Protein AF-A0A1B6DB13-F1 (afdb_monomer)

pLDDT: mean 82.65, std 16.4, range [29.12, 98.38]

Organism: NCBI:txid38151

Mean predicted aligned error: 24.41 Å

Radius of gyration: 79.42 Å; Cα contacts (8 Å, |Δi|>4): 73; chains: 1; bounding box: 160×97×238 Å

InterPro domains:
  IPR008636 Hook, C-terminal [PF05622] (131-569)
  IPR036872 CH domain superfamily [G3DSA:1.10.418.10] (1-92)
  IPR043936 HOOK, N-terminal [PF19047] (2-90)

Solvent-accessible surface area (backbone atoms only — not comparable to full-atom values): 31857 Å² total; per-residue (Å²): 129,68,36,69,58,46,26,57,52,45,48,55,52,51,48,56,49,53,51,48,40,32,73,76,66,73,44,75,84,77,74,87,70,76,50,52,37,61,44,36,35,72,70,61,37,64,66,37,45,47,47,48,51,42,55,52,49,51,50,46,62,67,41,98,62,14,69,66,47,48,55,51,48,73,70,50,58,69,74,58,38,52,53,52,51,49,51,48,50,54,48,54,66,71,62,69,79,82,89,71,93,82,80,73,59,90,81,45,56,64,58,54,53,49,51,50,52,51,53,48,52,52,50,54,53,51,50,53,52,52,51,52,50,53,53,49,54,52,51,53,50,51,55,50,52,53,51,49,52,53,51,52,48,51,48,55,51,52,53,53,58,69,72,68,76,77,86,86,91,86,53,79,72,60,52,49,53,49,52,53,52,49,49,53,48,47,53,53,50,53,52,50,50,52,53,51,48,53,52,47,64,46,53,55,49,53,48,53,54,51,50,54,51,49,54,53,52,53,49,53,55,49,53,55,47,53,56,47,54,52,50,53,51,53,47,58,50,49,57,49,48,57,54,51,51,53,52,51,51,54,50,50,52,53,51,51,52,51,50,49,51,54,52,51,50,52,53,51,52,51,51,50,50,52,52,49,53,52,51,54,50,53,50,52,51,54,54,51,49,55,54,50,53,54,52,52,57,49,51,52,48,55,53,50,53,50,50,50,51,52,59,48,50,50,57,48,49,55,49,53,51,52,51,48,52,52,50,51,50,50,52,54,48,54,48,51,53,51,50,48,54,48,51,52,51,48,52,54,45,50,52,51,50,50,54,47,47,54,56,43,55,77,53,59,83,59,85,86,86,89,88,89,83,91,86,88,91,87,90,88,75,62,67,77,57,47,58,58,49,50,56,50,51,52,53,49,51,49,51,52,50,52,48,52,56,48,53,54,57,49,49,53,50,49,50,55,51,47,54,54,48,50,52,52,51,50,54,50,49,52,52,49,51,54,50,52,51,53,52,48,55,48,53,50,51,54,47,56,51,48,63,46,63,75,44,66,70,70,39,54,58,54,49,52,51,52,51,52,53,50,50,51,51,54,48,52,51,49,54,48,54,49,49,58,46,52,54,49,52,50,53,51,51,52,51,51,52,53,50,51,58,49,48,55,52,49,56,51,50,51,51,55,47,53,53,48,50,56,51,49,51,53,51,53,50,52,49,50,52,52,50,53,52,51,50,46,63,73,66,48,80,56,60,64,61,53,51,52,52,48,51,52,53,51,52,49,52,52,49,53,50,49,50,52,51,48,51,51,51,52,51,50,58,54,56,67,72,74,117

Secondary structure (DSSP, 8-state):
--HHHHHHHHHHHHHHHHHHHHHHH-----STT---HHHHHHH--HHHHHHHHHHHHHHHHHSTTHHHHHHHHTTS-HHHHHHHHHHHHHHHHHT-S-SSSSSS-GGGHHHHHHHHHHHHHHHHHHHHHHHHHHHHHHHHHHHHHHHHHHHHHHHHHHHHHHH--S-----HHHHHHHHHHHHHHHHHHHHHHHHHHHHHHHHHHHHHHHHHHHHHHHHHHHHHHHHHHHHHHHHHHHHHHHHHHHHHHHHHHHHHHHHHHHHHHHHHHHHHHHHHHHHHHHHHHHHHHHHHHHHHHHHHHHHHHHHHHHHHHHHHHHHHHHHHHHHHHHHHHHHHHHHHHHHHHHHHHHHHHHHHHHHHHTTTTS-------------SSSHHHHHHHHHHHHHHHHHHHHHHHHHHHHHHHHHHHHHHHHHHHHHHHHHHHHHHHHHHHHHHHHHHHHHHHSS-THHHHHHHHHHHHHHHHHHHHHHHHHHHHHHHHHHHHHHHHHHHHHHHHHHHHHHHHHHHHHHHHHHHHHHHHHHHHHHHHHHS--HHHHHHHHHHHHHHHHHHHHHHHHHHHHHHHHHTT--

Sequence (579 aa):
GNWRLKVSNLKKIVEAIMDYYQECFNQPLSEFGKPDVNKIGGQADTTELGRLLQLILGCAVNCNHKQDYITRIMSLEESVQRVIMQSIQELEMLHGHGSFSASLNLDSLPQMQQLLAELQTITEARDQMGQRCLELDMQVSLLQEEKASLLEEKKRLTERLQESVDDPIKGTGQFRRQIESLKEEIFKLETSRDDYRLKLEMQEKEMVELQSKLDALQQTAGEARYLKDEVDILRETADKVVKYESTIQSYKKKLEELGDLKREVKMLEGKNMSYIEQNMELEKELKKSSTWKTQVDVYKKQVAELHQKFNEETKTVDKLEFENKKLQEQLKALKREKECLINERDLLKESNEELKCCQLQSKRVDTSLVDASQGDPITEYIASTAELKQKLLDLQQENKKLRYNQESSEDEQLSILQVLLEDKLQQLNQKQVENRQLNHRIIELEAELKDMTEKGDDGVSALKNNVIDLQNKLQVEKEQRAADIEERESELLGKKQMIIILQETVNRKEMELQEADDKIKKYIEKAKDVYKNMDQKHNTPNTELNILRGQVIEKGKIINQMEVSYFHKKIVTFGVICC

Structure (mmCIF, N/CA/C/O backbone):
data_AF-A0A1B6DB13-F1
#
_entry.id   AF-A0A1B6DB13-F1
#
loop_
_atom_site.group_PDB
_atom_site.id
_atom_site.type_symbol
_atom_site.label_atom_id
_atom_site.label_alt_id
_atom_site.label_comp_id
_atom_site.label_asym_id
_atom_site.label_entity_id
_atom_site.label_seq_id
_atom_site.pdbx_PDB_ins_code
_atom_site.Cartn_x
_atom_site.Cartn_y
_atom_site.Cartn_z
_atom_site.occupancy
_atom_site.B_iso_or_equiv
_atom_site.auth_seq_id
_atom_site.auth_comp_id
_atom_site.auth_asym_id
_atom_site.auth_atom_id
_atom_site.pdbx_PDB_model_num
ATOM 1 N N . GLY A 1 1 ? -8.158 65.394 28.185 1.00 60.16 1 GLY A N 1
ATOM 2 C CA . GLY A 1 1 ? -7.342 64.532 27.298 1.00 60.16 1 GLY A CA 1
ATOM 3 C C . GLY A 1 1 ? -8.182 64.044 26.129 1.00 60.16 1 GLY A C 1
ATOM 4 O O . GLY A 1 1 ? -9.399 64.050 26.252 1.00 60.16 1 GLY A O 1
ATOM 5 N N . ASN A 1 2 ? -7.572 63.657 25.004 1.00 84.31 2 ASN A N 1
ATOM 6 C CA . ASN A 1 2 ? -8.296 63.317 23.768 1.00 84.31 2 ASN A CA 1
ATOM 7 C C . ASN A 1 2 ? -9.131 62.024 23.910 1.00 84.31 2 ASN A C 1
ATOM 9 O O . ASN A 1 2 ? -8.587 60.920 23.880 1.00 84.31 2 ASN A O 1
ATOM 13 N N . TRP A 1 3 ? -10.455 62.163 24.041 1.00 86.50 3 TRP A N 1
ATOM 14 C CA . TRP A 1 3 ? -11.370 61.030 24.220 1.00 86.50 3 TRP A CA 1
ATOM 15 C C . TRP A 1 3 ? -11.427 60.108 22.995 1.00 86.50 3 TRP A C 1
ATOM 17 O O . TRP A 1 3 ? -11.487 58.895 23.156 1.00 86.50 3 TRP A O 1
ATOM 27 N N . ARG A 1 4 ? -11.306 60.645 21.773 1.00 85.81 4 ARG A N 1
ATOM 28 C CA . ARG A 1 4 ? -11.307 59.837 20.539 1.00 85.81 4 ARG A CA 1
ATOM 29 C C . ARG A 1 4 ? -10.100 58.899 20.474 1.00 85.81 4 ARG A C 1
ATOM 31 O O . ARG A 1 4 ? -10.230 57.765 20.026 1.00 85.81 4 ARG A O 1
ATOM 38 N N . LEU A 1 5 ? -8.947 59.342 20.986 1.00 88.88 5 LEU A N 1
ATOM 39 C CA . LEU A 1 5 ? -7.760 58.493 21.121 1.00 88.88 5 LEU A CA 1
ATOM 40 C C . LEU A 1 5 ? -7.959 57.405 22.191 1.00 88.88 5 LEU A C 1
ATOM 42 O O . LEU A 1 5 ? -7.591 56.260 21.950 1.00 88.88 5 LEU A O 1
ATOM 46 N N . LYS A 1 6 ? -8.609 57.724 23.325 1.00 87.62 6 LYS A N 1
ATOM 47 C CA . LYS A 1 6 ? -9.005 56.704 24.315 1.00 87.62 6 LYS A CA 1
ATOM 48 C C . LYS A 1 6 ? -9.915 55.641 23.692 1.00 87.62 6 LYS A C 1
ATOM 50 O O . LYS A 1 6 ? -9.610 54.464 23.819 1.00 87.62 6 LYS A O 1
ATOM 55 N N . VAL A 1 7 ? -10.977 56.043 22.985 1.00 90.69 7 VAL A N 1
ATOM 56 C CA . VAL A 1 7 ? -11.896 55.114 22.295 1.00 90.69 7 VAL A CA 1
ATOM 57 C C . VAL A 1 7 ? -11.145 54.239 21.287 1.00 90.69 7 VAL A C 1
ATOM 59 O O . VAL A 1 7 ? -11.353 53.032 21.264 1.00 90.69 7 VAL A O 1
ATOM 62 N N . SER A 1 8 ? -10.237 54.817 20.493 1.00 90.75 8 SER A N 1
ATOM 63 C CA . SER A 1 8 ? -9.419 54.071 19.521 1.00 90.75 8 SER A CA 1
ATOM 64 C C . SER A 1 8 ? -8.536 53.002 20.182 1.00 90.75 8 SER A C 1
ATOM 66 O O . SER A 1 8 ? -8.461 51.874 19.700 1.00 90.75 8 SER A O 1
ATOM 68 N N . ASN A 1 9 ? -7.920 53.317 21.326 1.00 92.31 9 ASN A N 1
ATOM 69 C CA . ASN A 1 9 ? -7.119 52.350 22.078 1.00 92.31 9 ASN A CA 1
ATOM 70 C C . ASN A 1 9 ? -7.994 51.281 22.756 1.00 92.31 9 ASN A C 1
ATOM 72 O O . ASN A 1 9 ? -7.647 50.104 22.727 1.00 92.31 9 ASN A O 1
ATOM 76 N N . LEU A 1 10 ? -9.137 51.672 23.328 1.00 91.94 10 LEU A N 1
ATOM 77 C CA . LEU A 1 10 ? -10.083 50.749 23.964 1.00 91.94 10 LEU A CA 1
ATOM 78 C C . LEU A 1 10 ? -10.687 49.759 22.959 1.00 91.94 10 LEU A C 1
ATOM 80 O O . LEU A 1 10 ? -10.845 48.596 23.310 1.00 91.94 10 LEU A O 1
ATOM 84 N N . LYS A 1 11 ? -10.956 50.177 21.712 1.00 90.44 11 LYS A N 1
ATOM 85 C CA . LYS A 1 11 ? -11.379 49.265 20.633 1.00 90.44 11 LYS A CA 1
ATOM 86 C C . LYS A 1 11 ? -10.376 48.137 20.422 1.00 90.44 11 LYS A C 1
ATOM 88 O O . LYS A 1 11 ? -10.757 46.985 20.567 1.00 90.44 11 LYS A O 1
ATOM 93 N N . LYS A 1 12 ? -9.096 48.473 20.230 1.00 92.69 12 LYS A N 1
ATOM 94 C CA . LYS A 1 12 ? -8.015 47.488 20.045 1.00 92.69 12 LYS A CA 1
ATOM 95 C C . LYS A 1 12 ? -7.857 46.534 21.229 1.00 92.69 12 LYS A C 1
ATOM 97 O O . LYS A 1 12 ? -7.579 45.361 21.025 1.00 92.69 12 LYS A O 1
ATOM 102 N N . ILE A 1 13 ? -8.017 47.037 22.456 1.00 92.00 13 ILE A N 1
ATOM 103 C CA . ILE A 1 13 ? -7.960 46.211 23.672 1.00 92.00 13 ILE A CA 1
ATOM 104 C C . ILE A 1 13 ? -9.138 45.232 23.701 1.00 92.00 13 ILE A C 1
ATOM 106 O O . ILE A 1 13 ? -8.932 44.048 23.932 1.00 92.00 13 ILE A O 1
ATOM 110 N N . VAL A 1 14 ? -10.359 45.703 23.428 1.00 89.62 14 VAL A N 1
ATOM 111 C CA . VAL A 1 14 ? -11.550 44.843 23.372 1.00 89.62 14 VAL A CA 1
ATOM 112 C C . VAL A 1 14 ? -11.455 43.833 22.230 1.00 89.62 14 VAL A C 1
ATOM 114 O O . VAL A 1 14 ? -11.787 42.678 22.438 1.00 89.62 14 VAL A O 1
ATOM 117 N N . GLU A 1 15 ? -10.992 44.239 21.049 1.00 89.12 15 GLU A N 1
ATOM 118 C CA . GLU A 1 15 ? -10.778 43.356 19.896 1.00 89.12 15 GLU A CA 1
ATOM 119 C C . GLU A 1 15 ? -9.788 42.234 20.252 1.00 89.12 15 GLU A C 1
ATOM 121 O O . GLU A 1 15 ? -10.190 41.077 20.255 1.00 89.12 15 GLU A O 1
ATOM 126 N N . ALA A 1 16 ? -8.586 42.560 20.743 1.00 89.62 16 ALA A N 1
ATOM 127 C CA . ALA A 1 16 ? -7.600 41.553 21.152 1.00 89.62 16 ALA A CA 1
ATOM 128 C C . ALA A 1 16 ? -8.065 40.634 22.306 1.00 89.62 16 ALA A C 1
ATOM 130 O O . ALA A 1 16 ? -7.629 39.488 22.393 1.00 89.62 16 ALA A O 1
ATOM 131 N N . ILE A 1 17 ? -8.945 41.110 23.198 1.00 88.12 17 ILE A N 1
ATOM 132 C CA . ILE A 1 17 ? -9.584 40.264 24.221 1.00 88.12 17 ILE A CA 1
ATOM 133 C C . ILE A 1 17 ? -10.581 39.297 23.571 1.00 88.12 17 ILE A C 1
ATOM 135 O O . ILE A 1 17 ? -10.550 38.109 23.872 1.00 88.12 17 ILE A O 1
ATOM 139 N N . MET A 1 18 ? -11.451 39.781 22.680 1.00 84.81 18 MET A N 1
ATOM 140 C CA . MET A 1 18 ? -12.442 38.946 21.987 1.00 84.81 18 MET A CA 1
ATOM 141 C C . MET A 1 18 ? -11.756 37.863 21.142 1.00 84.81 18 MET A C 1
ATOM 143 O O . MET A 1 18 ? -12.167 36.705 21.200 1.00 84.81 18 MET A O 1
ATOM 147 N N . ASP A 1 19 ? -10.682 38.228 20.436 1.00 86.81 19 ASP A N 1
ATOM 148 C CA . ASP A 1 19 ? -9.847 37.306 19.663 1.00 86.81 19 ASP A CA 1
ATOM 149 C C . ASP A 1 19 ? -9.243 36.225 20.583 1.00 86.81 19 ASP A C 1
ATOM 151 O O . ASP A 1 19 ? -9.384 35.034 20.311 1.00 86.81 19 ASP A O 1
ATOM 155 N N . TYR A 1 20 ? -8.674 36.613 21.734 1.00 85.19 20 TYR A N 1
ATOM 156 C CA . TYR A 1 20 ? -8.127 35.671 22.721 1.00 85.19 20 TYR A CA 1
ATOM 157 C C . TYR A 1 20 ? -9.182 34.709 23.291 1.00 85.19 20 TYR A C 1
ATOM 159 O O . TYR A 1 20 ? -8.907 33.517 23.433 1.00 85.19 20 TYR A O 1
ATOM 167 N N . TYR A 1 21 ? -10.397 35.189 23.587 1.00 81.94 21 TYR A N 1
ATOM 168 C CA . TYR A 1 21 ? -11.501 34.327 24.029 1.00 81.94 21 TYR A CA 1
ATOM 169 C C . TYR A 1 21 ? -11.908 33.317 22.943 1.00 81.94 21 TYR A C 1
ATOM 171 O O . TYR A 1 21 ? -12.121 32.139 23.242 1.00 81.94 21 TYR A O 1
ATOM 179 N N . GLN A 1 22 ? -11.971 33.757 21.684 1.00 80.88 22 GLN A N 1
ATOM 180 C CA . GLN A 1 22 ? -12.320 32.894 20.559 1.00 80.88 22 GLN A CA 1
ATOM 181 C C . GLN A 1 22 ? -11.226 31.849 20.274 1.00 80.88 22 GLN A C 1
ATOM 183 O O . GLN A 1 22 ? -11.553 30.677 20.104 1.00 80.88 22 GLN A O 1
ATOM 188 N N . GLU A 1 23 ? -9.946 32.235 20.270 1.00 81.75 23 GLU A N 1
ATOM 189 C CA . GLU A 1 23 ? -8.818 31.323 20.026 1.00 81.75 23 GLU A CA 1
ATOM 190 C C . GLU A 1 23 ? -8.577 30.337 21.180 1.00 81.75 23 GLU A C 1
ATOM 192 O O . GLU A 1 23 ? -8.361 29.150 20.937 1.00 81.75 23 GLU A O 1
ATOM 197 N N . CYS A 1 24 ? -8.607 30.800 22.436 1.00 74.56 24 CYS A N 1
ATOM 198 C CA . CYS A 1 24 ? -8.214 29.972 23.583 1.00 74.56 24 CYS A CA 1
ATOM 199 C C . CYS A 1 24 ? -9.365 29.177 24.210 1.00 74.56 24 CYS A C 1
ATOM 201 O O . CYS A 1 24 ? -9.105 28.146 24.831 1.00 74.56 24 CYS A O 1
ATOM 203 N N . PHE A 1 25 ? -10.621 29.620 24.065 1.00 70.75 25 PHE A N 1
ATOM 204 C CA . PHE A 1 25 ? -11.783 28.945 24.668 1.00 70.75 25 PHE A CA 1
ATOM 205 C C . PHE A 1 25 ? -12.783 28.413 23.635 1.00 70.75 25 PHE A C 1
ATOM 207 O O . PHE A 1 25 ? -13.764 27.782 24.022 1.00 70.75 25 PHE A O 1
ATOM 214 N N . ASN A 1 26 ? -12.538 28.615 22.332 1.00 65.94 26 ASN A N 1
ATOM 215 C CA . ASN A 1 26 ? -13.414 28.182 21.231 1.00 65.94 26 ASN A CA 1
ATOM 216 C C . ASN A 1 26 ? -14.855 28.743 21.313 1.00 65.94 26 ASN A C 1
ATOM 218 O O . ASN A 1 26 ? -15.768 28.238 20.658 1.00 65.94 26 ASN A O 1
ATOM 222 N N . GLN A 1 27 ? -15.068 29.793 22.112 1.00 66.25 27 GLN A N 1
ATOM 223 C CA . GLN A 1 27 ? -16.373 30.396 22.372 1.00 66.25 27 GLN A CA 1
ATOM 224 C C . GLN A 1 27 ? -16.440 31.804 21.762 1.00 66.25 27 GLN A C 1
ATOM 226 O O . GLN A 1 27 ? -15.748 32.707 22.235 1.00 66.25 27 GLN A O 1
ATOM 231 N N . PRO A 1 28 ? -17.281 32.042 20.737 1.00 61.25 28 PRO A N 1
ATOM 232 C CA . PRO A 1 28 ? -17.555 33.396 20.282 1.00 61.25 28 PRO A CA 1
ATOM 233 C C . PRO A 1 28 ? -18.400 34.127 21.334 1.00 61.25 28 PRO A C 1
ATOM 235 O O . PRO A 1 28 ? -19.525 33.724 21.632 1.00 61.25 28 PRO A O 1
ATOM 238 N N . LEU A 1 29 ? -17.876 35.233 21.869 1.00 64.19 29 LEU A N 1
ATOM 239 C CA . LEU A 1 29 ? -18.599 36.154 22.755 1.00 64.19 29 LEU A CA 1
ATOM 240 C C . LEU A 1 29 ? -19.737 36.855 21.978 1.00 64.19 29 LEU A C 1
ATOM 242 O O . LEU A 1 29 ? -19.582 37.961 21.459 1.00 64.19 29 LEU A O 1
ATOM 246 N N . SER A 1 30 ? -20.872 36.163 21.856 1.00 57.62 30 SER A N 1
ATOM 247 C CA . SER A 1 30 ? -21.987 36.457 20.942 1.00 57.62 30 SER A CA 1
ATOM 248 C C . SER A 1 30 ? -22.810 37.700 21.329 1.00 57.62 30 SER A C 1
ATOM 250 O O . SER A 1 30 ? -23.930 37.586 21.823 1.00 57.62 30 SER A O 1
ATOM 252 N N . GLU A 1 31 ? -22.243 38.887 21.087 1.00 54.16 31 GLU A N 1
ATOM 253 C CA . GLU A 1 31 ? -22.779 40.258 21.263 1.00 54.16 31 GLU A CA 1
ATOM 254 C C . GLU A 1 31 ? -23.257 40.667 22.677 1.00 54.16 31 GLU A C 1
ATOM 256 O O . GLU A 1 31 ? -23.167 41.843 23.031 1.00 54.16 31 GLU A O 1
ATOM 261 N N . PHE A 1 32 ? -23.647 39.731 23.541 1.00 55.09 32 PHE A N 1
ATOM 262 C CA . PHE A 1 32 ? -24.174 39.959 24.894 1.00 55.09 32 PHE A CA 1
ATOM 263 C C . PHE A 1 32 ? -23.091 40.181 25.972 1.00 55.09 32 PHE A C 1
ATOM 265 O O . PHE A 1 32 ? -23.158 39.644 27.074 1.00 55.09 32 PHE A O 1
ATOM 272 N N . GLY A 1 33 ? -22.085 41.007 25.673 1.00 64.62 33 GLY A N 1
ATOM 273 C CA . GLY A 1 33 ? -21.020 41.316 26.641 1.00 64.62 33 GLY A CA 1
ATOM 274 C C . GLY A 1 33 ? -19.943 42.310 26.204 1.00 64.62 33 GLY A C 1
ATOM 275 O O . GLY A 1 33 ? -19.133 42.717 27.033 1.00 64.62 33 GLY A O 1
ATOM 276 N N . LYS A 1 34 ? -19.916 42.739 24.933 1.00 75.94 34 LYS A N 1
ATOM 277 C CA . LYS A 1 34 ? -18.889 43.665 24.428 1.00 75.94 34 LYS A CA 1
ATOM 278 C C . LYS A 1 34 ? -19.056 45.054 25.081 1.00 75.94 34 LYS A C 1
ATOM 280 O O . LYS A 1 34 ? -20.074 45.700 24.833 1.00 75.94 34 LYS A O 1
ATOM 285 N N . PRO A 1 35 ? -18.094 45.542 25.891 1.00 85.38 35 PRO A N 1
ATOM 286 C CA . PRO A 1 35 ? -18.266 46.778 26.656 1.00 85.38 35 PRO A CA 1
ATOM 287 C C . PRO A 1 35 ? -18.269 48.008 25.740 1.00 85.38 35 PRO A C 1
ATOM 289 O O . PRO A 1 35 ? -17.454 48.104 24.814 1.00 85.38 35 PRO A O 1
ATOM 292 N N . ASP A 1 36 ? -19.152 48.979 26.001 1.00 87.06 36 ASP A N 1
ATOM 293 C CA . ASP A 1 36 ? -19.254 50.170 25.147 1.00 87.06 36 ASP A CA 1
ATOM 294 C C . ASP A 1 36 ? -18.098 51.154 25.389 1.00 87.06 36 ASP A C 1
ATOM 296 O O . ASP A 1 36 ? -18.163 52.107 26.173 1.00 87.06 36 ASP A O 1
ATOM 300 N N . VAL A 1 37 ? -17.032 50.942 24.620 1.00 89.25 37 VAL A N 1
ATOM 301 C CA . VAL A 1 37 ? -15.838 51.788 24.529 1.00 89.25 37 VAL A CA 1
ATOM 302 C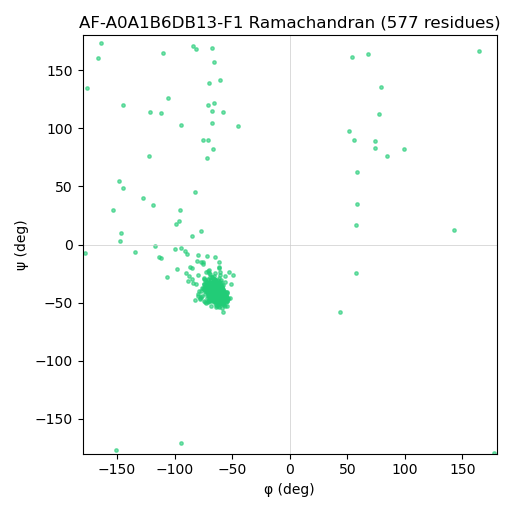 C . VAL A 1 37 ? -16.136 53.278 24.323 1.00 89.25 37 VAL A C 1
ATOM 304 O O . VAL A 1 37 ? -15.315 54.105 24.723 1.00 89.25 37 VAL A O 1
ATOM 307 N N . ASN A 1 38 ? -17.281 53.653 23.737 1.00 88.94 38 ASN A N 1
ATOM 308 C CA . ASN A 1 38 ? -17.661 55.053 23.539 1.00 88.94 38 ASN A CA 1
ATOM 309 C C . ASN A 1 38 ? -18.161 55.679 24.848 1.00 88.94 38 ASN A C 1
ATOM 311 O O . ASN A 1 38 ? -17.771 56.808 25.158 1.00 88.94 38 ASN A O 1
ATOM 315 N N . LYS A 1 39 ? -18.943 54.944 25.654 1.00 86.31 39 LYS A N 1
ATOM 316 C CA . LYS A 1 39 ? -19.336 55.374 27.007 1.00 86.31 39 LYS A CA 1
ATOM 317 C C . LYS A 1 39 ? -18.125 55.437 27.935 1.00 86.31 39 LYS A C 1
ATOM 319 O O . LYS A 1 39 ? -17.918 56.461 28.581 1.00 86.31 39 LYS A O 1
ATOM 324 N N . ILE A 1 40 ? -17.249 54.426 27.923 1.00 88.56 40 ILE A N 1
ATOM 325 C CA . ILE A 1 40 ? -15.996 54.449 28.708 1.00 88.56 40 ILE A CA 1
ATOM 326 C C . ILE A 1 40 ? -15.127 55.653 28.307 1.00 88.56 40 ILE A C 1
ATOM 328 O O . ILE A 1 40 ? -14.651 56.408 29.154 1.00 88.56 40 ILE A O 1
ATOM 332 N N . GLY A 1 41 ? -14.909 55.854 27.004 1.00 86.38 41 GLY A N 1
ATOM 333 C CA . GLY A 1 41 ? -14.004 56.886 26.500 1.00 86.38 41 GLY A CA 1
ATOM 334 C C . GLY A 1 41 ? -14.543 58.315 26.607 1.00 86.38 41 GLY A C 1
ATOM 335 O O . GLY A 1 41 ? -13.755 59.227 26.864 1.00 86.38 41 GLY A O 1
ATOM 336 N N . GLY A 1 42 ? -15.849 58.511 26.389 1.00 81.62 42 GLY A N 1
ATOM 337 C CA . GLY A 1 42 ? -16.500 59.823 26.288 1.00 81.62 42 GLY A CA 1
ATOM 338 C C . GLY A 1 42 ? -17.356 60.241 27.490 1.00 81.62 42 GLY A C 1
ATOM 339 O O . GLY A 1 42 ? -17.468 61.438 27.739 1.00 81.62 42 GLY A O 1
ATOM 340 N N . GLN A 1 43 ? -17.929 59.291 28.236 1.00 84.12 43 GLN A N 1
ATOM 341 C CA . GLN A 1 43 ? -18.789 59.540 29.408 1.00 84.12 43 GLN A CA 1
ATOM 342 C C . GLN A 1 43 ? -18.165 59.060 30.732 1.00 84.12 43 GLN A C 1
ATOM 344 O O . GLN A 1 43 ? -18.662 59.423 31.793 1.00 84.12 43 GLN A O 1
ATOM 349 N N . ALA A 1 44 ? -17.065 58.295 30.677 1.00 84.44 44 ALA A N 1
ATOM 350 C CA . ALA A 1 44 ? -16.411 57.662 31.828 1.00 84.44 44 ALA A CA 1
ATOM 351 C C . ALA A 1 44 ? -17.329 56.711 32.629 1.00 84.44 44 ALA A C 1
ATOM 353 O O . ALA A 1 44 ? -17.195 56.598 33.845 1.00 84.44 44 ALA A O 1
ATOM 354 N N . ASP A 1 45 ? -18.236 56.016 31.934 1.00 90.50 45 ASP A N 1
ATOM 355 C CA . ASP A 1 45 ? -19.166 55.043 32.524 1.00 90.50 45 ASP A CA 1
ATOM 356 C C . ASP A 1 45 ? -18.416 53.917 33.260 1.00 90.50 45 ASP A C 1
ATOM 358 O O . ASP A 1 45 ? -17.696 53.113 32.655 1.00 90.50 45 ASP A O 1
ATOM 362 N N . THR A 1 46 ? -18.591 53.867 34.582 1.00 88.31 46 THR A N 1
ATOM 363 C CA . THR A 1 46 ? -17.968 52.878 35.468 1.00 88.31 46 THR A CA 1
ATOM 364 C C . THR A 1 46 ? -18.534 51.473 35.278 1.00 88.31 46 THR A C 1
ATOM 366 O O . THR A 1 46 ? -17.847 50.506 35.591 1.00 88.31 46 THR A O 1
ATOM 369 N N . THR A 1 47 ? -19.744 51.340 34.731 1.00 87.50 47 THR A N 1
ATOM 370 C CA . THR A 1 47 ? -20.417 50.056 34.474 1.00 87.50 47 THR A CA 1
ATOM 371 C C . THR A 1 47 ? -19.769 49.334 33.296 1.00 87.50 47 THR A C 1
ATOM 373 O O . THR A 1 47 ? -19.374 48.175 33.403 1.00 87.50 47 THR A O 1
ATOM 376 N N . GLU A 1 48 ? -19.593 50.038 32.175 1.00 87.94 48 GLU A N 1
ATOM 377 C CA . GLU A 1 48 ? -18.916 49.494 30.991 1.00 87.94 48 GLU A CA 1
ATOM 378 C C . GLU A 1 48 ? -17.414 49.293 31.249 1.00 87.94 48 GLU A C 1
ATOM 380 O O . GLU A 1 48 ? -16.823 48.330 30.761 1.00 87.94 48 GLU A O 1
ATOM 385 N N . LEU A 1 49 ? -16.792 50.158 32.063 1.00 90.38 49 LEU A N 1
ATOM 386 C CA . LEU A 1 49 ? -15.417 49.949 32.525 1.00 90.38 49 LEU A CA 1
ATOM 387 C C . LEU A 1 49 ? -15.308 48.705 33.423 1.00 90.38 49 LEU A C 1
ATOM 389 O O . LEU A 1 49 ? -14.354 47.945 33.279 1.00 90.38 49 LEU A O 1
ATOM 393 N N . GLY A 1 50 ? -16.294 48.468 34.293 1.00 88.25 50 GLY A N 1
ATOM 394 C CA . GLY A 1 50 ? -16.409 47.249 35.094 1.00 88.25 50 GLY A CA 1
ATOM 395 C C . GLY A 1 50 ? -16.450 45.996 34.221 1.00 88.25 50 GLY A C 1
ATOM 396 O O . GLY A 1 50 ? -15.623 45.111 34.406 1.00 88.25 50 GLY A O 1
ATOM 397 N N . ARG A 1 51 ? -17.309 45.970 33.192 1.00 87.69 51 ARG A N 1
ATOM 398 C CA . ARG A 1 51 ? -17.374 44.872 32.204 1.00 87.69 51 ARG A CA 1
ATOM 399 C C . ARG A 1 51 ? -16.048 44.636 31.477 1.00 87.69 51 ARG A C 1
ATOM 401 O O . ARG A 1 51 ? -15.643 43.493 31.288 1.00 87.69 51 ARG A O 1
ATOM 408 N N . LEU A 1 52 ? -15.341 45.701 31.091 1.00 90.00 52 LEU A N 1
ATOM 409 C CA . LEU A 1 52 ? -14.017 45.577 30.474 1.00 90.00 52 LEU A CA 1
ATOM 410 C C . LEU A 1 52 ? -12.997 44.943 31.435 1.00 90.00 52 LEU A C 1
ATOM 412 O O . LEU A 1 52 ? -12.234 44.069 31.031 1.00 90.00 52 LEU A O 1
ATOM 416 N N . LEU A 1 53 ? -12.994 45.355 32.705 1.00 91.81 53 LEU A N 1
ATOM 417 C CA . LEU A 1 53 ? -12.125 44.775 33.733 1.00 91.81 53 LEU A CA 1
ATOM 418 C C . LEU A 1 53 ? -12.514 43.326 34.070 1.00 91.81 53 LEU A C 1
ATOM 420 O O . LEU A 1 53 ? -11.629 42.506 34.296 1.00 91.81 53 LEU A O 1
ATOM 424 N N . GLN A 1 54 ? -13.806 42.996 34.036 1.00 88.50 54 GLN A N 1
ATOM 425 C CA . GLN A 1 54 ? -14.345 41.649 34.224 1.00 88.50 54 GLN A CA 1
ATOM 426 C C . GLN A 1 54 ? -13.859 40.697 33.116 1.00 88.50 54 GLN A C 1
ATOM 428 O O . GLN A 1 54 ? -13.312 39.643 33.424 1.00 88.50 54 GLN A O 1
ATOM 433 N N . LEU A 1 55 ? -13.927 41.093 31.838 1.00 87.94 55 LEU A N 1
ATOM 434 C CA . LEU A 1 55 ? -13.358 40.300 30.734 1.00 87.94 55 LEU A CA 1
ATOM 435 C C . LEU A 1 55 ? -11.832 40.106 30.869 1.00 87.94 55 LEU A C 1
ATOM 437 O O . LEU A 1 55 ? -11.322 39.015 30.630 1.00 87.94 55 LEU A O 1
ATOM 441 N N . ILE A 1 56 ? -11.091 41.132 31.306 1.00 90.56 56 ILE A N 1
ATOM 442 C CA . ILE A 1 56 ? -9.639 41.024 31.560 1.00 90.56 56 ILE A CA 1
ATOM 443 C C . ILE A 1 56 ? -9.342 40.067 32.729 1.00 90.56 56 ILE A C 1
ATOM 445 O O . ILE A 1 56 ? -8.394 39.284 32.659 1.00 90.56 56 ILE A O 1
ATOM 449 N N . LEU A 1 57 ? -10.152 40.105 33.790 1.00 89.56 57 LEU A N 1
ATOM 450 C CA . LEU A 1 57 ? -10.077 39.180 34.922 1.00 89.56 57 LEU A CA 1
ATOM 451 C C . LEU A 1 57 ? -10.319 37.732 34.470 1.00 89.56 57 LEU A C 1
ATOM 453 O O . LEU A 1 57 ? -9.556 36.850 34.858 1.00 89.56 57 LEU A O 1
ATOM 457 N N . GLY A 1 58 ? -11.308 37.503 33.600 1.00 86.75 58 GLY A N 1
ATOM 458 C CA . GLY A 1 58 ? -11.560 36.203 32.976 1.00 86.75 58 GLY A CA 1
ATOM 459 C C . GLY A 1 58 ? -10.361 35.685 32.172 1.00 86.75 58 GLY A C 1
ATOM 460 O O . GLY A 1 58 ? -9.933 34.552 32.383 1.00 86.75 58 GLY A O 1
ATOM 461 N N . CYS A 1 59 ? -9.723 36.525 31.345 1.00 87.06 59 CYS A N 1
ATOM 462 C CA . CYS A 1 59 ? -8.452 36.161 30.700 1.00 87.06 59 CYS A CA 1
ATOM 463 C C . CYS A 1 59 ? -7.381 35.746 31.726 1.00 87.06 59 CYS A C 1
ATOM 465 O O . CYS A 1 59 ? -6.703 34.738 31.536 1.00 87.06 59 CYS A O 1
ATOM 467 N N . ALA A 1 60 ? -7.227 36.504 32.817 1.00 89.12 60 ALA A N 1
ATOM 468 C CA . ALA A 1 60 ? -6.197 36.263 33.827 1.00 89.12 60 ALA A CA 1
ATOM 469 C C . ALA A 1 60 ? -6.387 34.937 34.588 1.00 89.12 60 ALA A C 1
ATOM 471 O O . ALA A 1 60 ? -5.405 34.225 34.810 1.00 89.12 60 ALA A O 1
ATOM 472 N N . VAL A 1 61 ? -7.624 34.569 34.947 1.00 87.50 61 VAL A N 1
ATOM 473 C CA . VAL A 1 61 ? -7.911 33.283 35.617 1.00 87.50 61 VAL A CA 1
ATOM 474 C C . VAL A 1 61 ? -7.990 32.094 34.652 1.00 87.50 61 VAL A C 1
ATOM 476 O O . VAL A 1 61 ? -7.871 30.955 35.098 1.00 87.50 61 VAL A O 1
ATOM 479 N N . ASN A 1 62 ? -8.095 32.326 33.340 1.00 81.00 62 ASN A N 1
ATOM 480 C CA . ASN A 1 62 ? -8.140 31.252 32.342 1.00 81.00 62 ASN A CA 1
ATOM 481 C C . ASN A 1 62 ? -6.785 30.962 31.664 1.00 81.00 62 ASN A C 1
ATOM 483 O O . ASN A 1 62 ? -6.603 29.869 31.128 1.00 81.00 62 ASN A O 1
ATOM 487 N N . CYS A 1 63 ? -5.832 31.901 31.682 1.00 83.75 63 CYS A N 1
ATOM 488 C CA . CYS A 1 63 ? -4.544 31.773 30.990 1.00 83.75 63 CYS A CA 1
ATOM 489 C C . CYS A 1 63 ? -3.601 30.689 31.562 1.00 83.75 63 CYS A C 1
ATOM 491 O O . CYS A 1 63 ? -3.769 30.195 32.678 1.00 83.75 63 CYS A O 1
ATOM 493 N N . ASN A 1 64 ? -2.517 30.390 30.835 1.00 85.31 64 ASN A N 1
ATOM 494 C CA . ASN A 1 64 ? -1.483 29.426 31.249 1.00 85.31 64 ASN A CA 1
ATOM 495 C C . ASN A 1 64 ? -0.837 29.744 32.616 1.00 85.31 64 ASN A C 1
ATOM 497 O O . ASN A 1 64 ? -0.402 28.831 33.311 1.00 85.31 64 ASN A O 1
ATOM 501 N N . HIS A 1 65 ? -0.803 31.019 33.019 1.00 88.00 65 HIS A N 1
ATOM 502 C CA . HIS A 1 65 ? -0.247 31.484 34.299 1.00 88.00 65 HIS A CA 1
ATOM 503 C C . HIS A 1 65 ? -1.319 31.722 35.378 1.00 88.00 65 HIS A C 1
ATOM 505 O O . HIS A 1 65 ? -1.060 32.396 36.376 1.00 88.00 65 HIS A O 1
ATOM 511 N N . LYS A 1 66 ? -2.532 31.175 35.213 1.00 85.81 66 LYS A N 1
ATOM 512 C CA . LYS A 1 66 ? -3.676 31.433 36.105 1.00 85.81 66 LYS A CA 1
ATOM 513 C C . LYS A 1 66 ? -3.400 31.241 37.594 1.00 85.81 66 LYS A C 1
ATOM 515 O O . LYS A 1 66 ? -3.921 32.009 38.396 1.00 85.81 66 LYS A O 1
ATOM 520 N N . GLN A 1 67 ? -2.546 30.289 37.974 1.00 84.62 67 GLN A N 1
ATOM 521 C CA . GLN A 1 67 ? -2.201 30.057 39.382 1.00 84.62 67 GLN A CA 1
ATOM 522 C C . GLN A 1 67 ? -1.510 31.270 40.035 1.00 84.62 67 GLN A C 1
ATOM 524 O O . GLN A 1 67 ? -1.787 31.570 41.195 1.00 84.62 67 GLN A O 1
ATOM 529 N N . ASP A 1 68 ? -0.699 32.036 39.294 1.00 91.25 68 ASP A N 1
ATOM 530 C CA . ASP A 1 68 ? -0.055 33.258 39.801 1.00 91.25 68 ASP A CA 1
ATOM 531 C C . ASP A 1 68 ? -1.078 34.381 40.045 1.00 91.25 68 ASP A C 1
ATOM 533 O O . ASP A 1 68 ? -0.947 35.174 40.981 1.00 91.25 68 ASP A O 1
ATOM 537 N N . TYR A 1 69 ? -2.115 34.456 39.204 1.00 91.19 69 TYR A N 1
ATOM 538 C CA . TYR A 1 69 ? -3.203 35.426 39.341 1.00 91.19 69 TYR A CA 1
ATOM 539 C C . TYR A 1 69 ? -4.178 35.031 40.455 1.00 91.19 69 TYR A C 1
ATOM 541 O O . TYR A 1 69 ? -4.505 35.871 41.290 1.00 91.19 69 TYR A O 1
ATOM 549 N N . ILE A 1 70 ? -4.570 33.757 40.533 1.00 88.75 70 ILE A N 1
ATOM 550 C CA . ILE A 1 70 ? -5.431 33.217 41.595 1.00 88.75 70 ILE A CA 1
ATOM 551 C C . ILE A 1 70 ? -4.745 33.362 42.961 1.00 88.75 70 ILE A C 1
ATOM 553 O O . ILE A 1 70 ? -5.360 33.869 43.895 1.00 88.75 70 ILE A O 1
ATOM 557 N N . THR A 1 71 ? -3.453 33.034 43.075 1.00 90.38 71 THR A N 1
ATOM 558 C CA . THR A 1 71 ? -2.692 33.209 44.329 1.00 90.38 71 THR A CA 1
ATOM 559 C C . THR A 1 71 ? -2.635 34.678 44.761 1.00 90.38 71 THR A C 1
ATOM 561 O O . THR A 1 71 ? -2.784 34.981 45.943 1.00 90.38 71 THR A O 1
ATOM 564 N N . ARG A 1 72 ? -2.493 35.619 43.813 1.00 91.56 72 ARG A N 1
ATOM 565 C CA . ARG A 1 72 ? -2.583 37.060 44.110 1.00 91.56 72 ARG A CA 1
ATOM 566 C C . ARG A 1 72 ? -3.985 37.471 44.561 1.00 91.56 72 ARG A C 1
ATOM 568 O O . ARG A 1 72 ? -4.083 38.209 45.534 1.00 91.56 72 ARG A O 1
ATOM 575 N N . ILE A 1 73 ? -5.047 36.975 43.923 1.00 91.19 73 ILE A N 1
ATOM 576 C CA . ILE A 1 73 ? -6.439 37.228 44.336 1.00 91.19 73 ILE A CA 1
ATOM 577 C C . ILE A 1 73 ? -6.668 36.744 45.776 1.00 91.19 73 ILE A C 1
ATOM 579 O O . ILE A 1 73 ? -7.170 37.509 46.595 1.00 91.19 73 ILE A O 1
ATOM 583 N N . MET A 1 74 ? -6.201 35.540 46.118 1.00 88.25 74 MET A N 1
ATOM 584 C CA . MET A 1 74 ? -6.284 34.971 47.474 1.00 88.25 74 MET A CA 1
ATOM 585 C C . MET A 1 74 ? -5.462 35.734 48.534 1.00 88.25 74 MET A C 1
ATOM 587 O O . MET A 1 74 ? -5.630 35.492 49.726 1.00 88.25 74 MET A O 1
ATOM 591 N N . SER A 1 75 ? -4.592 36.669 48.126 1.00 91.19 75 SER A N 1
ATOM 592 C CA . SER A 1 75 ? -3.856 37.572 49.029 1.00 91.19 75 SER A CA 1
ATOM 593 C C . SER A 1 75 ? -4.527 38.940 49.245 1.00 91.19 75 SER A C 1
ATOM 595 O O . SER A 1 75 ? -4.028 39.750 50.026 1.00 91.19 75 SER A O 1
ATOM 597 N N . LEU A 1 76 ? -5.647 39.215 48.563 1.00 93.31 76 LEU A N 1
ATOM 598 C CA . LEU A 1 76 ? -6.438 40.439 48.738 1.00 93.31 76 LEU A CA 1
ATOM 599 C C . LEU A 1 76 ? -7.373 40.339 49.952 1.00 93.31 76 LEU A C 1
ATOM 601 O O . LEU A 1 76 ? -7.601 39.259 50.492 1.00 93.31 76 LEU A O 1
ATOM 605 N N . GLU A 1 77 ? -7.958 41.465 50.361 1.00 94.00 77 GLU A N 1
ATOM 606 C CA . GLU A 1 77 ? -8.980 41.499 51.414 1.00 94.00 77 GLU A CA 1
ATOM 607 C C . GLU A 1 77 ? -10.216 40.665 51.024 1.00 94.00 77 GLU A C 1
ATOM 609 O O . GLU A 1 77 ? -10.659 40.704 49.876 1.00 94.00 77 GLU A O 1
ATOM 614 N N . GLU A 1 78 ? -10.814 39.949 51.981 1.00 86.12 78 GLU A N 1
ATOM 615 C CA . GLU A 1 78 ? -11.962 39.058 51.749 1.00 86.12 78 GLU A CA 1
ATOM 616 C C . GLU A 1 78 ? -13.161 39.777 51.089 1.00 86.12 78 GLU A C 1
ATOM 618 O O . GLU A 1 78 ? -13.879 39.196 50.277 1.00 86.12 78 GLU A O 1
ATOM 623 N N . SER A 1 79 ? -13.357 41.070 51.374 1.00 90.50 79 SER A N 1
ATOM 624 C CA . SER A 1 79 ? -14.364 41.911 50.710 1.00 90.50 79 SER A CA 1
ATOM 625 C C . SER A 1 79 ? -14.143 41.996 49.192 1.00 90.50 79 SER A C 1
ATOM 627 O O . SER A 1 79 ? -15.086 41.829 48.417 1.00 90.50 79 SER A O 1
ATOM 629 N N . VAL A 1 80 ? -12.891 42.177 48.768 1.00 91.75 80 VAL A N 1
ATOM 630 C CA . VAL A 1 80 ? -12.462 42.237 47.366 1.00 91.75 80 VAL A CA 1
ATOM 631 C C . VAL A 1 80 ? -12.481 40.845 46.737 1.00 91.75 80 VAL A C 1
ATOM 633 O O . VAL A 1 80 ? -12.934 40.705 45.601 1.00 91.75 80 VAL A O 1
ATOM 636 N N . GLN A 1 81 ? -12.074 39.804 47.475 1.00 87.44 81 GLN A N 1
ATOM 637 C CA . GLN A 1 81 ? -12.163 38.414 47.012 1.00 87.44 81 GLN A CA 1
ATOM 638 C C . GLN A 1 81 ? -13.602 38.026 46.652 1.00 87.44 81 GLN A C 1
ATOM 640 O O . GLN A 1 81 ? -13.824 37.467 45.581 1.00 87.44 81 GLN A O 1
ATOM 645 N N . ARG A 1 82 ? -14.592 38.377 47.488 1.00 87.31 82 ARG A N 1
ATOM 646 C CA . ARG A 1 82 ? -16.011 38.093 47.208 1.00 87.31 82 ARG A CA 1
ATOM 647 C C . ARG A 1 82 ? -16.511 38.801 45.942 1.00 87.31 82 ARG A C 1
ATOM 649 O O . ARG A 1 82 ? -17.189 38.169 45.137 1.00 87.31 82 ARG A O 1
ATOM 656 N N . VAL A 1 83 ? -16.127 40.062 45.714 1.00 90.38 83 VAL A N 1
ATOM 657 C CA . VAL A 1 83 ? -16.482 40.805 44.484 1.00 90.38 83 VAL A CA 1
ATOM 658 C C . VAL A 1 83 ? -15.822 40.193 43.243 1.00 90.38 83 VAL A C 1
ATOM 660 O O . VAL A 1 83 ? -16.470 40.056 42.206 1.00 90.38 83 VAL A O 1
ATOM 663 N N . ILE A 1 84 ? -14.556 39.779 43.339 1.00 91.12 84 ILE A N 1
ATOM 664 C CA . ILE A 1 84 ? -13.835 39.097 42.252 1.00 91.12 84 ILE A CA 1
ATOM 665 C C . ILE A 1 84 ? -14.467 37.732 41.946 1.00 91.12 84 ILE A C 1
ATOM 667 O O . ILE A 1 84 ? -14.705 37.422 40.781 1.00 91.12 84 ILE A O 1
ATOM 671 N N . MET A 1 85 ? -14.801 36.947 42.972 1.00 87.56 85 MET A N 1
ATOM 672 C CA . MET A 1 85 ? -15.464 35.649 42.829 1.00 87.56 85 MET A CA 1
ATOM 673 C C . MET A 1 85 ? -16.845 35.787 42.178 1.00 87.56 85 MET A C 1
ATOM 675 O O . MET A 1 85 ? -17.130 35.067 41.226 1.00 87.56 85 MET A O 1
ATOM 679 N N . GLN A 1 86 ? -17.664 36.751 42.615 1.00 87.88 86 GLN A N 1
ATOM 680 C CA . GLN A 1 86 ? -18.940 37.057 41.962 1.00 87.88 86 GLN A CA 1
ATOM 681 C C . GLN A 1 86 ? -18.729 37.472 40.496 1.00 87.88 86 GLN A C 1
ATOM 683 O O . GLN A 1 86 ? -19.421 36.972 39.615 1.00 87.88 86 GLN A O 1
ATOM 688 N N . SER A 1 87 ? -17.734 38.318 40.211 1.00 86.50 87 SER A N 1
ATOM 689 C CA . SER A 1 87 ? -17.424 38.764 38.843 1.00 86.50 87 SER A CA 1
ATOM 690 C C . SER A 1 87 ? -17.033 37.605 37.913 1.00 86.50 87 SER A C 1
ATOM 692 O O . SER A 1 87 ? -17.329 37.658 36.719 1.00 86.50 87 SER A O 1
ATOM 694 N N . ILE A 1 88 ? -16.384 36.563 38.446 1.00 85.19 88 ILE A N 1
ATOM 695 C CA . ILE A 1 88 ? -16.027 35.333 37.720 1.00 85.19 88 ILE A CA 1
ATOM 696 C C . ILE A 1 88 ? -17.260 34.430 37.548 1.00 85.19 88 ILE A C 1
ATOM 698 O O . ILE A 1 88 ? -17.530 33.983 36.437 1.00 85.19 88 ILE A O 1
ATOM 702 N N . GLN A 1 89 ? -18.066 34.233 38.594 1.00 82.69 89 GLN A N 1
ATOM 703 C CA . GLN A 1 89 ? -19.306 33.446 38.523 1.00 82.69 89 GLN A CA 1
ATOM 704 C C . GLN A 1 89 ? -20.331 34.049 37.550 1.00 82.69 89 GLN A C 1
ATOM 706 O O . GLN A 1 89 ? -20.980 33.321 36.803 1.00 82.69 89 GLN A O 1
ATOM 711 N N . GLU A 1 90 ? -20.450 35.377 37.498 1.00 81.62 90 GLU A N 1
ATOM 712 C CA . GLU A 1 90 ? -21.284 36.075 36.514 1.00 81.62 90 GLU A CA 1
ATOM 713 C C . GLU A 1 90 ? -20.817 35.808 35.076 1.00 81.62 90 GLU A C 1
ATOM 715 O O . GLU A 1 90 ? -21.655 35.578 34.203 1.00 81.62 90 GLU A O 1
ATOM 720 N N . LEU A 1 91 ? -19.499 35.757 34.828 1.00 77.25 91 LEU A N 1
ATOM 721 C CA . LEU A 1 91 ? -18.969 35.309 33.538 1.00 77.25 91 LEU A CA 1
ATOM 722 C C . LEU A 1 91 ? -19.342 33.847 33.281 1.00 77.25 91 LEU A C 1
ATOM 724 O O . LEU A 1 91 ? -19.910 33.558 32.235 1.00 77.25 91 LEU A O 1
ATOM 728 N N . GLU A 1 92 ? -19.056 32.921 34.196 1.00 71.25 92 GLU A N 1
ATOM 729 C CA . GLU A 1 92 ? -19.345 31.488 34.012 1.00 71.25 92 GLU A CA 1
ATOM 730 C C . GLU A 1 92 ? -20.823 31.221 33.676 1.00 71.25 92 GLU A C 1
ATOM 732 O O . GLU A 1 92 ? -21.123 30.442 32.769 1.00 71.25 92 GLU A O 1
ATOM 737 N N . MET A 1 93 ? -21.741 31.926 34.345 1.00 68.62 93 MET A N 1
ATOM 738 C CA . MET A 1 93 ? -23.183 31.855 34.092 1.00 68.62 93 MET A CA 1
ATOM 739 C C . MET A 1 93 ? -23.578 32.457 32.732 1.00 68.62 93 MET A C 1
ATOM 741 O O . MET A 1 93 ? -24.460 31.919 32.061 1.00 68.62 93 MET A O 1
ATOM 745 N N . LEU A 1 94 ? -22.910 33.528 32.285 1.00 63.25 94 LEU A N 1
ATOM 746 C CA . LEU A 1 94 ? -23.096 34.117 30.949 1.00 63.25 94 LEU A CA 1
ATOM 747 C C . LEU A 1 94 ? -22.567 33.226 29.807 1.00 63.25 94 LEU A C 1
ATOM 749 O O . LEU A 1 94 ? -23.082 33.314 28.695 1.00 63.25 94 LEU A O 1
ATOM 753 N N . HIS A 1 95 ? -21.590 32.348 30.061 1.00 60.00 95 HIS A N 1
ATOM 754 C CA . HIS A 1 95 ? -20.984 31.470 29.042 1.00 60.00 95 HIS A CA 1
ATOM 755 C C . HIS A 1 95 ? -21.744 30.152 28.784 1.00 60.00 95 HIS A C 1
ATOM 757 O O . HIS A 1 95 ? -21.262 29.313 28.028 1.00 60.00 95 HIS A O 1
ATOM 763 N N . GLY A 1 96 ? -22.936 29.959 29.365 1.00 49.28 96 GLY A N 1
ATOM 764 C CA . GLY A 1 96 ? -23.911 28.975 28.875 1.00 49.28 96 GLY A CA 1
ATOM 765 C C . GLY A 1 96 ? -23.430 27.516 28.831 1.00 49.28 96 GLY A C 1
ATOM 766 O O . GLY A 1 96 ? -23.452 26.903 27.770 1.00 49.28 96 GLY A O 1
ATOM 767 N N . HIS A 1 97 ? -23.094 26.954 29.998 1.00 41.81 97 HIS A N 1
ATOM 768 C CA . HIS A 1 97 ? -22.564 25.594 30.223 1.00 41.81 97 HIS A CA 1
ATOM 769 C C . HIS A 1 97 ? -21.091 25.354 29.827 1.00 41.81 97 HIS A C 1
ATOM 771 O O . HIS A 1 97 ? -20.777 24.760 28.800 1.00 41.81 97 HIS A O 1
ATOM 777 N N . GLY A 1 98 ? -20.205 25.617 30.796 1.00 44.66 98 GLY A N 1
ATOM 778 C CA . GLY A 1 98 ? -19.287 24.568 31.265 1.00 44.66 98 GLY A CA 1
ATOM 779 C C . GLY A 1 98 ? -17.858 24.558 30.716 1.00 44.66 98 GLY A C 1
ATOM 780 O O . GLY A 1 98 ? -17.531 23.723 29.880 1.00 44.66 98 GLY A O 1
ATOM 781 N N . SER A 1 99 ? -16.968 25.380 31.292 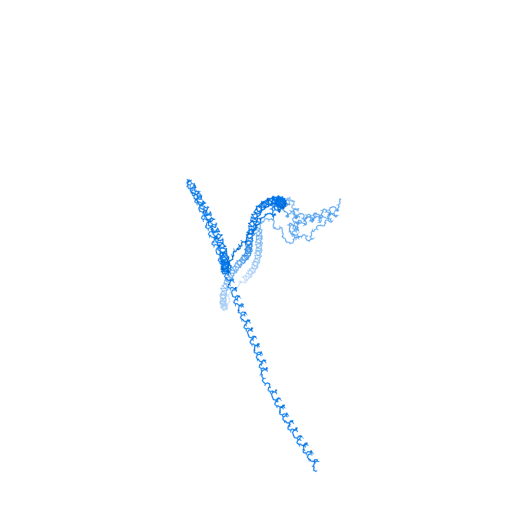1.00 42.88 99 SER A N 1
ATOM 782 C CA . SER A 1 99 ? -15.510 25.155 31.192 1.00 42.88 99 SER A CA 1
ATOM 783 C C . SER A 1 99 ? -14.666 25.735 32.352 1.00 42.88 99 SER A C 1
ATOM 785 O O . SER A 1 99 ? -13.509 26.094 32.146 1.00 42.88 99 SER A O 1
ATOM 787 N N . PHE A 1 100 ? -15.197 25.849 33.585 1.00 39.09 100 PHE A N 1
ATOM 788 C CA . PHE A 1 100 ? -14.376 26.327 34.722 1.00 39.09 100 PHE A CA 1
ATOM 789 C C . PHE A 1 100 ? -14.457 25.557 36.055 1.00 39.09 100 PHE A C 1
ATOM 791 O O . PHE A 1 100 ? -13.587 25.729 36.905 1.00 39.09 100 PHE A O 1
ATOM 798 N N . SER A 1 101 ? -15.344 24.568 36.206 1.00 38.84 101 SER A N 1
ATOM 799 C CA . SER A 1 101 ? -15.306 23.632 37.351 1.00 38.84 101 SER A CA 1
ATOM 800 C C . SER A 1 101 ? -14.215 22.544 37.246 1.00 38.84 101 SER A C 1
ATOM 802 O O . SER A 1 101 ? -14.216 21.586 38.012 1.00 38.84 101 SER A O 1
ATOM 804 N N . ALA A 1 102 ? -13.279 22.671 36.296 1.00 38.53 102 ALA A N 1
ATOM 805 C CA . ALA A 1 102 ? -12.329 21.628 35.892 1.00 38.53 102 ALA A CA 1
ATOM 806 C C . ALA A 1 102 ? -10.859 22.107 35.911 1.00 38.53 102 ALA A C 1
ATOM 808 O O . ALA A 1 102 ? -10.079 21.837 34.997 1.00 38.53 102 ALA A O 1
ATOM 809 N N . SER A 1 103 ? -10.463 22.890 36.919 1.00 36.94 103 SER A N 1
ATOM 810 C CA . SER A 1 103 ? -9.068 23.354 37.074 1.00 36.94 103 SER A CA 1
ATOM 811 C C . SER A 1 103 ? -8.575 23.510 38.517 1.00 36.94 103 SER A C 1
ATOM 813 O O . SER A 1 103 ? -7.464 23.995 38.726 1.00 36.94 103 SER A O 1
ATOM 815 N N . LEU A 1 104 ? -9.347 23.035 39.498 1.00 39.41 104 LEU A N 1
ATOM 816 C CA . LEU A 1 104 ? -8.866 22.769 40.852 1.00 39.41 104 LEU A CA 1
ATOM 817 C C . LEU A 1 104 ? -9.114 21.287 41.170 1.00 39.41 104 LEU A C 1
ATOM 819 O O . LEU A 1 104 ? -10.254 20.848 41.245 1.00 39.41 104 LEU A O 1
ATOM 823 N N . ASN A 1 105 ? -8.015 20.551 41.337 1.00 42.00 105 ASN A N 1
ATOM 824 C CA . ASN A 1 105 ? -7.908 19.208 41.919 1.00 42.00 105 ASN A CA 1
ATOM 825 C C . ASN A 1 105 ? -8.772 18.094 41.294 1.00 42.00 105 ASN A C 1
ATOM 827 O O . ASN A 1 105 ? -9.845 17.751 41.789 1.00 42.00 105 ASN A O 1
ATOM 831 N N . LEU A 1 106 ? -8.210 17.407 40.291 1.00 40.19 106 LEU A N 1
ATOM 832 C CA . LEU A 1 106 ? -8.754 16.143 39.771 1.00 40.19 106 LEU A CA 1
ATOM 833 C C . LEU A 1 106 ? -8.812 15.029 40.847 1.00 40.19 106 LEU A C 1
ATOM 835 O O . LEU A 1 106 ? -9.663 14.149 40.761 1.00 40.19 106 LEU A O 1
ATOM 839 N N . ASP A 1 107 ? -7.987 15.121 41.898 1.00 44.09 107 ASP A N 1
ATOM 840 C CA . ASP A 1 107 ? -8.011 14.227 43.070 1.00 44.09 107 ASP A CA 1
ATOM 841 C C . ASP A 1 107 ? -9.169 14.500 44.055 1.00 44.09 107 ASP A C 1
ATOM 843 O O . ASP A 1 107 ? -9.459 13.662 44.907 1.00 44.09 107 ASP A O 1
ATOM 847 N N . SER A 1 108 ? -9.850 15.652 43.978 1.00 46.94 108 SER A N 1
ATOM 848 C CA . SER A 1 108 ? -10.885 16.034 44.959 1.00 46.94 108 SER A CA 1
ATOM 849 C C . SER A 1 108 ? -12.299 15.560 44.604 1.00 46.94 108 SER A C 1
ATOM 851 O O . SER A 1 108 ? -13.197 15.660 45.442 1.00 46.94 108 SER A O 1
ATOM 853 N N . LEU A 1 109 ? -12.524 15.012 43.404 1.00 50.50 109 LEU A N 1
ATOM 854 C CA . LEU A 1 109 ? -13.853 14.557 42.974 1.00 50.50 109 LEU A CA 1
ATOM 855 C C . LEU A 1 109 ? -14.458 13.466 43.893 1.00 50.50 109 LEU A C 1
ATOM 857 O O . LEU A 1 109 ? -15.627 13.613 44.260 1.00 50.50 109 LEU A O 1
ATOM 861 N N . PRO A 1 110 ? -13.702 12.438 44.350 1.00 58.59 110 PRO A N 1
ATOM 862 C CA . PRO A 1 110 ? -14.219 11.447 45.296 1.00 58.59 110 PRO A CA 1
ATOM 863 C C . PRO A 1 110 ? -14.557 12.064 46.657 1.00 58.59 110 PRO A C 1
ATOM 865 O O . PRO A 1 110 ? -15.597 11.753 47.226 1.00 58.59 110 PRO A O 1
ATOM 868 N N . GLN A 1 111 ? -13.723 12.984 47.159 1.00 56.78 111 GLN A N 1
ATOM 869 C CA . GLN A 1 111 ? -13.961 13.662 48.439 1.00 56.78 111 GLN A CA 1
ATOM 870 C C . GLN A 1 111 ? -15.197 14.566 48.398 1.00 56.78 111 GLN A C 1
ATOM 872 O O . GLN A 1 111 ? -15.943 14.612 49.371 1.00 56.78 111 GLN A O 1
ATOM 877 N N . MET A 1 112 ? -15.460 15.250 47.280 1.00 57.09 112 MET A N 1
ATOM 878 C CA . MET A 1 112 ? -16.665 16.072 47.140 1.00 57.09 112 MET A CA 1
ATOM 879 C C . MET A 1 112 ? -17.935 15.214 47.055 1.00 57.09 112 MET A C 1
ATOM 881 O O . MET A 1 112 ? -18.940 15.553 47.674 1.00 57.09 112 MET A O 1
ATOM 885 N N . GLN A 1 113 ? -17.893 14.078 46.347 1.00 69.00 113 GLN A N 1
ATOM 886 C CA . GLN A 1 113 ? -19.000 13.112 46.340 1.00 69.00 113 GLN A CA 1
ATOM 887 C C . GLN A 1 113 ? -19.226 12.491 47.727 1.00 69.00 113 GLN A C 1
ATOM 889 O O . GLN A 1 113 ? -20.368 12.386 48.169 1.00 69.00 113 GLN A O 1
ATOM 894 N N . GLN A 1 114 ? -18.149 12.147 48.439 1.00 74.25 114 GLN A N 1
ATOM 895 C CA . GLN A 1 114 ? -18.210 11.620 49.800 1.00 74.25 114 GLN A CA 1
ATOM 896 C C . GLN A 1 114 ? -18.804 12.643 50.779 1.00 74.25 114 GLN A C 1
ATOM 898 O O . GLN A 1 114 ? -19.712 12.293 51.524 1.00 74.25 114 GLN A O 1
ATOM 903 N N . LEU A 1 115 ? -18.381 13.910 50.725 1.00 74.44 115 LEU A N 1
ATOM 904 C CA . LEU A 1 115 ? -18.917 14.977 51.578 1.00 74.44 115 LEU A CA 1
ATOM 905 C C . LEU A 1 115 ? -20.395 15.285 51.276 1.00 74.44 115 LEU A C 1
ATOM 907 O O . LEU A 1 115 ? -21.160 15.578 52.191 1.00 74.44 115 LEU A O 1
ATOM 911 N N . LEU A 1 116 ? -20.826 15.189 50.013 1.00 74.81 116 LEU A N 1
ATOM 912 C CA . LEU A 1 116 ? -22.241 15.322 49.646 1.00 74.81 116 LEU A CA 1
ATOM 913 C C . LEU A 1 116 ? -23.083 14.148 50.172 1.00 74.81 116 LEU A C 1
ATOM 915 O O . LEU A 1 116 ? -24.171 14.379 50.696 1.00 74.81 116 LEU A O 1
ATOM 919 N N . ALA A 1 117 ? -22.574 12.915 50.106 1.00 79.38 117 ALA A N 1
ATOM 920 C CA . ALA A 1 117 ? -23.227 11.749 50.707 1.00 79.38 117 ALA A CA 1
ATOM 921 C C . ALA A 1 117 ? -23.257 11.821 52.250 1.00 79.38 117 ALA A C 1
ATOM 923 O O . ALA A 1 117 ? -24.238 11.426 52.881 1.00 79.38 117 ALA A O 1
ATOM 924 N N . GLU A 1 118 ? -22.216 12.374 52.872 1.00 80.94 118 GLU A N 1
ATOM 925 C CA . GLU A 1 118 ? -22.134 12.595 54.320 1.00 80.94 118 GLU A CA 1
ATOM 926 C C . GLU A 1 118 ? -23.123 13.687 54.776 1.00 80.94 118 GLU A C 1
ATOM 928 O O . GLU A 1 118 ? -23.879 13.488 55.724 1.00 80.94 118 GLU A O 1
ATOM 933 N N . LEU A 1 119 ? -23.245 14.793 54.032 1.00 79.38 119 LEU A N 1
ATOM 934 C CA . LEU A 1 119 ? -24.294 15.799 54.247 1.00 79.38 119 LEU A CA 1
ATOM 935 C C . LEU A 1 119 ? -25.709 15.240 54.027 1.00 79.38 119 LEU A C 1
ATOM 937 O O . LEU A 1 119 ? -26.625 15.594 54.775 1.00 79.38 119 LEU A O 1
ATOM 941 N N . GLN A 1 120 ? -25.904 14.364 53.037 1.00 85.56 120 GLN A N 1
ATOM 942 C CA . GLN A 1 120 ? -27.193 13.715 52.799 1.00 85.56 120 GLN A CA 1
ATOM 943 C C . GLN A 1 120 ? -27.561 12.771 53.953 1.00 85.56 120 GLN A C 1
ATOM 945 O O . GLN A 1 120 ? -28.648 12.901 54.509 1.00 85.56 120 GLN A O 1
ATOM 950 N N . THR A 1 121 ? -26.654 11.897 54.391 1.00 87.38 121 THR A N 1
ATOM 951 C CA . THR A 1 121 ? -26.911 10.987 55.524 1.00 87.38 121 THR A CA 1
ATOM 952 C C . THR A 1 121 ? -27.113 11.728 56.850 1.00 87.38 121 THR A C 1
ATOM 954 O O . THR A 1 121 ? -27.975 11.337 57.634 1.00 87.38 121 THR A O 1
ATOM 957 N N . ILE A 1 122 ? -26.421 12.850 57.086 1.00 84.50 122 ILE A N 1
ATOM 958 C CA . ILE A 1 122 ? -26.699 13.747 58.226 1.00 84.50 122 ILE A CA 1
ATOM 959 C C . ILE A 1 122 ? -28.102 14.373 58.120 1.00 84.50 122 ILE A C 1
ATOM 961 O O . ILE A 1 122 ? -28.800 14.505 59.127 1.00 84.50 122 ILE A O 1
ATOM 965 N N . THR A 1 123 ? -28.540 14.734 56.910 1.00 84.56 123 THR A N 1
ATOM 966 C CA . THR A 1 123 ? -29.884 15.284 56.650 1.00 84.56 123 THR A CA 1
ATOM 967 C C . THR A 1 123 ? -30.970 14.233 56.903 1.00 84.56 123 THR A C 1
ATOM 969 O O . THR A 1 123 ? -31.927 14.500 57.626 1.00 84.56 123 THR A O 1
ATOM 972 N N . GLU A 1 124 ? -30.786 13.015 56.395 1.00 89.69 124 GLU A N 1
ATOM 973 C CA . GLU A 1 124 ? -31.690 11.881 56.614 1.00 89.69 124 GLU A CA 1
ATOM 974 C C . GLU A 1 124 ? -31.756 11.485 58.099 1.00 89.69 124 GLU A C 1
ATOM 976 O O . GLU A 1 124 ? -32.846 11.276 58.633 1.00 89.69 124 GLU A O 1
ATOM 981 N N . ALA A 1 125 ? -30.620 11.460 58.805 1.00 87.12 125 ALA A N 1
ATOM 982 C CA . ALA A 1 125 ? -30.569 11.184 60.241 1.00 87.12 125 ALA A CA 1
ATOM 983 C C . ALA A 1 125 ? -31.269 12.270 61.081 1.00 87.12 125 ALA A C 1
ATOM 985 O O . ALA A 1 125 ? -31.975 11.947 62.039 1.00 87.12 125 ALA A O 1
ATOM 986 N N . ARG A 1 126 ? -31.129 13.554 60.714 1.00 91.44 126 ARG A N 1
ATOM 987 C CA . ARG A 1 126 ? -31.878 14.664 61.330 1.00 91.44 126 ARG A CA 1
ATOM 988 C C . ARG A 1 126 ? -33.385 14.455 61.179 1.00 91.44 126 ARG A C 1
ATOM 990 O O . ARG A 1 126 ? -34.118 14.618 62.153 1.00 91.44 126 ARG A O 1
ATOM 997 N N . ASP A 1 127 ? -33.841 14.088 59.986 1.00 90.75 127 ASP A N 1
ATOM 998 C CA . ASP A 1 127 ? -35.271 13.976 59.691 1.00 90.75 127 ASP A CA 1
ATOM 999 C C . ASP A 1 127 ? -35.899 12.726 60.329 1.00 90.75 127 ASP A C 1
ATOM 1001 O O . ASP A 1 127 ? -37.010 12.807 60.853 1.00 90.75 127 ASP A O 1
ATOM 1005 N N . GLN A 1 128 ? -35.154 11.618 60.428 1.00 92.25 128 GLN A N 1
ATOM 1006 C CA . GLN A 1 128 ? -35.537 10.451 61.239 1.00 92.25 128 GLN A CA 1
ATOM 1007 C C . GLN A 1 128 ? -35.663 10.795 62.732 1.00 92.25 128 GLN A C 1
ATOM 1009 O O . GLN A 1 128 ? -36.616 10.372 63.388 1.00 92.25 128 GLN A O 1
ATOM 1014 N N . MET A 1 129 ? -34.743 11.594 63.287 1.00 87.12 129 MET A N 1
ATOM 1015 C CA . MET A 1 129 ? -34.856 12.066 64.675 1.00 87.12 129 MET A CA 1
ATOM 1016 C C . MET A 1 129 ? -36.055 13.008 64.860 1.00 87.12 129 MET A C 1
ATOM 1018 O O . MET A 1 129 ? -36.748 12.915 65.870 1.00 87.12 129 MET A O 1
ATOM 1022 N N . GLY A 1 130 ? -36.354 13.858 63.871 1.00 91.62 130 GLY A N 1
ATOM 1023 C CA . GLY A 1 130 ? -37.556 14.697 63.858 1.00 91.62 130 GLY A CA 1
ATOM 1024 C C . GLY A 1 130 ? -38.856 13.884 63.873 1.00 91.62 130 GLY A C 1
ATOM 1025 O O . GLY A 1 130 ? -39.744 14.168 64.676 1.00 91.62 130 GLY A O 1
ATOM 1026 N N . GLN A 1 131 ? -38.944 12.833 63.051 1.00 90.25 131 GLN A N 1
ATOM 1027 C CA . GLN A 1 131 ? -40.066 11.885 63.065 1.00 90.25 131 GLN A CA 1
ATOM 1028 C C . GLN A 1 131 ? -40.198 11.194 64.427 1.00 90.25 131 GLN A C 1
ATOM 1030 O O . GLN A 1 131 ? -41.279 11.199 65.012 1.00 90.25 131 GLN A O 1
ATOM 1035 N N . ARG A 1 132 ? -39.092 10.692 64.988 1.00 91.12 132 ARG A N 1
ATOM 1036 C CA . ARG A 1 132 ? -39.097 10.004 66.286 1.00 91.12 132 ARG A CA 1
ATOM 1037 C C . ARG A 1 132 ? -39.514 10.908 67.452 1.00 91.12 132 ARG A C 1
ATOM 1039 O O . ARG A 1 132 ? -40.147 10.429 68.389 1.00 91.12 132 ARG A O 1
ATOM 1046 N N . CYS A 1 133 ? -39.201 12.204 67.407 1.00 89.69 133 CYS A N 1
ATOM 1047 C CA . CYS A 1 133 ? -39.727 13.168 68.378 1.00 89.69 133 CYS A CA 1
ATOM 1048 C C . CYS A 1 133 ? -41.254 13.308 68.269 1.00 89.69 133 CYS A C 1
ATOM 1050 O O . CYS A 1 133 ? -41.934 13.226 69.287 1.00 89.69 133 CYS A O 1
ATOM 1052 N N . LEU A 1 134 ? -41.801 13.432 67.053 1.00 92.75 134 LEU A N 1
ATOM 1053 C CA . LEU A 1 134 ? -43.252 13.516 66.827 1.00 92.75 134 LEU A CA 1
ATOM 1054 C C . LEU A 1 134 ? -43.993 12.240 67.269 1.00 92.75 134 LEU A C 1
ATOM 1056 O O . LEU A 1 134 ? -45.073 12.324 67.852 1.00 92.75 134 LEU A O 1
ATOM 1060 N N . GLU A 1 135 ? -43.408 11.062 67.035 1.00 92.31 135 GLU A N 1
ATOM 1061 C CA . GLU A 1 135 ? -43.932 9.779 67.526 1.00 92.31 135 GLU A CA 1
ATOM 1062 C C . GLU A 1 135 ? -43.968 9.723 69.061 1.00 92.31 135 GLU A C 1
ATOM 1064 O O . GLU A 1 135 ? -44.970 9.302 69.642 1.00 92.31 135 GLU A O 1
ATOM 1069 N N . LEU A 1 136 ? -42.898 10.180 69.724 1.00 90.50 136 LEU A N 1
ATOM 1070 C CA . LEU A 1 136 ? -42.813 10.231 71.185 1.00 90.50 136 LEU A CA 1
ATOM 1071 C C . LEU A 1 136 ? -43.788 11.251 71.786 1.00 90.50 136 LEU A C 1
ATOM 1073 O O . LEU A 1 136 ? -44.451 10.926 72.769 1.00 90.50 136 LEU A O 1
ATOM 1077 N N . ASP A 1 137 ? -43.936 12.438 71.192 1.00 91.31 137 ASP A N 1
ATOM 1078 C CA . ASP A 1 137 ? -44.921 13.438 71.626 1.00 91.31 137 ASP A CA 1
ATOM 1079 C C . ASP A 1 137 ? -46.357 12.898 71.495 1.00 91.31 137 ASP A C 1
ATOM 1081 O O . ASP A 1 137 ? -47.165 13.035 72.419 1.00 91.31 137 ASP A O 1
ATOM 1085 N N . MET A 1 138 ? -46.670 12.203 70.394 1.00 93.25 138 MET A N 1
ATOM 1086 C CA . MET A 1 138 ? -47.967 11.543 70.207 1.00 93.25 138 MET A CA 1
ATOM 1087 C C . MET A 1 138 ? -48.195 10.422 71.234 1.00 93.25 138 MET A C 1
ATOM 1089 O O . MET A 1 138 ? -49.273 10.343 71.825 1.00 93.25 138 MET A O 1
ATOM 1093 N N . GLN A 1 139 ? -47.184 9.591 71.508 1.00 92.00 139 GLN A N 1
ATOM 1094 C CA . GLN A 1 139 ? -47.269 8.538 72.525 1.00 92.00 139 GLN A CA 1
ATOM 1095 C C . GLN A 1 139 ? -47.450 9.117 73.938 1.00 92.00 139 GLN A C 1
ATOM 1097 O O . GLN A 1 139 ? -48.255 8.609 74.718 1.00 92.00 139 GLN A O 1
ATOM 1102 N N . VAL A 1 140 ? -46.756 10.210 74.266 1.00 92.31 140 VAL A N 1
ATOM 1103 C CA . VAL A 1 140 ? -46.921 10.941 75.531 1.00 92.31 140 VAL A CA 1
ATOM 1104 C C . VAL A 1 140 ? -48.321 11.550 75.641 1.00 92.31 140 VAL A C 1
ATOM 1106 O O . VAL A 1 140 ? -48.897 11.523 76.727 1.00 92.31 140 VAL A O 1
ATOM 1109 N N . SER A 1 141 ? -48.894 12.049 74.542 1.00 92.62 141 SER A N 1
ATOM 1110 C CA . SER A 1 141 ? -50.268 12.564 74.508 1.00 92.62 141 SER A CA 1
ATOM 1111 C C . SER A 1 141 ? -51.299 11.463 74.794 1.00 92.62 141 SER A C 1
ATOM 1113 O O . SER A 1 141 ? -52.156 11.641 75.658 1.00 92.62 141 SER A O 1
ATOM 1115 N N . LEU A 1 142 ? -51.176 10.298 74.146 1.00 92.44 142 LEU A N 1
ATOM 1116 C CA . LEU A 1 142 ? -52.047 9.137 74.387 1.00 92.44 142 LEU A CA 1
ATOM 1117 C C . LEU A 1 142 ? -51.942 8.632 75.837 1.00 92.44 142 LEU A C 1
ATOM 1119 O O . LEU A 1 142 ? -52.956 8.438 76.502 1.00 92.44 142 LEU A O 1
ATOM 1123 N N . LEU A 1 143 ? -50.724 8.515 76.376 1.00 90.69 143 LEU A N 1
ATOM 1124 C CA . LEU A 1 143 ? -50.500 8.112 77.772 1.00 90.69 143 LEU A CA 1
ATOM 1125 C C . LEU A 1 143 ? -51.034 9.137 78.792 1.00 90.69 143 LEU A C 1
ATOM 1127 O O . LEU A 1 143 ? -51.332 8.774 79.931 1.00 90.69 143 LEU A O 1
ATOM 1131 N N . GLN A 1 144 ? -51.166 10.417 78.422 1.00 89.75 144 GLN A N 1
ATOM 1132 C CA . GLN A 1 144 ? -51.838 11.419 79.258 1.00 89.75 144 GLN A CA 1
ATOM 1133 C C . GLN A 1 144 ? -53.364 11.255 79.237 1.00 89.75 144 GLN A C 1
ATOM 1135 O O . GLN A 1 144 ? -53.990 11.396 80.290 1.00 89.75 144 GLN A O 1
ATOM 1140 N N . GLU A 1 145 ? -53.951 10.909 78.090 1.00 91.75 145 GLU A N 1
ATOM 1141 C CA . GLU A 1 145 ? -55.385 10.629 77.949 1.00 91.75 145 GLU A CA 1
ATOM 1142 C C . GLU A 1 145 ? -55.791 9.338 78.686 1.00 91.75 145 GLU A C 1
ATOM 1144 O O . GLU A 1 145 ? -56.719 9.362 79.497 1.00 91.75 145 GLU A O 1
ATOM 1149 N N . GLU A 1 146 ? -55.034 8.245 78.529 1.00 89.69 146 GLU A N 1
ATOM 1150 C CA . GLU A 1 146 ? -55.217 7.006 79.307 1.00 89.69 146 GLU A CA 1
ATOM 1151 C C . GLU A 1 146 ? -55.080 7.249 80.817 1.00 89.69 146 GLU A C 1
ATOM 1153 O O . GLU A 1 146 ? -55.875 6.767 81.625 1.00 89.69 146 GLU A O 1
ATOM 1158 N N . LYS A 1 147 ? -54.092 8.048 81.234 1.00 90.06 147 LYS A N 1
ATOM 1159 C CA . LYS A 1 147 ? -53.922 8.416 82.644 1.00 90.06 147 LYS A CA 1
ATOM 1160 C C . LYS A 1 147 ? -55.099 9.242 83.173 1.00 90.06 147 LYS A C 1
ATOM 1162 O O . LYS A 1 147 ? -55.442 9.101 84.347 1.00 90.06 147 LYS A O 1
ATOM 1167 N N . ALA A 1 148 ? -55.704 10.098 82.350 1.00 90.31 148 ALA A N 1
ATOM 1168 C CA . ALA A 1 148 ? -56.885 10.866 82.731 1.00 90.31 148 ALA A CA 1
ATOM 1169 C C . ALA A 1 148 ? -58.115 9.957 82.894 1.00 90.31 148 ALA A C 1
ATOM 1171 O O . ALA A 1 148 ? -58.773 10.015 83.936 1.00 90.31 148 ALA A O 1
ATOM 1172 N N . SER A 1 149 ? -58.375 9.062 81.934 1.00 91.12 149 SER A N 1
ATOM 1173 C CA . SER A 1 149 ? -59.514 8.136 81.994 1.00 91.12 149 SER A CA 1
ATOM 1174 C C . SER A 1 149 ? -59.402 7.149 83.163 1.00 91.12 149 SER A C 1
ATOM 1176 O O . SER A 1 149 ? -60.372 6.963 83.897 1.00 91.12 149 SER A O 1
ATOM 1178 N N . LEU A 1 150 ? -58.207 6.612 83.441 1.00 88.31 150 LEU A N 1
ATOM 1179 C CA . LEU A 1 150 ? -57.951 5.752 84.605 1.00 88.31 150 LEU A CA 1
ATOM 1180 C C . LEU A 1 150 ? -58.112 6.486 85.948 1.00 88.31 150 LEU A C 1
ATOM 1182 O O . LEU A 1 150 ? -58.511 5.876 86.943 1.00 88.31 150 LEU A O 1
ATOM 1186 N N . LEU A 1 151 ? -57.822 7.791 86.013 1.00 89.56 151 LEU A N 1
ATOM 1187 C CA . LEU A 1 151 ? -58.077 8.598 87.213 1.00 89.56 151 LEU A CA 1
ATOM 1188 C C . LEU A 1 151 ? -59.577 8.846 87.428 1.00 89.56 151 LEU A C 1
ATOM 1190 O O . LEU A 1 151 ? -60.037 8.798 88.573 1.00 89.56 151 LEU A O 1
ATOM 1194 N N . GLU A 1 152 ? -60.340 9.063 86.357 1.00 89.50 152 GLU A N 1
ATOM 1195 C CA . GLU A 1 152 ? -61.795 9.219 86.424 1.00 89.50 152 GLU A CA 1
ATOM 1196 C C . GLU A 1 152 ? -62.505 7.894 86.748 1.00 89.50 152 GLU A C 1
ATOM 1198 O O . GLU A 1 152 ? -63.369 7.862 87.628 1.00 89.50 152 GLU A O 1
ATOM 1203 N N . GLU A 1 153 ? -62.086 6.772 86.153 1.00 87.62 153 GLU A N 1
ATOM 1204 C CA . GLU A 1 153 ? -62.596 5.446 86.518 1.00 87.62 153 GLU A CA 1
ATOM 1205 C C . GLU A 1 153 ? -62.259 5.101 87.973 1.00 87.62 153 GLU A C 1
ATOM 1207 O O . GLU A 1 153 ? -63.148 4.704 88.728 1.00 87.62 153 GLU A O 1
ATOM 1212 N N . LYS A 1 154 ? -61.016 5.332 88.423 1.00 80.69 154 LYS A N 1
ATOM 1213 C CA . LYS A 1 154 ? -60.640 5.158 89.834 1.00 80.69 154 LYS A CA 1
ATOM 1214 C C . LYS A 1 154 ? -61.536 5.982 90.761 1.00 80.69 154 LYS A C 1
ATOM 1216 O O . LYS A 1 154 ? -61.959 5.471 91.801 1.00 80.69 154 LYS A O 1
ATOM 1221 N N . LYS A 1 155 ? -61.832 7.238 90.411 1.00 86.06 155 LYS A N 1
ATOM 1222 C CA . LYS A 1 155 ? -62.734 8.101 91.188 1.00 86.06 155 LYS A CA 1
ATOM 1223 C C . LYS A 1 155 ? -64.136 7.489 91.260 1.00 86.06 155 LYS A C 1
ATOM 1225 O O . LYS A 1 155 ? -64.633 7.259 92.359 1.00 86.06 155 LYS A O 1
ATOM 1230 N N . ARG A 1 156 ? -64.703 7.112 90.113 1.00 83.75 156 ARG A N 1
ATOM 1231 C CA . ARG A 1 156 ? -66.030 6.489 89.987 1.00 83.75 156 ARG A CA 1
ATOM 1232 C C . ARG A 1 156 ? -66.141 5.147 90.723 1.00 83.75 156 ARG A C 1
ATOM 1234 O O . ARG A 1 156 ? -67.187 4.837 91.286 1.00 83.75 156 ARG A O 1
ATOM 1241 N N . LEU A 1 157 ? -65.074 4.347 90.748 1.00 79.44 157 LEU A N 1
ATOM 1242 C CA . LEU A 1 157 ? -65.000 3.108 91.531 1.00 79.44 157 LEU A CA 1
ATOM 1243 C C . LEU A 1 157 ? -64.886 3.382 93.037 1.00 79.44 157 LEU A C 1
ATOM 1245 O O . LEU A 1 157 ? -65.490 2.659 93.823 1.00 79.44 157 LEU A O 1
ATOM 1249 N N . THR A 1 158 ? -64.171 4.435 93.441 1.00 74.38 158 THR A N 1
ATOM 1250 C CA . THR A 1 158 ? -64.082 4.856 94.852 1.00 74.38 158 THR A CA 1
ATOM 1251 C C . THR A 1 158 ? -65.440 5.351 95.360 1.00 74.38 158 THR A C 1
ATOM 1253 O O . THR A 1 158 ? -65.875 4.946 96.434 1.00 74.38 158 THR A O 1
ATOM 1256 N N . GLU A 1 159 ? -66.149 6.147 94.554 1.00 74.31 159 GLU A N 1
ATOM 1257 C CA . GLU A 1 159 ? -67.511 6.619 94.837 1.00 74.31 159 GLU A CA 1
ATOM 1258 C C . GLU A 1 159 ? -68.488 5.436 94.988 1.00 74.31 159 GLU A C 1
ATOM 1260 O O . GLU A 1 159 ? -69.132 5.303 96.028 1.00 74.31 159 GLU A O 1
ATOM 1265 N N . ARG A 1 160 ? -68.504 4.491 94.033 1.00 72.81 160 ARG A N 1
ATOM 1266 C CA . ARG A 1 160 ? -69.335 3.270 94.127 1.00 72.81 160 ARG A CA 1
ATOM 1267 C C . ARG A 1 160 ? -68.978 2.373 95.318 1.00 72.81 160 ARG A C 1
ATOM 1269 O O . ARG A 1 160 ? -69.853 1.685 95.835 1.00 72.81 160 ARG A O 1
ATOM 1276 N N . LEU A 1 161 ? -67.717 2.356 95.759 1.00 63.09 161 LEU A N 1
ATOM 1277 C CA . LEU A 1 161 ? -67.301 1.587 96.935 1.00 63.09 161 LEU A CA 1
ATOM 1278 C C . LEU A 1 161 ? -67.787 2.233 98.244 1.00 63.09 161 LEU A C 1
ATOM 1280 O O . LEU A 1 161 ? -68.087 1.513 99.193 1.00 63.09 161 LEU A O 1
ATOM 1284 N N . GLN A 1 162 ? -67.922 3.564 98.289 1.00 56.56 162 GLN A N 1
ATOM 1285 C CA . GLN A 1 162 ? -68.530 4.274 99.421 1.00 56.56 162 GLN A CA 1
ATOM 1286 C C . GLN A 1 162 ? -70.060 4.127 99.473 1.00 56.56 162 GLN A C 1
ATOM 1288 O O . GLN A 1 162 ? -70.619 4.121 100.565 1.00 56.56 162 GLN A O 1
ATOM 1293 N N . GLU A 1 163 ? -70.734 3.960 98.331 1.00 55.22 163 GLU A N 1
ATOM 1294 C CA . GLU A 1 163 ? -72.182 3.682 98.272 1.00 55.22 163 GLU A CA 1
ATOM 1295 C C . GLU A 1 163 ? -72.545 2.218 98.599 1.00 55.22 163 GLU A C 1
ATOM 1297 O O . GLU A 1 163 ? -73.706 1.911 98.857 1.00 55.22 163 GLU A O 1
ATOM 1302 N N . SER A 1 164 ? -71.573 1.298 98.604 1.00 50.00 164 SER A N 1
ATOM 1303 C CA . SER A 1 164 ? -71.798 -0.153 98.725 1.00 50.00 164 SER A CA 1
ATOM 1304 C C . SER A 1 164 ? -71.685 -0.699 100.163 1.00 50.00 164 SER A C 1
ATOM 1306 O O . SER A 1 164 ? -71.299 -1.858 100.353 1.00 50.00 164 SER A O 1
ATOM 1308 N N . VAL A 1 165 ? -72.007 0.107 101.179 1.00 51.19 165 VAL A N 1
ATOM 1309 C CA . VAL A 1 165 ? -71.958 -0.295 102.599 1.00 51.19 165 VAL A CA 1
ATOM 1310 C C . VAL A 1 165 ? -73.327 -0.130 103.264 1.00 51.19 165 VAL A C 1
ATOM 1312 O O . VAL A 1 165 ? -73.527 0.808 104.024 1.00 51.19 165 VAL A O 1
ATOM 1315 N N . ASP A 1 166 ? -74.251 -1.059 102.989 1.00 39.59 166 ASP A N 1
ATOM 1316 C CA . ASP A 1 166 ? -75.261 -1.508 103.964 1.00 39.59 166 ASP A CA 1
ATOM 1317 C C . ASP A 1 166 ? -75.991 -2.804 103.525 1.00 39.59 166 ASP A C 1
ATOM 1319 O O . ASP A 1 166 ? -75.977 -3.186 102.356 1.00 39.59 166 ASP A O 1
ATOM 1323 N N . ASP A 1 167 ? -76.605 -3.476 104.507 1.00 40.22 167 ASP A N 1
ATOM 1324 C CA . ASP A 1 167 ? -77.584 -4.584 104.435 1.00 40.22 167 ASP A CA 1
ATOM 1325 C C . ASP A 1 167 ? -77.290 -5.857 103.585 1.00 40.22 167 ASP A C 1
ATOM 1327 O O . ASP A 1 167 ? -77.645 -5.966 102.406 1.00 40.22 167 ASP A O 1
ATOM 1331 N N . PRO A 1 168 ? -76.799 -6.946 104.217 1.00 48.94 168 PRO A N 1
ATOM 1332 C CA . PRO A 1 168 ? -77.021 -8.315 103.749 1.00 48.94 168 PRO A CA 1
ATOM 1333 C C . PRO A 1 168 ? -78.378 -8.892 104.233 1.00 48.94 168 PRO A C 1
ATOM 1335 O O . PRO A 1 168 ? -79.005 -8.391 105.157 1.00 48.94 168 PRO A O 1
ATOM 1338 N N . ILE A 1 169 ? -78.758 -10.070 103.705 1.00 49.56 169 ILE A N 1
ATOM 1339 C CA . ILE A 1 169 ? -79.877 -10.944 104.159 1.00 49.56 169 ILE A CA 1
ATOM 1340 C C . ILE A 1 169 ? -81.293 -10.604 103.621 1.00 49.56 169 ILE A C 1
ATOM 1342 O O . ILE A 1 169 ? -82.190 -10.205 104.363 1.00 49.56 169 ILE A O 1
ATOM 1346 N N . LYS A 1 170 ? -81.551 -10.964 102.349 1.00 49.62 170 LYS A N 1
ATOM 1347 C CA . LYS A 1 170 ? -82.737 -11.733 101.865 1.00 49.62 170 LYS A CA 1
ATOM 1348 C C . LYS A 1 170 ? -82.608 -12.014 100.358 1.00 49.62 170 LYS A C 1
ATOM 1350 O O . LYS A 1 170 ? -82.295 -11.106 99.605 1.00 49.62 170 LYS A O 1
ATOM 1355 N N . GLY A 1 171 ? -82.880 -13.248 99.901 1.00 50.00 171 GLY A N 1
ATOM 1356 C CA . GLY A 1 171 ? -82.967 -13.544 98.451 1.00 50.00 171 GLY A CA 1
ATOM 1357 C C . GLY A 1 171 ? -82.430 -14.891 97.939 1.00 50.00 171 GLY A C 1
ATOM 1358 O O . GLY A 1 171 ? -82.300 -15.063 96.730 1.00 50.00 171 GLY A O 1
ATOM 1359 N N . THR A 1 172 ? -82.128 -15.872 98.798 1.00 58.03 172 THR A N 1
ATOM 1360 C CA . THR A 1 172 ? -81.410 -17.126 98.446 1.00 58.03 172 THR A CA 1
ATOM 1361 C C . THR A 1 172 ? -81.975 -17.952 97.278 1.00 58.03 172 THR A C 1
ATOM 1363 O O . THR A 1 172 ? -81.218 -18.695 96.656 1.00 58.03 172 THR A O 1
ATOM 1366 N N . GLY A 1 173 ? -83.264 -17.840 96.938 1.00 59.78 173 GLY A N 1
ATOM 1367 C CA . GLY A 1 173 ? -83.844 -18.474 95.742 1.00 59.78 173 GLY A CA 1
ATOM 1368 C C . GLY A 1 173 ? -83.673 -17.665 94.446 1.00 59.78 173 GLY A C 1
ATOM 1369 O O . GLY A 1 173 ? -83.503 -18.241 93.373 1.00 59.78 173 GLY A O 1
ATOM 1370 N N . GLN A 1 174 ? -83.678 -16.335 94.542 1.00 64.50 174 GLN A N 1
ATOM 1371 C CA . GLN A 1 174 ? -83.528 -15.420 93.408 1.00 64.50 174 GLN A CA 1
ATOM 1372 C C . GLN A 1 174 ? -82.050 -15.292 93.018 1.00 64.50 174 GLN A C 1
ATOM 1374 O O . GLN A 1 174 ? -81.713 -15.461 91.847 1.00 64.50 174 GLN A O 1
ATOM 1379 N N . PHE A 1 175 ? -81.163 -15.183 94.016 1.00 70.62 175 PHE A N 1
ATOM 1380 C CA . PHE A 1 175 ? -79.717 -15.274 93.819 1.00 70.62 175 PHE A CA 1
ATOM 1381 C C . PHE A 1 175 ? -79.292 -16.607 93.188 1.00 70.62 175 PHE A C 1
ATOM 1383 O O . PHE A 1 175 ? -78.407 -16.599 92.346 1.00 70.62 175 PHE A O 1
ATOM 1390 N N . ARG A 1 176 ? -79.945 -17.744 93.490 1.00 76.06 176 ARG A N 1
ATOM 1391 C CA . ARG A 1 176 ? -79.660 -19.016 92.788 1.00 76.06 176 ARG A CA 1
ATOM 1392 C C . ARG A 1 176 ? -79.917 -18.932 91.281 1.00 76.06 176 ARG A C 1
ATOM 1394 O O . ARG A 1 176 ? -79.092 -19.413 90.518 1.00 76.06 176 ARG A O 1
ATOM 1401 N N . ARG A 1 177 ? -81.019 -18.310 90.842 1.00 81.75 177 ARG A N 1
ATOM 1402 C CA . ARG A 1 177 ? -81.297 -18.136 89.402 1.00 81.75 177 ARG A CA 1
ATOM 1403 C C . ARG A 1 177 ? -80.323 -17.160 88.742 1.00 81.75 177 ARG A C 1
ATOM 1405 O O . ARG A 1 177 ? -79.896 -17.420 87.626 1.00 81.75 177 ARG A O 1
ATOM 1412 N N . GLN A 1 178 ? -79.942 -16.084 89.434 1.00 85.31 178 GLN A N 1
ATOM 1413 C CA . GLN A 1 178 ? -78.884 -15.184 88.961 1.00 85.31 178 GLN A CA 1
ATOM 1414 C C . GLN A 1 178 ? -77.534 -15.901 88.848 1.00 85.31 178 GLN A C 1
ATOM 1416 O O . GLN A 1 178 ? -76.886 -15.772 87.823 1.00 85.31 178 GLN A O 1
ATOM 1421 N N . ILE A 1 179 ? -77.140 -16.701 89.842 1.00 83.12 179 ILE A N 1
ATOM 1422 C CA . ILE A 1 179 ? -75.903 -17.496 89.814 1.00 83.12 179 ILE A CA 1
ATOM 1423 C C . ILE A 1 179 ? -75.905 -18.479 88.637 1.00 83.12 179 ILE A C 1
ATOM 1425 O O . ILE A 1 179 ? -74.899 -18.581 87.944 1.00 83.12 179 ILE A O 1
ATOM 1429 N N . GLU A 1 180 ? -77.013 -19.174 88.367 1.00 87.69 180 GLU A N 1
ATOM 1430 C CA . GLU A 1 180 ? -77.089 -20.101 87.230 1.00 87.69 180 GLU A CA 1
ATOM 1431 C C . GLU A 1 180 ? -77.098 -19.374 85.874 1.00 87.69 180 GLU A C 1
ATOM 1433 O O . GLU A 1 180 ? -76.379 -19.785 84.968 1.00 87.69 180 GLU A O 1
ATOM 1438 N N . SER A 1 181 ? -77.796 -18.238 85.759 1.00 89.69 181 SER A N 1
ATOM 1439 C CA . SER A 1 181 ? -77.736 -17.380 84.565 1.00 89.69 181 SER A CA 1
ATOM 1440 C C . SER A 1 181 ? -76.325 -16.837 84.317 1.00 89.69 181 SER A C 1
ATOM 1442 O O . SER A 1 181 ? -75.856 -16.849 83.184 1.00 89.69 181 SER A O 1
ATOM 1444 N N . LEU A 1 182 ? -75.630 -16.401 85.373 1.00 90.75 182 LEU A N 1
ATOM 1445 C CA . LEU A 1 182 ? -74.257 -15.900 85.295 1.00 90.75 182 LEU A CA 1
ATOM 1446 C C . LEU A 1 182 ? -73.264 -17.019 84.957 1.00 90.75 182 LEU A C 1
ATOM 1448 O O . LEU A 1 182 ? -72.328 -16.769 84.214 1.00 90.75 182 LEU A O 1
ATOM 1452 N N . LYS A 1 183 ? -73.468 -18.260 85.423 1.00 92.81 183 LYS A N 1
ATOM 1453 C CA . LYS A 1 183 ? -72.668 -19.420 84.981 1.00 92.81 183 LYS A CA 1
ATOM 1454 C C . LYS A 1 183 ? -72.853 -19.708 83.493 1.00 92.81 183 LYS A C 1
ATOM 1456 O O . LYS A 1 183 ? -71.871 -19.962 82.806 1.00 92.81 183 LYS A O 1
ATOM 1461 N N . GLU A 1 184 ? -74.089 -19.678 82.991 1.00 93.62 184 GLU A N 1
ATOM 1462 C CA . GLU A 1 184 ? -74.352 -19.846 81.558 1.00 93.62 184 GLU A CA 1
ATOM 1463 C C . GLU A 1 184 ? -73.728 -18.727 80.716 1.00 93.62 184 GLU A C 1
ATOM 1465 O O . GLU A 1 184 ? -73.228 -18.983 79.623 1.00 93.62 184 GLU A O 1
ATOM 1470 N N . GLU A 1 185 ? -73.784 -17.489 81.203 1.00 94.50 185 GLU A N 1
ATOM 1471 C CA . GLU A 1 185 ? -73.186 -16.323 80.554 1.00 94.50 185 GLU A CA 1
ATOM 1472 C C . GLU A 1 185 ? -71.655 -16.398 80.575 1.00 94.50 185 GLU A C 1
ATOM 1474 O O . GLU A 1 185 ? -71.037 -16.249 79.524 1.00 94.50 185 GLU A O 1
ATOM 1479 N N . ILE A 1 186 ? -71.051 -16.757 81.715 1.00 93.50 186 ILE A N 1
ATOM 1480 C CA . ILE A 1 186 ? -69.620 -17.070 81.835 1.00 93.50 186 ILE A CA 1
ATOM 1481 C C . ILE A 1 186 ? -69.240 -18.160 80.831 1.00 93.50 186 ILE A C 1
ATOM 1483 O O . ILE A 1 186 ? -68.375 -17.916 80.007 1.00 93.50 186 ILE A O 1
ATOM 1487 N N . PHE A 1 187 ? -69.921 -19.308 80.797 1.00 95.56 187 PHE A N 1
ATOM 1488 C CA . PHE A 1 187 ? -69.581 -20.398 79.873 1.00 95.56 187 PHE A CA 1
ATOM 1489 C C . PHE A 1 187 ? -69.652 -19.981 78.389 1.00 95.56 187 PHE A C 1
ATOM 1491 O O . PHE A 1 187 ? -68.789 -20.354 77.589 1.00 95.56 187 PHE A O 1
ATOM 1498 N N . LYS A 1 188 ? -70.646 -19.164 78.009 1.00 96.69 188 LYS A N 1
ATOM 1499 C CA . LYS A 1 188 ? -70.757 -18.591 76.653 1.00 96.69 188 LYS A CA 1
ATOM 1500 C C . LYS A 1 188 ? -69.611 -17.612 76.365 1.00 96.69 188 LYS A C 1
ATOM 1502 O O . LYS A 1 188 ? -69.021 -17.674 75.288 1.00 96.69 188 LYS A O 1
ATOM 1507 N N . LEU A 1 189 ? -69.263 -16.756 77.328 1.00 94.44 189 LEU A N 1
ATOM 1508 C CA . LEU A 1 189 ? -68.134 -15.828 77.230 1.00 94.44 189 LEU A CA 1
ATOM 1509 C C . LEU A 1 189 ? -66.796 -16.572 77.130 1.00 94.44 189 LEU A C 1
ATOM 1511 O O . LEU A 1 189 ? -66.004 -16.238 76.257 1.00 94.44 189 LEU A O 1
ATOM 1515 N N . GLU A 1 190 ? -66.568 -17.609 77.937 1.00 95.25 190 GLU A N 1
ATOM 1516 C CA . GLU A 1 190 ? -65.375 -18.463 77.893 1.00 95.25 190 GLU A CA 1
ATOM 1517 C C . GLU A 1 190 ? -65.237 -19.189 76.553 1.00 95.25 190 GLU A C 1
ATOM 1519 O O . GLU A 1 190 ? -64.163 -19.152 75.957 1.00 95.25 190 GLU A O 1
ATOM 1524 N N . THR A 1 191 ? -66.330 -19.755 76.031 1.00 96.38 191 THR A N 1
ATOM 1525 C CA . THR A 1 191 ? -66.345 -20.365 74.691 1.00 96.38 191 THR A CA 1
ATOM 1526 C C . THR A 1 191 ? -65.960 -19.330 73.628 1.00 96.38 191 THR A C 1
ATOM 1528 O O . THR A 1 191 ? -65.027 -19.548 72.861 1.00 96.38 191 THR A O 1
ATOM 1531 N N . SER A 1 192 ? -66.600 -18.152 73.636 1.00 96.25 192 SER A N 1
ATOM 1532 C CA . SER A 1 192 ? -66.304 -17.096 72.655 1.00 96.25 192 SER A CA 1
ATOM 1533 C C . SER A 1 192 ? -64.888 -16.518 72.788 1.00 96.25 192 SER A C 1
ATOM 1535 O O . SER A 1 192 ? -64.258 -16.202 71.783 1.00 96.25 192 SER A O 1
ATOM 1537 N N . ARG A 1 193 ? -64.352 -16.417 74.013 1.00 96.94 193 ARG A N 1
ATOM 1538 C CA . ARG A 1 193 ? -62.962 -16.028 74.298 1.00 96.94 193 ARG A CA 1
ATOM 1539 C C . ARG A 1 193 ? -61.998 -17.003 73.634 1.00 96.94 193 ARG A C 1
ATOM 1541 O O . ARG A 1 193 ? -61.025 -16.560 73.029 1.00 96.94 193 ARG A O 1
ATOM 1548 N N . ASP A 1 194 ? -62.266 -18.299 73.740 1.00 97.00 194 ASP A N 1
ATOM 1549 C CA . ASP A 1 194 ? -61.392 -19.335 73.197 1.00 97.00 194 ASP A CA 1
ATOM 1550 C C . ASP A 1 194 ? -61.503 -19.424 71.661 1.00 97.00 194 ASP A C 1
ATOM 1552 O O . ASP A 1 194 ? -60.476 -19.566 70.997 1.00 97.00 194 ASP A O 1
ATOM 1556 N N . ASP A 1 195 ? -62.689 -19.186 71.083 1.00 97.19 195 ASP A N 1
ATOM 1557 C CA . ASP A 1 195 ? -62.872 -18.985 69.633 1.00 97.19 195 ASP A CA 1
ATOM 1558 C C . ASP A 1 195 ? -62.088 -17.759 69.115 1.00 97.19 195 ASP A C 1
ATOM 1560 O O . ASP A 1 195 ? -61.363 -17.845 68.119 1.00 97.19 195 ASP A O 1
ATOM 1564 N N . TYR A 1 196 ? -62.192 -16.606 69.792 1.00 96.38 196 TYR A N 1
ATOM 1565 C CA . TYR A 1 196 ? -61.444 -15.397 69.420 1.00 96.38 196 TYR A CA 1
ATOM 1566 C C . TYR A 1 196 ? -59.935 -15.578 69.596 1.00 96.38 196 TYR A C 1
ATOM 1568 O O . TYR A 1 196 ? -59.169 -15.126 68.744 1.00 96.38 196 TYR A O 1
ATOM 1576 N N . ARG A 1 197 ? -59.497 -16.274 70.651 1.00 98.06 197 ARG A N 1
ATOM 1577 C CA . ARG A 1 197 ? -58.089 -16.627 70.858 1.00 98.06 197 ARG A CA 1
ATOM 1578 C C . ARG A 1 197 ? -57.574 -17.516 69.727 1.00 98.06 197 ARG A C 1
ATOM 1580 O O . ARG A 1 197 ? -56.523 -17.214 69.171 1.00 98.06 197 ARG A O 1
ATOM 1587 N N . LEU A 1 198 ? -58.302 -18.570 69.352 1.00 97.75 198 LEU A N 1
ATOM 1588 C CA . LEU A 1 198 ? -57.916 -19.440 68.238 1.00 97.75 198 LEU A CA 1
ATOM 1589 C C . LEU A 1 198 ? -57.816 -18.650 66.925 1.00 97.75 198 LEU A C 1
ATOM 1591 O O . LEU A 1 198 ? -56.889 -18.859 66.145 1.00 97.75 198 LEU A O 1
ATOM 1595 N N . LYS A 1 199 ? -58.734 -17.702 66.702 1.00 97.56 199 LYS A N 1
ATOM 1596 C CA . LYS A 1 199 ? -58.705 -16.820 65.533 1.00 97.56 199 LYS A CA 1
ATOM 1597 C C . LYS A 1 199 ? -57.494 -15.879 65.531 1.00 97.56 199 LYS A C 1
ATOM 1599 O O . LYS A 1 199 ? -56.875 -15.725 64.482 1.00 97.56 199 LYS A O 1
ATOM 1604 N N . LEU A 1 200 ? -57.113 -15.315 66.679 1.00 96.50 200 LEU A N 1
ATOM 1605 C CA . LEU A 1 200 ? -55.871 -14.543 66.823 1.00 96.50 200 LEU A CA 1
ATOM 1606 C C . LEU A 1 200 ? -54.641 -15.419 66.542 1.00 96.50 200 LEU A C 1
ATOM 1608 O O . LEU A 1 200 ? -53.839 -15.067 65.684 1.00 96.50 200 LEU A O 1
ATOM 1612 N N . GLU A 1 201 ? -54.555 -16.613 67.138 1.00 97.56 201 GLU A N 1
ATOM 1613 C CA . GLU A 1 201 ? -53.468 -17.573 66.882 1.00 97.56 201 GLU A CA 1
ATOM 1614 C C . GLU A 1 201 ? -53.395 -18.045 65.414 1.00 97.56 201 GLU A C 1
ATOM 1616 O O . GLU A 1 201 ? -52.367 -18.585 64.996 1.00 97.56 201 GLU A O 1
ATOM 1621 N N . MET A 1 202 ? -54.466 -17.910 64.625 1.00 97.69 202 MET A N 1
ATOM 1622 C CA . MET A 1 202 ? -54.443 -18.117 63.171 1.00 97.69 202 MET A CA 1
ATOM 1623 C C . MET A 1 202 ? -53.945 -16.870 62.431 1.00 97.69 202 MET A C 1
ATOM 1625 O O . MET A 1 202 ? -53.046 -16.983 61.600 1.00 97.69 202 MET A O 1
ATOM 1629 N N . GLN A 1 203 ? -54.465 -15.685 62.760 1.00 97.00 203 GLN A N 1
ATOM 1630 C CA . GLN A 1 203 ? -54.067 -14.425 62.120 1.00 97.00 203 GLN A CA 1
ATOM 1631 C C . GLN A 1 203 ? -52.597 -14.060 62.392 1.00 97.00 203 GLN A C 1
ATOM 1633 O O . GLN A 1 203 ? -51.931 -13.523 61.511 1.00 97.00 203 GLN A O 1
ATOM 1638 N N . GLU A 1 204 ? -52.053 -14.411 63.559 1.00 97.31 204 GLU A N 1
ATOM 1639 C CA . GLU A 1 204 ? -50.621 -14.290 63.868 1.00 97.31 204 GLU A CA 1
ATOM 1640 C C . GLU A 1 204 ? -49.754 -15.185 62.966 1.00 97.31 204 GLU A C 1
ATOM 1642 O O . GLU A 1 204 ? -48.694 -14.761 62.505 1.00 97.31 204 GLU A O 1
ATOM 1647 N N . LYS A 1 205 ? -50.213 -16.405 62.649 1.00 97.94 205 LYS A N 1
ATOM 1648 C CA . LYS A 1 205 ? -49.512 -17.309 61.721 1.00 97.94 205 LYS A CA 1
ATOM 1649 C C . LYS A 1 205 ? -49.578 -16.790 60.285 1.00 97.94 205 LYS A C 1
ATOM 1651 O O . LYS A 1 205 ? -48.553 -16.768 59.610 1.00 97.94 205 LYS A O 1
ATOM 1656 N N . GLU A 1 206 ? -50.742 -16.313 59.843 1.00 98.00 206 GLU A N 1
ATOM 1657 C CA . GLU A 1 206 ? -50.908 -15.676 58.528 1.00 98.00 206 GLU A CA 1
ATOM 1658 C C . GLU A 1 206 ? -50.022 -14.425 58.387 1.00 98.00 206 GLU A C 1
ATOM 1660 O O . GLU A 1 206 ? -49.358 -14.264 57.365 1.00 98.00 206 GLU A O 1
ATOM 1665 N N . MET A 1 207 ? -49.933 -13.589 59.430 1.00 97.06 207 MET A N 1
ATOM 1666 C CA . MET A 1 207 ? -49.003 -12.454 59.509 1.00 97.06 207 MET A CA 1
ATOM 1667 C C . MET A 1 207 ? -47.543 -12.890 59.338 1.00 97.06 207 MET A C 1
ATOM 1669 O O . MET A 1 207 ? -46.851 -12.355 58.476 1.00 97.06 207 MET A O 1
ATOM 1673 N N . VAL A 1 208 ? -47.070 -13.876 60.109 1.00 98.00 208 VAL A N 1
ATOM 1674 C CA . VAL A 1 208 ? -45.678 -14.365 60.028 1.00 98.00 208 VAL A CA 1
ATOM 1675 C C . VAL A 1 208 ? -45.376 -14.999 58.665 1.00 98.00 208 VAL A C 1
ATOM 1677 O O . VAL A 1 208 ? -44.304 -14.774 58.100 1.00 98.00 208 VAL A O 1
ATOM 1680 N N . GLU A 1 209 ? -46.323 -15.739 58.086 1.00 98.00 209 GLU A N 1
ATOM 1681 C CA . GLU A 1 209 ? -46.194 -16.270 56.729 1.00 98.00 209 GLU A CA 1
ATOM 1682 C C . GLU A 1 209 ? -46.114 -15.168 55.664 1.00 98.00 209 GLU A C 1
ATOM 1684 O O . GLU A 1 209 ? -45.329 -15.285 54.722 1.00 98.00 209 GLU A O 1
ATOM 1689 N N . LEU A 1 210 ? -46.929 -14.115 55.775 1.00 97.56 210 LEU A N 1
ATOM 1690 C CA . LEU A 1 210 ? -46.905 -12.978 54.852 1.00 97.56 210 LEU A CA 1
ATOM 1691 C C . LEU A 1 210 ? -45.624 -12.152 55.008 1.00 97.56 210 LEU A C 1
ATOM 1693 O O . LEU A 1 210 ? -45.054 -11.752 53.996 1.00 97.56 210 LEU A O 1
ATOM 1697 N N . GLN A 1 211 ? -45.130 -11.979 56.236 1.00 98.06 211 GLN A N 1
ATOM 1698 C CA . GLN A 1 211 ? -43.843 -11.344 56.525 1.00 98.06 211 GLN A CA 1
ATOM 1699 C C . GLN A 1 211 ? -42.694 -12.113 55.851 1.00 98.06 211 GLN A C 1
ATOM 1701 O O . GLN A 1 211 ? -41.944 -11.541 55.068 1.00 98.06 211 GLN A O 1
ATOM 1706 N N . SER A 1 212 ? -42.627 -13.436 56.036 1.00 98.06 212 SER A N 1
ATOM 1707 C CA . SER A 1 212 ? -41.599 -14.277 55.406 1.00 98.06 212 SER A CA 1
ATOM 1708 C C . SER A 1 212 ? -41.675 -14.271 53.869 1.00 98.06 212 SER A C 1
ATOM 1710 O O . SER A 1 212 ? -40.642 -14.290 53.196 1.00 98.06 212 SER A O 1
ATOM 1712 N N . LYS A 1 213 ? -42.885 -14.196 53.294 1.00 98.00 213 LYS A N 1
ATOM 1713 C CA . LYS A 1 213 ? -43.088 -14.037 51.841 1.00 98.00 213 LYS A CA 1
ATOM 1714 C C . LYS A 1 213 ? -42.640 -12.652 51.354 1.00 98.00 213 LYS A C 1
ATOM 1716 O O . LYS A 1 213 ? -42.058 -12.566 50.275 1.00 98.00 213 LYS A O 1
ATOM 1721 N N . LEU A 1 214 ? -42.867 -11.593 52.136 1.00 97.25 214 LEU A N 1
ATOM 1722 C CA . LEU A 1 214 ? -42.384 -10.240 51.847 1.00 97.25 214 LEU A CA 1
ATOM 1723 C C . LEU A 1 214 ? -40.851 -10.194 51.840 1.00 97.25 214 LEU A C 1
ATOM 1725 O O . LEU A 1 214 ? -40.273 -9.723 50.864 1.00 97.25 214 LEU A O 1
ATOM 1729 N N . ASP A 1 215 ? -40.200 -10.751 52.864 1.00 97.94 215 ASP A N 1
ATOM 1730 C CA . ASP A 1 215 ? -38.738 -10.779 52.985 1.00 97.94 215 ASP A CA 1
ATOM 1731 C C . ASP A 1 215 ? -38.083 -11.517 51.798 1.00 97.94 215 ASP A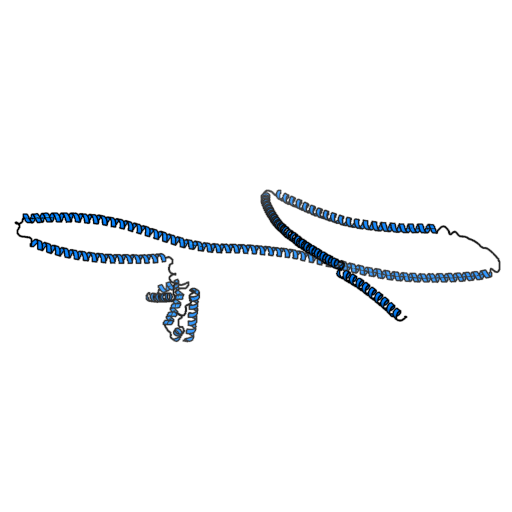 C 1
ATOM 1733 O O . ASP A 1 215 ? -37.126 -11.023 51.199 1.00 97.94 215 ASP A O 1
ATOM 1737 N N . ALA A 1 216 ? -38.646 -12.659 51.380 1.00 98.06 216 ALA A N 1
ATOM 1738 C CA . ALA A 1 216 ? -38.172 -13.417 50.217 1.00 98.06 216 ALA A CA 1
ATOM 1739 C C . ALA A 1 216 ? -38.382 -12.674 48.878 1.00 98.06 216 ALA A C 1
ATOM 1741 O O . ALA A 1 216 ? -37.520 -12.710 47.991 1.00 98.06 216 ALA A O 1
ATOM 1742 N N . LEU A 1 217 ? -39.503 -11.959 48.723 1.00 97.44 217 LEU A N 1
ATOM 1743 C CA . LEU A 1 217 ? -39.739 -11.080 47.571 1.00 97.44 217 LEU A CA 1
ATOM 1744 C C . LEU A 1 217 ? -38.787 -9.873 47.573 1.00 97.44 217 LEU A C 1
ATOM 1746 O O . LEU A 1 217 ? -38.345 -9.433 46.515 1.00 97.44 217 LEU A O 1
ATOM 1750 N N . GLN A 1 218 ? -38.425 -9.361 48.749 1.00 97.94 218 GLN A N 1
ATOM 1751 C CA . GLN A 1 218 ? -37.498 -8.244 48.899 1.00 97.94 218 GLN A CA 1
ATOM 1752 C C . GLN A 1 218 ? -36.043 -8.661 48.620 1.00 97.94 218 GLN A C 1
ATOM 1754 O O . GLN A 1 218 ? -35.321 -7.911 47.961 1.00 97.94 218 GLN A O 1
ATOM 1759 N N . GLN A 1 219 ? -35.633 -9.873 49.018 1.00 98.00 219 GLN A N 1
ATOM 1760 C CA . GLN A 1 219 ? -34.348 -10.465 48.625 1.00 98.00 219 GLN A CA 1
ATOM 1761 C C . GLN A 1 219 ? -34.260 -10.649 47.103 1.00 98.00 219 GLN A C 1
ATOM 1763 O O . GLN A 1 219 ? -33.336 -10.134 46.474 1.00 98.00 219 GLN A O 1
ATOM 1768 N N . THR A 1 220 ? -35.238 -11.326 46.493 1.00 97.69 220 THR A N 1
ATOM 1769 C CA . THR A 1 220 ? -35.225 -11.589 45.041 1.00 97.69 220 THR A CA 1
ATOM 1770 C C . THR A 1 220 ? -35.336 -10.305 44.208 1.00 97.69 220 THR A C 1
ATOM 1772 O O . THR A 1 220 ? -34.725 -10.205 43.144 1.00 97.69 220 THR A O 1
ATOM 1775 N N . ALA A 1 221 ? -36.017 -9.267 44.708 1.00 97.25 221 ALA A N 1
ATOM 1776 C CA . ALA A 1 221 ? -35.989 -7.929 44.112 1.00 97.25 221 ALA A CA 1
ATOM 1777 C C . ALA A 1 221 ? -34.617 -7.232 44.231 1.00 97.25 221 ALA A C 1
ATOM 1779 O O . ALA A 1 221 ? -34.284 -6.405 43.380 1.00 97.25 221 ALA A O 1
ATOM 1780 N N . GLY A 1 222 ? -33.816 -7.547 45.254 1.00 97.44 222 GLY A N 1
ATOM 1781 C CA . GLY A 1 222 ? -32.422 -7.109 45.373 1.00 97.44 222 GLY A CA 1
ATOM 1782 C C . GLY A 1 222 ? -31.509 -7.813 44.366 1.00 97.44 222 GLY A C 1
ATOM 1783 O O . GLY A 1 222 ? -30.786 -7.152 43.622 1.00 97.44 222 GLY A O 1
ATOM 1784 N N . GLU A 1 223 ? -31.610 -9.140 44.269 1.00 97.88 223 GLU A N 1
ATOM 1785 C CA . GLU A 1 223 ? -30.876 -9.962 43.293 1.00 97.88 223 GLU A CA 1
ATOM 1786 C C . GLU A 1 223 ? -31.185 -9.534 41.845 1.00 97.88 223 GLU A C 1
ATOM 1788 O O . GLU A 1 223 ? -30.276 -9.368 41.031 1.00 97.88 223 GLU A O 1
ATOM 1793 N N . ALA A 1 224 ? -32.453 -9.243 41.536 1.00 97.12 224 ALA A N 1
ATOM 1794 C CA . ALA A 1 224 ? -32.873 -8.741 40.227 1.00 97.12 224 ALA A CA 1
ATOM 1795 C C . ALA A 1 224 ? -32.321 -7.341 39.883 1.00 97.12 224 ALA A C 1
ATOM 1797 O O . ALA A 1 224 ? -32.152 -7.032 38.702 1.00 97.12 224 ALA A O 1
ATOM 1798 N N . ARG A 1 225 ? -32.023 -6.491 40.881 1.00 97.88 225 ARG A N 1
ATOM 1799 C CA . ARG A 1 225 ? -31.322 -5.210 40.661 1.00 97.88 225 ARG A CA 1
ATOM 1800 C C . ARG A 1 225 ? -29.847 -5.452 40.361 1.00 97.88 225 ARG A C 1
ATOM 1802 O O . ARG A 1 225 ? -29.374 -4.993 39.331 1.00 97.88 225 ARG A O 1
ATOM 1809 N N . TYR A 1 226 ? -29.171 -6.255 41.184 1.00 97.62 226 TYR A N 1
ATOM 1810 C CA . TYR A 1 226 ? -27.759 -6.596 40.990 1.00 97.62 226 TYR A CA 1
ATOM 1811 C C . TYR A 1 226 ? -27.488 -7.191 39.596 1.00 97.62 226 TYR A C 1
ATOM 1813 O O . TYR A 1 226 ? -26.613 -6.715 38.876 1.00 97.62 226 TYR A O 1
ATOM 1821 N N . LEU A 1 227 ? -28.304 -8.162 39.168 1.00 97.75 227 LEU A N 1
ATOM 1822 C CA . LEU A 1 227 ? -28.197 -8.767 37.834 1.00 97.75 227 LEU A CA 1
ATOM 1823 C C . LEU A 1 227 ? -28.491 -7.775 36.698 1.00 97.75 227 LEU A C 1
ATOM 1825 O O . LEU A 1 227 ? -27.933 -7.905 35.609 1.00 97.75 227 LEU A O 1
ATOM 1829 N N . LYS A 1 228 ? -29.352 -6.772 36.921 1.00 98.25 228 LYS A N 1
ATOM 1830 C CA . LYS A 1 228 ? -29.578 -5.699 35.942 1.00 98.25 228 LYS A CA 1
ATOM 1831 C C . LYS A 1 228 ? -28.343 -4.804 35.824 1.00 98.25 228 LYS A C 1
ATOM 1833 O O . LYS A 1 228 ? -27.946 -4.488 34.705 1.00 98.25 228 LYS A O 1
ATOM 1838 N N . ASP A 1 229 ? -27.747 -4.418 36.947 1.00 98.06 229 ASP A N 1
ATOM 1839 C CA . ASP A 1 229 ? -26.563 -3.559 36.972 1.00 98.06 229 ASP A CA 1
ATOM 1840 C C . ASP A 1 229 ? -25.358 -4.269 36.322 1.00 98.06 229 ASP A C 1
ATOM 1842 O O . ASP A 1 229 ? -24.651 -3.671 35.510 1.00 98.06 229 ASP A O 1
ATOM 1846 N N . GLU A 1 230 ? -25.190 -5.576 36.559 1.00 98.19 230 GLU A N 1
ATOM 1847 C CA . GLU A 1 230 ? -24.210 -6.419 35.855 1.00 98.19 230 GLU A CA 1
ATOM 1848 C C . GLU A 1 230 ? -24.477 -6.480 34.337 1.00 98.19 230 GLU A C 1
ATOM 1850 O O . GLU A 1 230 ? -23.559 -6.290 33.537 1.00 98.19 230 GLU A O 1
ATOM 1855 N N . VAL A 1 231 ? -25.734 -6.659 33.910 1.00 97.94 231 VAL A N 1
ATOM 1856 C CA . VAL A 1 231 ? -26.115 -6.630 32.483 1.00 97.94 231 VAL A CA 1
ATOM 1857 C C . VAL A 1 231 ? -25.843 -5.267 31.835 1.00 97.94 231 VAL A C 1
ATOM 1859 O O . VAL A 1 231 ? -25.418 -5.221 30.678 1.00 97.94 231 VAL A O 1
ATOM 1862 N N . ASP A 1 232 ? -26.052 -4.158 32.544 1.00 98.38 232 ASP A N 1
ATOM 1863 C CA . ASP A 1 232 ? -25.786 -2.814 32.021 1.00 98.38 232 ASP A CA 1
ATOM 1864 C C . ASP A 1 232 ? -24.268 -2.515 31.935 1.00 98.38 232 ASP A C 1
ATOM 1866 O O . ASP A 1 232 ? -23.823 -1.912 30.955 1.00 98.38 232 ASP A O 1
ATOM 1870 N N . ILE A 1 233 ? -23.442 -3.057 32.842 1.00 98.06 233 ILE A N 1
ATOM 1871 C CA . ILE A 1 233 ? -21.966 -3.066 32.720 1.00 98.06 233 ILE A CA 1
ATOM 1872 C C . ILE A 1 233 ? -21.505 -3.928 31.526 1.00 98.06 233 ILE A C 1
ATOM 1874 O O . ILE A 1 233 ? -20.621 -3.531 30.756 1.00 98.06 233 ILE A O 1
ATOM 1878 N N . LEU A 1 234 ? -22.114 -5.100 31.323 1.00 97.31 234 LEU A N 1
ATOM 1879 C CA . LEU A 1 234 ? -21.816 -5.979 30.184 1.00 97.31 234 LEU A CA 1
ATOM 1880 C C . LEU A 1 234 ? -22.206 -5.341 28.837 1.00 97.31 234 LEU A C 1
ATOM 1882 O O . LEU A 1 234 ? -21.505 -5.521 27.842 1.00 97.31 234 LEU A O 1
ATOM 1886 N N . ARG A 1 235 ? -23.267 -4.525 28.801 1.00 98.31 235 ARG A N 1
ATOM 1887 C CA . ARG A 1 235 ? -23.630 -3.707 27.627 1.00 98.31 235 ARG A CA 1
ATOM 1888 C C . ARG A 1 235 ? -22.586 -2.631 27.338 1.00 98.31 235 ARG A C 1
ATOM 1890 O O . ARG A 1 235 ? -22.120 -2.526 26.206 1.00 98.31 235 ARG A O 1
ATOM 1897 N N . GLU A 1 236 ? -22.173 -1.866 28.347 1.00 97.81 236 GLU A N 1
ATOM 1898 C CA . GLU A 1 236 ? -21.193 -0.786 28.165 1.00 97.81 236 GLU A CA 1
ATOM 1899 C C . GLU A 1 236 ? -19.807 -1.318 27.744 1.00 97.81 236 GLU A C 1
ATOM 1901 O O . GLU A 1 236 ? -19.090 -0.680 26.968 1.00 97.81 236 GLU A O 1
ATOM 1906 N N . THR A 1 237 ? -19.436 -2.520 28.199 1.00 97.12 237 THR A N 1
ATOM 1907 C CA . THR A 1 237 ? -18.217 -3.207 27.744 1.00 97.12 237 THR A CA 1
ATOM 1908 C C . THR A 1 237 ? -18.352 -3.786 26.333 1.00 97.12 237 THR A C 1
ATOM 1910 O O . THR A 1 237 ? -17.416 -3.629 25.549 1.00 97.12 237 THR A O 1
ATOM 1913 N N . ALA A 1 238 ? -19.506 -4.339 25.943 1.00 97.00 238 ALA A N 1
ATOM 1914 C CA . ALA A 1 238 ? -19.763 -4.745 24.555 1.00 97.00 238 ALA A CA 1
ATOM 1915 C C . ALA A 1 238 ? -19.675 -3.555 23.574 1.00 97.00 238 ALA A C 1
ATOM 1917 O O . ALA A 1 238 ? -19.001 -3.646 22.547 1.00 97.00 238 ALA A O 1
ATOM 1918 N N . ASP A 1 239 ? -20.246 -2.402 23.931 1.00 97.50 239 ASP A N 1
ATOM 1919 C CA . ASP A 1 239 ? -20.132 -1.156 23.159 1.00 97.50 239 ASP A CA 1
ATOM 1920 C C . ASP A 1 239 ? -18.677 -0.682 23.000 1.00 97.50 239 ASP A C 1
ATOM 1922 O O . ASP A 1 239 ? -18.314 -0.103 21.970 1.00 97.50 239 ASP A O 1
ATOM 1926 N N . LYS A 1 240 ? -17.825 -0.906 24.011 1.00 98.31 240 LYS A N 1
ATOM 1927 C CA . LYS A 1 240 ? -16.378 -0.640 23.928 1.00 98.31 240 LYS A CA 1
ATOM 1928 C C . LYS A 1 240 ? -15.695 -1.616 22.966 1.00 98.31 240 LYS A C 1
ATOM 1930 O O . LYS A 1 240 ? -14.900 -1.164 22.144 1.00 98.31 240 LYS A O 1
ATOM 1935 N N . VAL A 1 241 ? -16.044 -2.908 22.994 1.00 98.06 241 VAL A N 1
ATOM 1936 C CA . VAL A 1 241 ? -15.523 -3.904 22.037 1.00 98.06 241 VAL A CA 1
ATOM 1937 C C . VAL A 1 241 ? -15.858 -3.516 20.595 1.00 98.06 241 VAL A C 1
ATOM 1939 O O . VAL A 1 241 ? -14.938 -3.412 19.791 1.00 98.06 241 VAL A O 1
ATOM 1942 N N . VAL A 1 242 ? -17.114 -3.187 20.274 1.00 97.88 242 VAL A N 1
ATOM 1943 C CA . VAL A 1 242 ? -17.517 -2.780 18.907 1.00 97.88 242 VAL A CA 1
ATOM 1944 C C . VAL A 1 242 ? -16.736 -1.547 18.420 1.00 97.88 242 VAL A C 1
ATOM 1946 O O . VAL A 1 242 ? -16.317 -1.475 17.261 1.00 97.88 242 VAL A O 1
ATOM 1949 N N . LYS A 1 243 ? -16.468 -0.579 19.309 1.00 98.12 243 LYS A N 1
ATOM 1950 C CA . LYS A 1 243 ? -15.630 0.595 18.996 1.00 98.12 243 LYS A CA 1
ATOM 1951 C C . LYS A 1 243 ? -14.175 0.199 18.708 1.00 98.12 243 LYS A C 1
ATOM 1953 O O . LYS A 1 243 ? -13.592 0.720 17.757 1.00 98.12 243 LYS A O 1
ATOM 1958 N N . TYR A 1 244 ? -13.600 -0.735 19.470 1.00 97.94 244 TYR A N 1
ATOM 1959 C CA . TYR A 1 244 ? -12.251 -1.254 19.215 1.00 97.94 244 TYR A CA 1
ATOM 1960 C C . TYR A 1 244 ? -12.171 -2.126 17.953 1.00 97.94 244 TYR A C 1
ATOM 1962 O O . TYR A 1 244 ? -11.195 -2.032 17.214 1.00 97.94 244 TYR A O 1
ATOM 1970 N N . GLU A 1 245 ? -13.192 -2.921 17.635 1.00 97.69 245 GLU A N 1
ATOM 1971 C CA . GLU A 1 245 ? -13.247 -3.677 16.378 1.00 97.69 245 GLU A CA 1
ATOM 1972 C C . GLU A 1 245 ? -13.254 -2.743 15.162 1.00 97.69 245 GLU A C 1
ATOM 1974 O O . GLU A 1 245 ? -12.518 -2.976 14.202 1.00 97.69 245 GLU A O 1
ATOM 1979 N N . SER A 1 246 ? -14.007 -1.640 15.227 1.00 97.56 246 SER A N 1
ATOM 1980 C CA . SER A 1 246 ? -14.032 -0.606 14.184 1.00 97.56 246 SER A CA 1
ATOM 1981 C C . SER A 1 246 ? -12.666 0.077 13.989 1.00 97.56 246 SER A C 1
ATOM 1983 O O . SER A 1 246 ? -12.196 0.224 12.855 1.00 97.56 246 SER A O 1
ATOM 1985 N N . THR A 1 247 ? -11.954 0.427 15.070 1.00 98.00 247 THR A N 1
ATOM 1986 C CA . THR A 1 247 ? -10.597 0.995 14.939 1.00 98.00 247 THR A CA 1
ATOM 1987 C C . THR A 1 247 ? -9.587 -0.038 14.439 1.00 98.00 247 THR A C 1
ATOM 1989 O O . THR A 1 247 ? -8.773 0.291 13.577 1.00 98.00 247 THR A O 1
ATOM 1992 N N . ILE A 1 248 ? -9.678 -1.302 14.870 1.00 98.19 248 ILE A N 1
ATOM 1993 C CA . ILE A 1 248 ? -8.856 -2.409 14.354 1.00 98.19 248 ILE A CA 1
ATOM 1994 C C . ILE A 1 248 ? -9.100 -2.630 12.854 1.00 98.19 248 ILE A C 1
ATOM 1996 O O . ILE A 1 248 ? -8.136 -2.805 12.110 1.00 98.19 248 ILE A O 1
ATOM 2000 N N . GLN A 1 249 ? -10.347 -2.573 12.374 1.00 98.25 249 GLN A N 1
ATOM 2001 C CA . GLN A 1 249 ? -10.656 -2.630 10.938 1.00 98.25 249 GLN A CA 1
ATOM 2002 C C . GLN A 1 249 ? -10.044 -1.440 10.178 1.00 98.25 249 GLN A C 1
ATOM 2004 O O . GLN A 1 249 ? -9.424 -1.634 9.131 1.00 98.25 249 GLN A O 1
ATOM 2009 N N . SER A 1 250 ? -10.120 -0.222 10.731 1.00 97.81 250 SER A N 1
ATOM 2010 C CA . SER A 1 250 ? -9.465 0.962 10.151 1.00 97.81 250 SER A CA 1
ATOM 2011 C C . SER A 1 250 ? -7.938 0.810 10.071 1.00 97.81 250 SER A C 1
ATOM 2013 O O . SER A 1 250 ? -7.334 1.170 9.059 1.00 97.81 250 SER A O 1
ATOM 2015 N N . TYR A 1 251 ? -7.299 0.243 11.100 1.00 98.00 251 TYR A N 1
ATOM 2016 C CA . TYR A 1 251 ? -5.857 -0.020 11.093 1.00 98.00 251 TYR A CA 1
ATOM 2017 C C . TYR A 1 251 ? -5.460 -1.150 10.133 1.00 98.00 251 TYR A C 1
ATOM 2019 O O . TYR A 1 251 ? -4.435 -1.019 9.468 1.00 98.00 251 TYR A O 1
ATOM 2027 N N . LYS A 1 252 ? -6.269 -2.212 9.992 1.00 98.31 252 LYS A N 1
ATOM 2028 C CA . LYS A 1 252 ? -6.051 -3.266 8.981 1.00 98.31 252 LYS A CA 1
ATOM 2029 C C . LYS A 1 252 ? -6.046 -2.688 7.566 1.00 98.31 252 LYS A C 1
ATOM 2031 O O . LYS A 1 252 ? -5.057 -2.860 6.860 1.00 98.31 252 LYS A O 1
ATOM 2036 N N . LYS A 1 253 ? -7.056 -1.885 7.209 1.00 98.25 253 LYS A N 1
ATOM 2037 C CA . LYS A 1 253 ? -7.112 -1.215 5.898 1.00 98.25 253 LYS A CA 1
ATOM 2038 C C . LYS A 1 253 ? -5.893 -0.317 5.644 1.00 98.25 253 LYS A C 1
ATOM 2040 O O . LYS A 1 253 ? -5.315 -0.357 4.566 1.00 98.25 253 LYS A O 1
ATOM 2045 N N . LYS A 1 254 ? -5.433 0.434 6.651 1.00 97.88 254 LYS A N 1
ATOM 2046 C CA . LYS A 1 254 ? -4.209 1.257 6.542 1.00 97.88 254 LYS A CA 1
ATOM 2047 C C . LYS A 1 254 ? -2.929 0.426 6.381 1.00 97.88 254 LYS A C 1
ATOM 2049 O O . LYS A 1 254 ? -1.981 0.885 5.752 1.00 97.88 254 LYS A O 1
ATOM 2054 N N . LEU A 1 255 ? -2.877 -0.786 6.940 1.00 97.00 255 LEU A N 1
ATOM 2055 C CA . LEU A 1 255 ? -1.763 -1.721 6.739 1.00 97.00 255 LEU A CA 1
ATOM 2056 C C . LEU A 1 255 ? -1.788 -2.356 5.340 1.00 97.00 255 LEU A C 1
ATOM 2058 O O . LEU A 1 255 ? -0.724 -2.560 4.758 1.00 97.00 255 LEU A O 1
ATOM 2062 N N . GLU A 1 256 ? -2.975 -2.612 4.788 1.00 97.31 256 GLU A N 1
ATOM 2063 C CA . GLU A 1 256 ? -3.172 -3.043 3.398 1.00 97.31 256 GLU A CA 1
ATOM 2064 C C . GLU A 1 256 ? -2.727 -1.941 2.419 1.00 97.31 256 GLU A C 1
ATOM 2066 O O . GLU A 1 256 ? -1.862 -2.192 1.580 1.00 97.31 256 GLU A O 1
ATOM 2071 N N . GLU A 1 257 ? -3.181 -0.697 2.622 1.00 97.81 257 GLU A N 1
ATOM 2072 C CA . GLU A 1 257 ? -2.766 0.497 1.860 1.00 97.81 257 GLU A CA 1
ATOM 2073 C C . GLU A 1 257 ? -1.239 0.735 1.928 1.00 97.81 257 GLU A C 1
ATOM 2075 O O . GLU A 1 257 ? -0.594 1.021 0.918 1.00 97.81 257 GLU A O 1
ATOM 2080 N N . LEU A 1 258 ? -0.612 0.546 3.099 1.00 97.50 258 LEU A N 1
ATOM 2081 C CA . LEU A 1 258 ? 0.853 0.572 3.243 1.00 97.50 258 LEU A CA 1
ATOM 2082 C C . LEU A 1 258 ? 1.551 -0.603 2.535 1.00 97.50 258 LEU A C 1
ATOM 2084 O O . LEU A 1 258 ? 2.714 -0.481 2.141 1.00 97.50 258 LEU A O 1
ATOM 2088 N N . GLY A 1 259 ? 0.877 -1.742 2.384 1.00 97.50 259 GLY A N 1
ATOM 2089 C CA . GLY A 1 259 ? 1.341 -2.882 1.597 1.00 97.50 259 GLY A CA 1
ATOM 2090 C C . GLY A 1 259 ? 1.291 -2.613 0.091 1.00 97.50 259 GLY A C 1
ATOM 2091 O O . GLY A 1 259 ? 2.224 -2.992 -0.620 1.00 97.50 259 GLY A O 1
ATOM 2092 N N . ASP A 1 260 ? 0.251 -1.922 -0.380 1.00 97.81 260 ASP A N 1
ATOM 2093 C CA . ASP A 1 260 ? 0.124 -1.456 -1.764 1.00 97.81 260 ASP A CA 1
ATOM 2094 C C . ASP A 1 260 ? 1.217 -0.441 -2.107 1.00 97.81 260 ASP A C 1
ATOM 2096 O O . ASP A 1 260 ? 1.986 -0.666 -3.043 1.00 97.81 260 ASP A O 1
ATOM 2100 N N . LEU A 1 261 ? 1.382 0.602 -1.286 1.00 97.81 261 LEU A N 1
ATOM 2101 C CA . LEU A 1 261 ? 2.429 1.616 -1.465 1.00 97.81 261 LEU A CA 1
ATOM 2102 C C . LEU A 1 261 ? 3.840 1.003 -1.474 1.00 97.81 261 LEU A C 1
ATOM 2104 O O . LEU A 1 261 ? 4.676 1.383 -2.289 1.00 97.81 261 LEU A O 1
ATOM 2108 N N . LYS A 1 262 ? 4.118 -0.001 -0.629 1.00 97.88 262 LYS A N 1
ATOM 2109 C CA . LYS A 1 262 ? 5.403 -0.730 -0.655 1.00 97.88 262 LYS A CA 1
ATOM 2110 C C . LYS A 1 262 ? 5.614 -1.542 -1.937 1.00 97.88 262 LYS A C 1
ATOM 2112 O O . LYS A 1 262 ? 6.758 -1.696 -2.364 1.00 97.88 262 LYS A O 1
ATOM 2117 N N . ARG A 1 263 ? 4.550 -2.070 -2.551 1.00 98.12 263 ARG A N 1
ATOM 2118 C CA . ARG A 1 263 ? 4.625 -2.751 -3.856 1.00 98.12 263 ARG A CA 1
ATOM 2119 C C . ARG A 1 263 ? 4.813 -1.753 -5.000 1.00 98.12 263 ARG A C 1
ATOM 2121 O O . ARG A 1 263 ? 5.614 -2.020 -5.892 1.00 98.12 263 ARG A O 1
ATOM 2128 N N . GLU A 1 264 ? 4.161 -0.594 -4.945 1.00 98.06 264 GLU A N 1
ATOM 2129 C CA . GLU A 1 264 ? 4.369 0.491 -5.909 1.00 98.06 264 GLU A CA 1
ATOM 2130 C C . GLU A 1 264 ? 5.806 1.032 -5.861 1.00 98.06 264 GLU A C 1
ATOM 2132 O O . GLU A 1 264 ? 6.459 1.091 -6.903 1.00 98.06 264 GLU A O 1
ATOM 2137 N N . VAL A 1 265 ? 6.339 1.324 -4.667 1.00 98.00 265 VAL A N 1
ATOM 2138 C CA . VAL A 1 265 ? 7.737 1.755 -4.482 1.00 98.00 265 VAL A CA 1
ATOM 2139 C C . VAL A 1 265 ? 8.707 0.745 -5.097 1.00 98.00 265 VAL A C 1
ATOM 2141 O O . VAL A 1 265 ? 9.519 1.140 -5.929 1.00 98.00 265 VAL A O 1
ATOM 2144 N N . LYS A 1 266 ? 8.561 -0.558 -4.816 1.00 98.19 266 LYS A N 1
ATOM 2145 C CA . LYS A 1 266 ? 9.406 -1.598 -5.434 1.00 98.19 266 LYS A CA 1
ATOM 2146 C C . LYS A 1 266 ? 9.309 -1.641 -6.963 1.00 98.19 266 LYS A C 1
ATOM 2148 O O . LYS A 1 266 ? 10.318 -1.854 -7.634 1.00 98.19 266 LYS A O 1
ATOM 2153 N N . MET A 1 267 ? 8.123 -1.426 -7.540 1.00 97.75 267 MET A N 1
ATOM 2154 C CA . MET A 1 267 ? 7.980 -1.333 -9.000 1.00 97.75 267 MET A CA 1
ATOM 2155 C C . MET A 1 267 ? 8.642 -0.077 -9.579 1.00 97.75 267 MET A C 1
ATOM 2157 O O . MET A 1 267 ? 9.166 -0.128 -10.691 1.00 97.75 267 MET A O 1
ATOM 2161 N N . LEU A 1 268 ? 8.620 1.048 -8.861 1.00 97.88 268 LEU A N 1
ATOM 2162 C CA . LEU A 1 268 ? 9.298 2.280 -9.273 1.00 97.88 268 LEU A CA 1
ATOM 2163 C C . LEU A 1 268 ? 10.823 2.154 -9.144 1.00 97.88 268 LEU A C 1
ATOM 2165 O O . LEU A 1 268 ? 11.534 2.559 -10.060 1.00 97.88 268 LEU A O 1
ATOM 2169 N N . GLU A 1 269 ? 11.323 1.523 -8.080 1.00 97.38 269 GLU A N 1
ATOM 2170 C CA . GLU A 1 269 ? 12.739 1.178 -7.895 1.00 97.38 269 GLU A CA 1
ATOM 2171 C C . GLU A 1 269 ? 13.247 0.274 -9.031 1.00 97.38 269 GLU A C 1
ATOM 2173 O O . GLU A 1 269 ? 14.260 0.588 -9.656 1.00 97.38 269 GLU A O 1
ATOM 2178 N N . GLY A 1 270 ? 12.508 -0.790 -9.372 1.00 97.81 270 GLY A N 1
ATOM 2179 C CA . GLY A 1 270 ? 12.848 -1.686 -10.484 1.00 97.81 270 GLY A CA 1
ATOM 2180 C C . GLY A 1 270 ? 12.852 -0.990 -11.852 1.00 97.81 270 GLY A C 1
ATOM 2181 O O . GLY A 1 270 ? 13.785 -1.165 -12.634 1.00 97.81 270 GLY A O 1
ATOM 2182 N N . LYS A 1 271 ? 11.859 -0.130 -12.129 1.00 98.31 271 LYS A N 1
ATOM 2183 C CA . LYS A 1 271 ? 11.837 0.705 -13.347 1.00 98.31 271 LYS A CA 1
ATOM 2184 C C . LYS A 1 271 ? 13.027 1.664 -13.403 1.00 98.31 271 LYS A C 1
ATOM 2186 O O . LYS A 1 271 ? 13.634 1.816 -14.458 1.00 98.31 271 LYS A O 1
ATOM 2191 N N . ASN A 1 272 ? 13.379 2.285 -12.278 1.00 97.31 272 ASN A N 1
ATOM 2192 C CA . ASN A 1 272 ? 14.515 3.199 -12.195 1.00 97.31 272 ASN A CA 1
ATOM 2193 C C . ASN A 1 272 ? 15.847 2.466 -12.429 1.00 97.31 272 ASN A C 1
ATOM 2195 O O . ASN A 1 272 ? 16.689 2.963 -13.172 1.00 97.31 272 ASN A O 1
ATOM 2199 N N . MET A 1 273 ? 16.009 1.250 -11.891 1.00 97.88 273 MET A N 1
ATOM 2200 C CA . MET A 1 273 ? 17.173 0.404 -12.183 1.00 97.88 273 MET A CA 1
ATOM 2201 C C . MET A 1 273 ? 17.265 0.066 -13.678 1.00 97.88 273 MET A C 1
ATOM 2203 O O . MET A 1 273 ? 18.314 0.265 -14.282 1.00 97.88 273 MET A O 1
ATOM 2207 N N . SER A 1 274 ? 16.154 -0.332 -14.304 1.00 98.12 274 SER A N 1
ATOM 2208 C CA . SER A 1 274 ? 16.114 -0.619 -15.745 1.00 98.12 274 SER A CA 1
ATOM 2209 C C . SER A 1 274 ? 16.463 0.609 -16.606 1.00 98.12 274 SER A C 1
ATOM 2211 O O . SER A 1 274 ? 17.204 0.487 -17.582 1.00 98.12 274 SER A O 1
ATOM 2213 N N . TYR A 1 275 ? 16.029 1.817 -16.220 1.00 98.31 275 TYR A N 1
ATOM 2214 C CA . TYR A 1 275 ? 16.465 3.055 -16.881 1.00 98.31 275 TYR A CA 1
ATOM 2215 C C . TYR A 1 275 ? 17.959 3.353 -16.672 1.00 98.31 275 TYR A C 1
ATOM 2217 O O . TYR A 1 275 ? 18.611 3.860 -17.585 1.00 98.31 275 TYR A O 1
ATOM 2225 N N . ILE A 1 276 ? 18.528 3.036 -15.504 1.00 98.19 276 ILE A N 1
ATOM 2226 C CA . ILE A 1 276 ? 19.972 3.166 -15.247 1.00 98.19 276 ILE A CA 1
ATOM 2227 C C . ILE A 1 276 ? 20.762 2.190 -16.132 1.00 98.19 276 ILE A C 1
ATOM 2229 O O . ILE A 1 276 ? 21.710 2.609 -16.793 1.00 98.19 276 ILE A O 1
ATOM 2233 N N . GLU A 1 277 ? 20.345 0.927 -16.222 1.00 96.94 277 GLU A N 1
ATOM 2234 C CA . GLU A 1 277 ? 20.951 -0.086 -17.099 1.00 96.94 277 GLU A CA 1
ATOM 2235 C C . GLU A 1 277 ? 20.877 0.314 -18.581 1.00 96.94 277 GLU A C 1
ATOM 2237 O O . GLU A 1 277 ? 21.882 0.249 -19.296 1.00 96.94 277 GLU A O 1
ATOM 2242 N N . GLN A 1 278 ? 19.715 0.801 -19.034 1.00 98.25 278 GLN A N 1
ATOM 2243 C CA . GLN A 1 278 ? 19.523 1.297 -20.397 1.00 98.25 278 GLN A CA 1
ATOM 2244 C C . GLN A 1 278 ? 20.442 2.490 -20.697 1.00 98.25 278 GLN A C 1
ATOM 2246 O O . GLN A 1 278 ? 21.112 2.505 -21.730 1.00 98.25 278 GLN A O 1
ATOM 2251 N N . ASN A 1 279 ? 20.533 3.464 -19.784 1.00 96.81 279 ASN A N 1
ATOM 2252 C CA . ASN A 1 279 ? 21.452 4.595 -19.919 1.00 96.81 279 ASN A CA 1
ATOM 2253 C C . ASN A 1 279 ? 22.921 4.139 -19.948 1.00 96.81 279 ASN A C 1
ATOM 2255 O O . ASN A 1 279 ? 23.699 4.648 -20.754 1.00 96.81 279 ASN A O 1
ATOM 2259 N N . MET A 1 280 ? 23.304 3.144 -19.140 1.00 97.06 280 MET A N 1
ATOM 2260 C CA . MET A 1 280 ? 24.660 2.588 -19.154 1.00 97.06 280 MET A CA 1
ATOM 2261 C C . MET A 1 280 ? 25.016 1.903 -20.482 1.00 97.06 280 MET A C 1
ATOM 2263 O O . MET A 1 280 ? 26.163 2.020 -20.920 1.00 97.06 280 MET A O 1
ATOM 2267 N N . GLU A 1 281 ? 24.094 1.194 -21.145 1.00 97.00 281 GLU A N 1
ATOM 2268 C CA . GLU A 1 281 ? 24.380 0.641 -22.481 1.00 97.00 281 GLU A CA 1
ATOM 2269 C C . GLU A 1 281 ? 24.387 1.727 -23.564 1.00 97.00 281 GLU A C 1
ATOM 2271 O O . GLU A 1 281 ? 25.308 1.742 -24.377 1.00 97.00 281 GLU A O 1
ATOM 2276 N N . LEU A 1 282 ? 23.477 2.707 -23.521 1.00 96.56 282 LEU A N 1
ATOM 2277 C CA . LEU A 1 282 ? 23.522 3.868 -24.424 1.00 96.56 282 LEU A CA 1
ATOM 2278 C C . LEU A 1 282 ? 24.840 4.654 -24.285 1.00 96.56 282 LEU A C 1
ATOM 2280 O O . LEU A 1 282 ? 25.426 5.074 -25.283 1.00 96.56 282 LEU A O 1
ATOM 2284 N N . GLU A 1 283 ? 25.382 4.787 -23.071 1.00 95.88 283 GLU A N 1
ATOM 2285 C CA . GLU A 1 283 ? 26.726 5.327 -22.845 1.00 95.88 283 GLU A CA 1
ATOM 2286 C C . GLU A 1 283 ? 27.838 4.460 -23.454 1.00 95.88 283 GLU A C 1
ATOM 2288 O O . GLU A 1 283 ? 28.814 4.995 -23.992 1.00 95.88 283 GLU A O 1
ATOM 2293 N N . LYS A 1 284 ? 27.731 3.126 -23.366 1.00 95.75 284 LYS A N 1
ATOM 2294 C CA . LYS A 1 284 ? 28.676 2.197 -24.007 1.00 95.75 284 LYS A CA 1
ATOM 2295 C C . LYS A 1 284 ? 28.612 2.331 -25.531 1.00 95.75 284 LYS A C 1
ATOM 2297 O O . LYS A 1 284 ? 29.657 2.361 -26.176 1.00 95.75 284 LYS A O 1
ATOM 2302 N N . GLU A 1 285 ? 27.427 2.468 -26.118 1.00 94.81 285 GLU A N 1
ATOM 2303 C CA . GLU A 1 285 ? 27.249 2.716 -27.553 1.00 94.81 285 GLU A CA 1
ATOM 2304 C C . GLU A 1 285 ? 27.773 4.085 -27.994 1.00 94.81 285 GLU A C 1
ATOM 2306 O O . GLU A 1 285 ? 28.473 4.177 -29.005 1.00 94.81 285 GLU A O 1
ATOM 2311 N N . LEU A 1 286 ? 27.551 5.137 -27.205 1.00 94.88 286 LEU A N 1
ATOM 2312 C CA . LEU A 1 286 ? 28.117 6.462 -27.463 1.00 94.88 286 LEU A CA 1
ATOM 2313 C C . LEU A 1 286 ? 29.658 6.436 -27.439 1.00 94.88 286 LEU A C 1
ATOM 2315 O O . LEU A 1 286 ? 30.306 7.045 -28.295 1.00 94.88 286 LEU A O 1
ATOM 2319 N N . LYS A 1 287 ? 30.258 5.662 -26.523 1.00 94.38 287 LYS A N 1
ATOM 2320 C CA . LYS A 1 287 ? 31.711 5.414 -26.487 1.00 94.38 287 LYS A CA 1
ATOM 2321 C C . LYS A 1 287 ? 32.178 4.670 -27.754 1.00 94.38 287 LYS A C 1
ATOM 2323 O O . LYS A 1 287 ? 33.114 5.148 -28.399 1.00 94.38 287 LYS A O 1
ATOM 2328 N N . LYS A 1 288 ? 31.479 3.610 -28.198 1.00 95.31 288 LYS A N 1
ATOM 2329 C CA . LYS A 1 288 ? 31.735 2.912 -29.487 1.00 95.31 288 LYS A CA 1
ATOM 2330 C C . LYS A 1 288 ? 31.624 3.870 -30.696 1.00 95.31 288 LYS A C 1
ATOM 2332 O O . LYS A 1 288 ? 32.432 3.807 -31.621 1.00 95.31 288 LYS A O 1
ATOM 2337 N N . SER A 1 289 ? 30.675 4.809 -30.686 1.00 93.44 289 SER A N 1
ATOM 2338 C CA . SER A 1 289 ? 30.507 5.818 -31.750 1.00 93.44 289 SER A CA 1
ATOM 2339 C C . SER A 1 289 ? 31.752 6.704 -31.932 1.00 93.44 289 SER A C 1
ATOM 2341 O O . SER A 1 289 ? 32.157 6.995 -33.061 1.00 93.44 289 SER A O 1
ATOM 2343 N N . SER A 1 290 ? 32.441 7.060 -30.840 1.00 90.50 290 SER A N 1
ATOM 2344 C CA . SER A 1 290 ? 33.692 7.834 -30.908 1.00 90.50 290 SER A CA 1
ATOM 2345 C C . SER A 1 290 ? 34.849 7.071 -31.577 1.00 90.50 290 SER A C 1
ATOM 2347 O O . SER A 1 290 ? 35.606 7.658 -32.362 1.00 90.50 290 SER A O 1
ATOM 2349 N N . THR A 1 291 ? 34.956 5.754 -31.356 1.00 94.06 291 THR A N 1
ATOM 2350 C CA . THR A 1 291 ? 35.963 4.915 -32.025 1.00 94.06 291 THR A CA 1
ATOM 2351 C C . THR A 1 291 ? 35.630 4.720 -33.502 1.00 94.06 291 THR A C 1
ATOM 2353 O O . THR A 1 291 ? 36.515 4.890 -34.341 1.00 94.06 291 THR A O 1
ATOM 2356 N N . TRP A 1 292 ? 34.356 4.493 -33.848 1.00 92.50 292 TRP A N 1
ATOM 2357 C CA . TRP A 1 292 ? 33.922 4.410 -35.249 1.00 92.50 292 TRP A CA 1
ATOM 2358 C C . TRP A 1 292 ? 34.196 5.704 -36.019 1.00 92.50 292 TRP A C 1
ATOM 2360 O O . TRP A 1 292 ? 34.723 5.655 -37.129 1.00 92.50 292 TRP A O 1
ATOM 2370 N N . LYS A 1 293 ? 33.920 6.872 -35.422 1.00 95.75 293 LYS A N 1
ATOM 2371 C CA . LYS A 1 293 ? 34.236 8.176 -36.025 1.00 95.75 293 LYS A CA 1
ATOM 2372 C C . LYS A 1 293 ? 35.735 8.323 -36.312 1.00 95.75 293 LYS A C 1
ATOM 2374 O O . LYS A 1 293 ? 36.111 8.720 -37.412 1.00 95.75 293 LYS A O 1
ATOM 2379 N N . THR A 1 294 ? 36.578 7.939 -35.354 1.00 94.44 294 THR A N 1
ATOM 2380 C CA . THR A 1 294 ? 38.042 7.965 -35.501 1.00 94.44 294 THR A CA 1
ATOM 2381 C C . THR A 1 294 ? 38.507 7.054 -36.644 1.00 94.44 294 THR A C 1
ATOM 2383 O O . THR A 1 294 ? 39.317 7.467 -37.472 1.00 94.44 294 THR A O 1
ATOM 2386 N N . GLN A 1 295 ? 37.950 5.844 -36.748 1.00 95.62 295 GLN A N 1
ATOM 2387 C CA . GLN A 1 295 ? 38.268 4.892 -37.815 1.00 95.62 295 GLN A CA 1
ATOM 2388 C C . GLN A 1 295 ? 37.786 5.375 -39.197 1.00 95.62 295 GLN A C 1
ATOM 2390 O O . GLN A 1 295 ? 38.520 5.270 -40.179 1.00 95.62 295 GLN A O 1
ATOM 2395 N N . VAL A 1 296 ? 36.601 5.988 -39.277 1.00 96.19 296 VAL A N 1
ATOM 2396 C CA . VAL A 1 296 ? 36.090 6.640 -40.496 1.00 96.19 296 VAL A CA 1
ATOM 2397 C C . VAL A 1 296 ? 37.012 7.773 -40.955 1.00 96.19 296 VAL A C 1
ATOM 2399 O O . VAL A 1 296 ? 37.280 7.893 -42.149 1.00 96.19 296 VAL A O 1
ATOM 2402 N N . ASP A 1 297 ? 37.544 8.582 -40.037 1.00 96.75 297 ASP A N 1
ATOM 2403 C CA . ASP A 1 297 ? 38.476 9.661 -40.384 1.00 96.75 297 ASP A CA 1
ATOM 2404 C C . ASP A 1 297 ? 39.877 9.144 -40.783 1.00 96.75 297 ASP A C 1
ATOM 2406 O O . ASP A 1 297 ? 40.567 9.802 -41.566 1.00 96.75 297 ASP A O 1
ATOM 2410 N N . VAL A 1 298 ? 40.277 7.938 -40.352 1.00 96.94 298 VAL A N 1
ATOM 2411 C CA . VAL A 1 298 ? 41.442 7.216 -40.907 1.00 96.94 298 VAL A CA 1
ATOM 2412 C C . VAL A 1 298 ? 41.159 6.724 -42.330 1.00 96.94 298 VAL A C 1
ATOM 2414 O O . VAL A 1 298 ? 41.957 6.992 -43.229 1.00 96.94 298 VAL A O 1
ATOM 2417 N N . TYR A 1 299 ? 40.014 6.078 -42.579 1.00 96.12 299 TYR A N 1
ATOM 2418 C CA . TYR A 1 299 ? 39.662 5.611 -43.925 1.00 96.12 299 TYR A CA 1
ATOM 2419 C C . TYR A 1 299 ? 39.523 6.766 -44.929 1.00 96.12 299 TYR A C 1
ATOM 2421 O O . TYR A 1 299 ? 40.000 6.647 -46.055 1.00 96.12 299 TYR A O 1
ATOM 2429 N N . LYS A 1 300 ? 38.975 7.924 -44.529 1.00 97.81 300 LYS A N 1
ATOM 2430 C CA . LYS A 1 300 ? 38.956 9.134 -45.378 1.00 97.81 300 LYS A CA 1
ATOM 2431 C C . LYS A 1 300 ? 40.359 9.579 -45.800 1.00 97.81 300 LYS A C 1
ATOM 2433 O O . LYS A 1 300 ? 40.541 9.947 -46.958 1.00 97.81 300 LYS A O 1
ATOM 2438 N N . LYS A 1 301 ? 41.345 9.539 -44.893 1.00 97.19 301 LYS A N 1
ATOM 2439 C CA . LYS A 1 301 ? 42.745 9.873 -45.214 1.00 97.19 301 LYS A CA 1
ATOM 2440 C C . LYS A 1 301 ? 43.336 8.877 -46.206 1.00 97.19 301 LYS A C 1
ATOM 2442 O O . LYS A 1 301 ? 43.834 9.299 -47.241 1.00 97.19 301 LYS A O 1
ATOM 2447 N N . GLN A 1 302 ? 43.172 7.576 -45.962 1.00 96.81 302 GLN A N 1
ATOM 2448 C CA . GLN A 1 302 ? 43.634 6.529 -46.881 1.00 96.81 302 GLN A CA 1
ATOM 2449 C C . GLN A 1 302 ? 43.003 6.662 -48.278 1.00 96.81 302 GLN A C 1
ATOM 2451 O O . GLN A 1 302 ? 43.703 6.568 -49.283 1.00 96.81 302 GLN A O 1
ATOM 2456 N N . VAL A 1 303 ? 41.700 6.954 -48.363 1.00 96.38 303 VAL A N 1
ATOM 2457 C CA . VAL A 1 303 ? 41.013 7.212 -49.639 1.00 96.38 303 VAL A CA 1
ATOM 2458 C C . VAL A 1 303 ? 41.562 8.466 -50.329 1.00 96.38 303 VAL A C 1
ATOM 2460 O O . VAL A 1 303 ? 41.766 8.434 -51.542 1.00 96.38 303 VAL A O 1
ATOM 2463 N N . ALA A 1 304 ? 41.848 9.545 -49.595 1.00 96.81 304 ALA A N 1
ATOM 2464 C CA . ALA A 1 304 ? 42.450 10.757 -50.154 1.00 96.81 304 ALA A CA 1
ATOM 2465 C C . ALA A 1 304 ? 43.893 10.528 -50.648 1.00 96.81 304 ALA A C 1
ATOM 2467 O O . ALA A 1 304 ? 44.238 10.965 -51.743 1.00 96.81 304 ALA A O 1
ATOM 2468 N N . GLU A 1 305 ? 44.711 9.787 -49.897 1.00 96.62 305 GLU A N 1
ATOM 2469 C CA . GLU A 1 305 ? 46.070 9.386 -50.288 1.00 96.62 305 GLU A CA 1
ATOM 2470 C C . GLU A 1 305 ? 46.071 8.493 -51.539 1.00 96.62 305 GLU A C 1
ATOM 2472 O O . GLU A 1 305 ? 46.917 8.655 -52.419 1.00 96.62 305 GLU A O 1
ATOM 2477 N N . LEU A 1 306 ? 45.110 7.570 -51.656 1.00 96.00 306 LEU A N 1
ATOM 2478 C CA . LEU A 1 306 ? 44.933 6.742 -52.853 1.00 96.00 306 LEU A CA 1
ATOM 2479 C C . LEU A 1 306 ? 44.474 7.571 -54.060 1.00 96.00 306 LEU A C 1
ATOM 2481 O O . LEU A 1 306 ? 45.005 7.378 -55.151 1.00 96.00 306 LEU A O 1
ATOM 2485 N N . HIS A 1 307 ? 43.568 8.539 -53.877 1.00 96.31 307 HIS A N 1
ATOM 2486 C CA . HIS A 1 307 ? 43.204 9.483 -54.941 1.00 96.31 307 HIS A CA 1
ATOM 2487 C C . HIS A 1 307 ? 44.386 10.369 -55.353 1.00 96.31 307 HIS A C 1
ATOM 2489 O O . HIS A 1 307 ? 44.548 10.645 -56.539 1.00 96.31 307 HIS A O 1
ATOM 2495 N N . GLN A 1 308 ? 45.237 10.801 -54.416 1.00 97.19 308 GLN A N 1
ATOM 2496 C CA . GLN A 1 308 ? 46.458 11.535 -54.750 1.00 97.19 308 GLN A CA 1
ATOM 2497 C C . GLN A 1 308 ? 47.392 10.676 -55.611 1.00 97.19 308 GLN A C 1
ATOM 2499 O O . GLN A 1 308 ? 47.759 11.112 -56.698 1.00 97.19 308 GLN A O 1
ATOM 2504 N N . LYS A 1 309 ? 47.699 9.443 -55.184 1.00 96.38 309 LYS A N 1
ATOM 2505 C CA . LYS A 1 309 ? 48.548 8.506 -55.943 1.00 96.38 309 LYS A CA 1
ATOM 2506 C C . LYS A 1 309 ? 47.971 8.193 -57.326 1.00 96.38 309 LYS A C 1
ATOM 2508 O O . LYS A 1 309 ? 48.697 8.231 -58.311 1.00 96.38 309 LYS A O 1
ATOM 2513 N N . PHE A 1 310 ? 46.661 7.968 -57.429 1.00 95.50 310 PHE A N 1
ATOM 2514 C CA . PHE A 1 310 ? 45.984 7.774 -58.715 1.00 95.50 310 PHE A CA 1
ATOM 2515 C C . PHE A 1 310 ? 46.110 9.004 -59.631 1.00 95.50 310 PHE A C 1
ATOM 2517 O O . PHE A 1 310 ? 46.404 8.870 -60.817 1.00 95.50 310 PHE A O 1
ATOM 2524 N N . ASN A 1 311 ? 45.951 10.213 -59.086 1.00 95.38 311 ASN A N 1
ATOM 2525 C CA . ASN A 1 311 ? 46.137 11.466 -59.825 1.00 95.38 311 ASN A CA 1
ATOM 2526 C C . ASN A 1 311 ? 47.608 11.756 -60.172 1.00 95.38 311 ASN A C 1
ATOM 2528 O O . ASN A 1 311 ? 47.875 12.550 -61.074 1.00 95.38 311 ASN A O 1
ATOM 2532 N N . GLU A 1 312 ? 48.565 11.180 -59.447 1.00 96.12 312 GLU A N 1
ATOM 2533 C CA . GLU A 1 312 ? 49.994 11.247 -59.754 1.00 96.12 312 GLU A CA 1
ATOM 2534 C C . GLU A 1 312 ? 50.351 10.269 -60.878 1.00 96.12 312 GLU A C 1
ATOM 2536 O O . GLU A 1 312 ? 50.958 10.701 -61.856 1.00 96.12 312 GLU A O 1
ATOM 2541 N N . GLU A 1 313 ? 49.875 9.021 -60.828 1.00 93.19 313 GLU A N 1
ATOM 2542 C CA . GLU A 1 313 ? 50.092 8.039 -61.902 1.00 93.19 313 GLU A CA 1
ATOM 2543 C C . GLU A 1 313 ? 49.304 8.355 -63.181 1.00 93.19 313 GLU A C 1
ATOM 2545 O O . GLU A 1 313 ? 49.799 8.146 -64.283 1.00 93.19 313 GLU A O 1
ATOM 2550 N N . THR A 1 314 ? 48.127 8.980 -63.090 1.00 95.56 314 THR A N 1
ATOM 2551 C CA . THR A 1 314 ? 47.453 9.520 -64.287 1.00 95.56 314 THR A CA 1
ATOM 2552 C C . THR A 1 314 ? 48.369 10.531 -64.996 1.00 95.56 314 THR A C 1
ATOM 2554 O O . THR A 1 314 ? 48.550 10.467 -66.208 1.00 95.56 314 THR A O 1
ATOM 2557 N N . LYS A 1 315 ? 49.076 11.386 -64.237 1.00 96.00 315 LYS A N 1
ATOM 2558 C CA . LYS A 1 315 ? 50.050 12.352 -64.779 1.00 96.00 315 LYS A CA 1
ATOM 2559 C C . LYS A 1 315 ? 51.383 11.726 -65.207 1.00 96.00 315 LYS A C 1
ATOM 2561 O O . LYS A 1 315 ? 52.148 12.413 -65.889 1.00 96.00 315 LYS A O 1
ATOM 2566 N N . THR A 1 316 ? 51.731 10.503 -64.795 1.00 95.25 316 THR A N 1
ATOM 2567 C CA . THR A 1 316 ? 52.885 9.775 -65.365 1.00 95.25 316 THR A CA 1
ATOM 2568 C C . THR A 1 316 ? 52.481 9.154 -66.700 1.00 95.25 316 THR A C 1
ATOM 2570 O O . THR A 1 316 ? 53.187 9.353 -67.688 1.00 95.25 316 THR A O 1
ATOM 2573 N N . VAL A 1 317 ? 51.299 8.532 -66.768 1.00 94.00 317 VAL A N 1
ATOM 2574 C CA . VAL A 1 317 ? 50.700 7.993 -67.997 1.00 94.00 317 VAL A CA 1
ATOM 2575 C C . VAL A 1 317 ? 50.510 9.084 -69.055 1.00 94.00 317 VAL A C 1
ATOM 2577 O O . VAL A 1 317 ? 51.001 8.909 -70.165 1.00 94.00 317 VAL A O 1
ATOM 2580 N N . ASP A 1 318 ? 49.924 10.240 -68.720 1.00 94.75 318 ASP A N 1
ATOM 2581 C CA . ASP A 1 318 ? 49.742 11.369 -69.654 1.00 94.75 318 ASP A CA 1
ATOM 2582 C C . ASP A 1 318 ? 51.065 11.816 -70.309 1.00 94.75 318 ASP A C 1
ATOM 2584 O O . ASP A 1 318 ? 51.128 12.088 -71.514 1.00 94.75 318 ASP A O 1
ATOM 2588 N N . LYS A 1 319 ? 52.151 11.876 -69.522 1.00 96.00 319 LYS A N 1
ATOM 2589 C CA . LYS A 1 319 ? 53.493 12.241 -70.010 1.00 96.00 319 LYS A CA 1
ATOM 2590 C C . LYS A 1 319 ? 54.067 11.163 -70.919 1.00 96.00 319 LYS A C 1
ATOM 2592 O O . LYS A 1 319 ? 54.542 11.483 -72.005 1.00 96.00 319 LYS A O 1
ATOM 2597 N N . LEU A 1 320 ? 53.996 9.899 -70.500 1.00 93.62 320 LEU A N 1
ATOM 2598 C CA . LEU A 1 320 ? 54.490 8.765 -71.280 1.00 93.62 320 LEU A CA 1
ATOM 2599 C C . LEU A 1 320 ? 53.699 8.594 -72.584 1.00 93.62 320 LEU A C 1
ATOM 2601 O O . LEU A 1 320 ? 54.288 8.288 -73.618 1.00 93.62 320 LEU A O 1
ATOM 2605 N N . GLU A 1 321 ? 52.393 8.865 -72.586 1.00 95.06 321 GLU A N 1
ATOM 2606 C CA . GLU A 1 321 ? 51.586 8.936 -73.804 1.00 95.06 321 GLU A CA 1
ATOM 2607 C C . GLU A 1 321 ? 52.042 10.063 -74.734 1.00 95.06 321 GLU A C 1
ATOM 2609 O O . GLU A 1 321 ? 52.151 9.845 -75.942 1.00 95.06 321 GLU A O 1
ATOM 2614 N N . PHE A 1 322 ? 52.309 11.261 -74.207 1.00 95.62 322 PHE A N 1
ATOM 2615 C CA . PHE A 1 322 ? 52.805 12.387 -75.000 1.00 95.62 322 PHE A CA 1
ATOM 2616 C C . PHE A 1 322 ? 54.192 12.103 -75.599 1.00 95.62 322 PHE A C 1
ATOM 2618 O O . PHE A 1 322 ? 54.415 12.330 -76.790 1.00 95.62 322 PHE A O 1
ATOM 2625 N N . GLU A 1 323 ? 55.108 11.538 -74.811 1.00 95.12 323 GLU A N 1
ATOM 2626 C CA . GLU A 1 323 ? 56.435 11.117 -75.268 1.00 95.12 323 GLU A CA 1
ATOM 2627 C C . GLU A 1 323 ? 56.350 9.999 -76.316 1.00 95.12 323 GLU A C 1
ATOM 2629 O O . GLU A 1 323 ? 57.022 10.071 -77.345 1.00 95.12 323 GLU A O 1
ATOM 2634 N N . ASN A 1 324 ? 55.467 9.014 -76.128 1.00 91.62 324 ASN A N 1
ATOM 2635 C CA . ASN A 1 324 ? 55.224 7.944 -77.095 1.00 91.62 324 ASN A CA 1
ATOM 2636 C C . ASN A 1 324 ? 54.630 8.493 -78.407 1.00 91.62 324 ASN A C 1
ATOM 2638 O O . ASN A 1 324 ? 55.131 8.174 -79.484 1.00 91.62 324 ASN A O 1
ATOM 2642 N N . LYS A 1 325 ? 53.642 9.399 -78.348 1.00 95.75 325 LYS A N 1
ATOM 2643 C CA . LYS A 1 325 ? 53.086 10.088 -79.533 1.00 95.75 325 LYS A CA 1
ATOM 2644 C C . LYS A 1 325 ? 54.177 10.857 -80.293 1.00 95.75 325 LYS A C 1
ATOM 2646 O O . LYS A 1 325 ? 54.321 10.667 -81.501 1.00 95.75 325 LYS A O 1
ATOM 2651 N N . LYS A 1 326 ? 55.021 11.617 -79.586 1.00 96.25 326 LYS A N 1
ATOM 2652 C CA . LYS A 1 326 ? 56.180 12.333 -80.151 1.00 96.25 326 LYS A CA 1
ATOM 2653 C C . LYS A 1 326 ? 57.200 11.387 -80.803 1.00 96.25 326 LYS A C 1
ATOM 2655 O O . LYS A 1 326 ? 57.651 11.647 -81.918 1.00 96.25 326 LYS A O 1
ATOM 2660 N N . LEU A 1 327 ? 57.542 10.273 -80.152 1.00 94.19 327 LEU A N 1
ATOM 2661 C CA . LEU A 1 327 ? 58.443 9.253 -80.706 1.00 94.19 327 LEU A CA 1
ATOM 2662 C C . LEU A 1 327 ? 57.836 8.568 -81.940 1.00 94.19 327 LEU A C 1
ATOM 2664 O O . LEU A 1 327 ? 58.538 8.344 -82.924 1.00 94.19 327 LEU A O 1
ATOM 2668 N N . GLN A 1 328 ? 56.528 8.290 -81.946 1.00 94.88 328 GLN A N 1
ATOM 2669 C CA . GLN A 1 328 ? 55.824 7.767 -83.121 1.00 94.88 328 GLN A CA 1
ATOM 2670 C C . GLN A 1 328 ? 55.819 8.760 -84.288 1.00 94.88 328 GLN A C 1
ATOM 2672 O O . GLN A 1 328 ? 55.920 8.338 -85.438 1.00 94.88 328 GLN A O 1
ATOM 2677 N N . GLU A 1 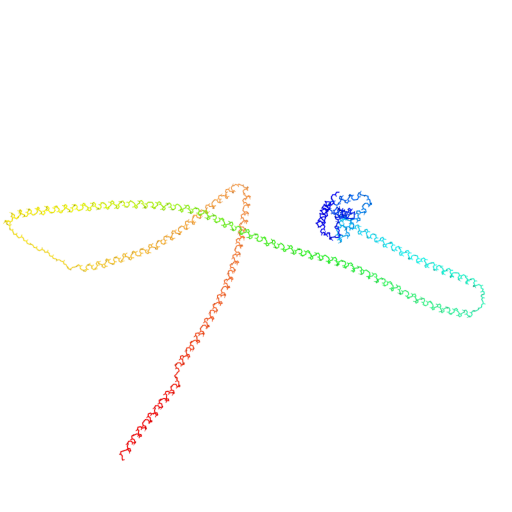329 ? 55.694 10.061 -84.030 1.00 95.50 329 GLU A N 1
ATOM 2678 C CA . GLU A 1 329 ? 55.783 11.102 -85.061 1.00 95.50 329 GLU A CA 1
ATOM 2679 C C . GLU A 1 329 ? 57.193 11.211 -85.645 1.00 95.50 329 GLU A C 1
ATOM 2681 O O . GLU A 1 329 ? 57.336 11.229 -86.868 1.00 95.50 329 GLU A O 1
ATOM 2686 N N . GLN A 1 330 ? 58.231 11.164 -84.806 1.00 95.75 330 GLN A N 1
ATOM 2687 C CA . GLN A 1 330 ? 59.627 11.081 -85.252 1.00 95.75 330 GLN A CA 1
ATOM 2688 C C . GLN A 1 330 ? 59.886 9.812 -86.081 1.00 95.75 330 GLN A C 1
ATOM 2690 O O . GLN A 1 330 ? 60.481 9.883 -87.154 1.00 95.75 330 GLN A O 1
ATOM 2695 N N . LEU A 1 331 ? 59.362 8.658 -85.658 1.00 93.38 331 LEU A N 1
ATOM 2696 C CA . LEU A 1 331 ? 59.455 7.391 -86.394 1.00 93.38 331 LEU A CA 1
ATOM 2697 C C . LEU A 1 331 ? 58.715 7.471 -87.746 1.00 93.38 331 LEU A C 1
ATOM 2699 O O . LEU A 1 331 ? 59.230 7.007 -88.762 1.00 93.38 331 LEU A O 1
ATOM 2703 N N . LYS A 1 332 ? 57.539 8.114 -87.799 1.00 95.62 332 LYS A N 1
ATOM 2704 C CA . LYS A 1 332 ? 56.808 8.402 -89.050 1.00 95.62 332 LYS A CA 1
ATOM 2705 C C . LYS A 1 332 ? 57.564 9.386 -89.954 1.00 95.62 332 LYS A C 1
ATOM 2707 O O . LYS A 1 332 ? 57.463 9.265 -91.171 1.00 95.62 332 LYS A O 1
ATOM 2712 N N . ALA A 1 333 ? 58.301 10.352 -89.404 1.00 94.62 333 ALA A N 1
ATOM 2713 C CA . ALA A 1 333 ? 59.143 11.262 -90.182 1.00 94.62 333 ALA A CA 1
ATOM 2714 C C . ALA A 1 333 ? 60.337 10.517 -90.803 1.00 94.62 333 ALA A C 1
ATOM 2716 O O . ALA A 1 333 ? 60.469 10.509 -92.023 1.00 94.62 333 ALA A O 1
ATOM 2717 N N . LEU A 1 334 ? 61.105 9.783 -89.989 1.00 94.06 334 LEU A N 1
ATOM 2718 C CA . LEU A 1 334 ? 62.243 8.966 -90.432 1.00 94.06 334 LEU A CA 1
ATOM 2719 C C . LEU A 1 334 ? 61.841 7.872 -91.439 1.00 94.06 334 LEU A C 1
ATOM 2721 O O . LEU A 1 334 ? 62.617 7.536 -92.329 1.00 94.06 334 LEU A O 1
ATOM 2725 N N . LYS A 1 335 ? 60.621 7.321 -91.339 1.00 93.56 335 LYS A N 1
ATOM 2726 C CA . LYS A 1 335 ? 60.072 6.413 -92.362 1.00 93.56 335 LYS A CA 1
ATOM 2727 C C . LYS A 1 335 ? 59.874 7.108 -93.706 1.00 93.56 335 LYS A C 1
ATOM 2729 O O . LYS A 1 335 ? 60.372 6.593 -94.698 1.00 93.56 335 LYS A O 1
ATOM 2734 N N . ARG A 1 336 ? 59.238 8.286 -93.733 1.00 94.56 336 ARG A N 1
ATOM 2735 C CA . ARG A 1 336 ? 59.066 9.062 -94.975 1.00 94.56 336 ARG A CA 1
ATOM 2736 C C . ARG A 1 336 ? 60.401 9.504 -95.566 1.00 94.56 336 ARG A C 1
ATOM 2738 O O . ARG A 1 336 ? 60.575 9.430 -96.770 1.00 94.56 336 ARG A O 1
ATOM 2745 N N . GLU A 1 337 ? 61.354 9.917 -94.734 1.00 93.31 337 GLU A N 1
ATOM 2746 C CA . GLU A 1 337 ? 62.713 10.256 -95.174 1.00 93.31 337 GLU A CA 1
ATOM 2747 C C . GLU A 1 337 ? 63.410 9.043 -95.810 1.00 93.31 337 GLU A C 1
ATOM 2749 O O . GLU A 1 337 ? 63.923 9.134 -96.923 1.00 93.31 337 GLU A O 1
ATOM 2754 N N . LYS A 1 338 ? 63.336 7.871 -95.166 1.00 93.56 338 LYS A N 1
ATOM 2755 C CA . LYS A 1 338 ? 63.826 6.605 -95.727 1.00 93.56 338 LYS A CA 1
ATOM 2756 C C . LYS A 1 338 ? 63.112 6.223 -97.031 1.00 93.56 338 LYS A C 1
ATOM 2758 O O . LYS A 1 338 ? 63.762 5.704 -97.931 1.00 93.56 338 LYS A O 1
ATOM 2763 N N . GLU A 1 339 ? 61.805 6.445 -97.136 1.00 94.31 339 GLU A N 1
ATOM 2764 C CA . GLU A 1 339 ? 61.016 6.202 -98.351 1.00 94.31 339 GLU A CA 1
ATOM 2765 C C . GLU A 1 339 ? 61.435 7.158 -99.482 1.00 94.31 339 GLU A C 1
ATOM 2767 O O . GLU A 1 339 ? 61.685 6.700 -100.593 1.00 94.31 339 GLU A O 1
ATOM 2772 N N . CYS A 1 340 ? 61.645 8.448 -99.197 1.00 93.50 340 CYS A N 1
ATOM 2773 C CA . CYS A 1 340 ? 62.212 9.407 -100.149 1.00 93.50 340 CYS A CA 1
ATOM 2774 C C . CYS A 1 340 ? 63.615 8.995 -100.618 1.00 93.50 340 CYS A C 1
ATOM 2776 O O . CYS A 1 340 ? 63.855 8.970 -101.820 1.00 93.50 340 CYS A O 1
ATOM 2778 N N . LEU A 1 341 ? 64.511 8.602 -99.706 1.00 93.19 341 LEU A N 1
ATOM 2779 C CA . LEU A 1 341 ? 65.861 8.126 -100.042 1.00 93.19 341 LEU A CA 1
ATOM 2780 C C . LEU A 1 341 ? 65.848 6.797 -100.820 1.00 93.19 341 LEU A C 1
ATOM 2782 O O . LEU A 1 341 ? 66.739 6.543 -101.626 1.00 93.19 341 LEU A O 1
ATOM 2786 N N . ILE A 1 342 ? 64.845 5.939 -100.603 1.00 92.38 342 ILE A N 1
ATOM 2787 C CA . ILE A 1 342 ? 64.616 4.727 -101.405 1.00 92.38 342 ILE A CA 1
ATOM 2788 C C . ILE A 1 342 ? 64.167 5.094 -102.822 1.00 92.38 342 ILE A C 1
ATOM 2790 O O . ILE A 1 342 ? 64.715 4.546 -103.776 1.00 92.38 342 ILE A O 1
ATOM 2794 N N . ASN A 1 343 ? 63.238 6.040 -102.959 1.00 91.25 343 ASN A N 1
ATOM 2795 C CA . ASN A 1 343 ? 62.753 6.508 -104.255 1.00 91.25 343 ASN A CA 1
ATOM 2796 C C . ASN A 1 343 ? 63.856 7.244 -105.033 1.00 91.25 343 ASN A C 1
ATOM 2798 O O . ASN A 1 343 ? 64.040 6.981 -106.213 1.00 91.25 343 ASN A O 1
ATOM 2802 N N . GLU A 1 344 ? 64.639 8.106 -104.380 1.00 90.31 344 GLU A N 1
ATOM 2803 C CA . GLU A 1 344 ? 65.801 8.778 -104.975 1.00 90.31 344 GLU A CA 1
ATOM 2804 C C . GLU A 1 344 ? 66.860 7.761 -105.421 1.00 90.31 344 GLU A C 1
ATOM 2806 O O . GLU A 1 344 ? 67.321 7.805 -106.559 1.00 90.31 344 GLU A O 1
ATOM 2811 N N . ARG A 1 345 ? 67.190 6.782 -104.566 1.00 92.44 345 ARG A N 1
ATOM 2812 C CA . ARG A 1 345 ? 68.069 5.658 -104.919 1.00 92.44 345 ARG A CA 1
ATOM 2813 C C . ARG A 1 345 ? 67.560 4.905 -106.145 1.00 92.44 345 ARG A C 1
ATOM 2815 O O . ARG A 1 345 ? 68.374 4.531 -106.982 1.00 92.44 345 ARG A O 1
ATOM 2822 N N . ASP A 1 346 ? 66.263 4.626 -106.230 1.00 91.69 346 ASP A N 1
ATOM 2823 C CA . ASP A 1 346 ? 65.706 3.839 -107.330 1.00 91.69 346 ASP A CA 1
ATOM 2824 C C . ASP A 1 346 ? 65.591 4.655 -108.622 1.00 91.69 346 ASP A C 1
ATOM 2826 O O . ASP A 1 346 ? 66.016 4.147 -109.649 1.00 91.69 346 ASP A O 1
ATOM 2830 N N . LEU A 1 347 ? 65.235 5.942 -108.575 1.00 91.62 347 LEU A N 1
ATOM 2831 C CA . LEU A 1 347 ? 65.362 6.860 -109.718 1.00 91.62 347 LEU A CA 1
ATOM 2832 C C . LEU A 1 347 ? 66.821 6.978 -110.204 1.00 91.62 347 LEU A C 1
ATOM 2834 O O . LEU A 1 347 ? 67.089 7.011 -111.405 1.00 91.62 347 LEU A O 1
ATOM 2838 N N . LEU A 1 348 ? 67.794 6.993 -109.286 1.00 89.69 348 LEU A N 1
ATOM 2839 C CA . LEU A 1 348 ? 69.222 6.980 -109.625 1.00 89.69 348 LEU A CA 1
ATOM 2840 C C . LEU A 1 348 ? 69.690 5.624 -110.180 1.00 89.69 348 LEU A C 1
ATOM 2842 O O . LEU A 1 348 ? 70.615 5.605 -110.997 1.00 89.69 348 LEU A O 1
ATOM 2846 N N . LYS A 1 349 ? 69.077 4.497 -109.787 1.00 90.44 349 LYS A N 1
ATOM 2847 C CA . LYS A 1 349 ? 69.304 3.192 -110.433 1.00 90.44 349 LYS A CA 1
ATOM 2848 C C . LYS A 1 349 ? 68.690 3.156 -111.819 1.00 90.44 349 LYS A C 1
ATOM 2850 O O . LYS A 1 349 ? 69.403 2.795 -112.740 1.00 90.44 349 LYS A O 1
ATOM 2855 N N . GLU A 1 350 ? 67.426 3.548 -111.961 1.00 86.88 350 GLU A N 1
ATOM 2856 C CA . GLU A 1 350 ? 66.700 3.613 -113.230 1.00 86.88 350 GLU A CA 1
ATOM 2857 C C . GLU A 1 350 ? 67.478 4.479 -114.216 1.00 86.88 350 GLU A C 1
ATOM 2859 O O . GLU A 1 350 ? 67.844 3.989 -115.273 1.00 86.88 350 GLU A O 1
ATOM 2864 N N . SER A 1 351 ? 67.910 5.682 -113.826 1.00 85.38 351 SER A N 1
ATOM 2865 C CA . SER A 1 351 ? 68.773 6.523 -114.665 1.00 85.38 351 SER A CA 1
ATOM 2866 C C . SER A 1 351 ? 70.135 5.872 -114.980 1.00 85.38 351 SER A C 1
ATOM 2868 O O . SER A 1 351 ? 70.624 5.961 -116.106 1.00 85.38 351 SER A O 1
ATOM 2870 N N . ASN A 1 352 ? 70.753 5.141 -114.041 1.00 81.81 352 ASN A N 1
ATOM 2871 C CA . ASN A 1 352 ? 71.958 4.346 -114.330 1.00 81.81 352 ASN A CA 1
ATOM 2872 C C . ASN A 1 352 ? 71.685 3.161 -115.273 1.00 81.81 352 ASN A C 1
ATOM 2874 O O . ASN A 1 352 ? 72.574 2.758 -116.023 1.00 81.81 352 ASN A O 1
ATOM 2878 N N . GLU A 1 353 ? 70.499 2.567 -115.221 1.00 84.06 353 GLU A N 1
ATOM 2879 C CA . GLU A 1 353 ? 70.074 1.434 -116.039 1.00 84.06 353 GLU A CA 1
ATOM 2880 C C . GLU A 1 353 ? 69.621 1.887 -117.427 1.00 84.06 353 GLU A C 1
ATOM 2882 O O . GLU A 1 353 ? 69.974 1.227 -118.396 1.00 84.06 353 GLU A O 1
ATOM 2887 N N . GLU A 1 354 ? 69.009 3.063 -117.562 1.00 82.19 354 GLU A N 1
ATOM 2888 C CA . GLU A 1 354 ? 68.806 3.793 -118.816 1.00 82.19 354 GLU A CA 1
ATOM 2889 C C . GLU A 1 354 ? 70.145 4.165 -119.457 1.00 82.19 354 GLU A C 1
ATOM 2891 O O . GLU A 1 354 ? 70.367 3.858 -120.625 1.00 82.19 354 GLU A O 1
ATOM 2896 N N . LEU A 1 355 ? 71.091 4.743 -118.705 1.00 78.00 355 LEU A N 1
ATOM 2897 C CA . LEU A 1 355 ? 72.436 5.045 -119.211 1.00 78.00 355 LEU A CA 1
ATOM 2898 C C . LEU A 1 355 ? 73.170 3.770 -119.660 1.00 78.00 355 LEU A C 1
ATOM 2900 O O . LEU A 1 355 ? 73.791 3.764 -120.726 1.00 78.00 355 LEU A O 1
ATOM 2904 N N . LYS A 1 356 ? 73.050 2.664 -118.911 1.00 76.06 356 LYS A N 1
ATOM 2905 C CA . LYS A 1 356 ? 73.532 1.341 -119.346 1.00 76.06 356 LYS A CA 1
ATOM 2906 C C . LYS A 1 356 ? 72.765 0.823 -120.562 1.00 76.06 356 LYS A C 1
ATOM 2908 O O . LYS A 1 356 ? 73.392 0.234 -121.430 1.00 76.06 356 LYS A O 1
ATOM 2913 N N . CYS A 1 357 ? 71.457 1.043 -120.674 1.00 68.69 357 CYS A N 1
ATOM 2914 C CA . CYS A 1 357 ? 70.651 0.609 -121.816 1.00 68.69 357 CYS A CA 1
ATOM 2915 C C . CYS A 1 357 ? 70.971 1.408 -123.080 1.00 68.69 357 CYS A C 1
ATOM 2917 O O . CYS A 1 357 ? 71.065 0.808 -124.142 1.00 68.69 357 CYS A O 1
ATOM 2919 N N . CYS A 1 358 ? 71.267 2.703 -122.979 1.00 64.69 358 CYS A N 1
ATOM 2920 C CA . CYS A 1 358 ? 71.816 3.513 -124.065 1.00 64.69 358 CYS A CA 1
ATOM 2921 C C . CYS A 1 358 ? 73.219 3.024 -124.468 1.00 64.69 358 CYS A C 1
ATOM 2923 O O . CYS A 1 358 ? 73.497 2.844 -125.654 1.00 64.69 358 CYS A O 1
ATOM 2925 N N . GLN A 1 359 ? 74.092 2.707 -123.500 1.00 59.97 359 GLN A N 1
ATOM 2926 C CA . GLN A 1 359 ? 75.391 2.069 -123.774 1.00 59.97 359 GLN A CA 1
ATOM 2927 C C . GLN A 1 359 ? 75.254 0.655 -124.371 1.00 59.97 359 GLN A C 1
ATOM 2929 O O . GLN A 1 359 ? 76.112 0.233 -125.144 1.00 59.97 359 GLN A O 1
ATOM 2934 N N . LEU A 1 360 ? 74.189 -0.080 -124.039 1.00 57.62 360 LEU A N 1
ATOM 2935 C CA . LEU A 1 360 ? 73.907 -1.418 -124.555 1.00 57.62 360 LEU A CA 1
ATOM 2936 C C . LEU A 1 360 ? 73.169 -1.388 -125.894 1.00 57.62 360 LEU A C 1
ATOM 2938 O O . LEU A 1 360 ? 73.422 -2.271 -126.695 1.00 57.62 360 LEU A O 1
ATOM 2942 N N . GLN A 1 361 ? 72.352 -0.381 -126.210 1.00 53.25 361 GLN A N 1
ATOM 2943 C CA . GLN A 1 361 ? 71.847 -0.133 -127.568 1.00 53.25 361 GLN A CA 1
ATOM 2944 C C . GLN A 1 361 ? 72.991 0.293 -128.494 1.00 53.25 361 GLN A C 1
ATOM 2946 O O . GLN A 1 361 ? 73.104 -0.238 -129.593 1.00 53.25 361 GLN A O 1
ATOM 2951 N N . SER A 1 362 ? 73.917 1.119 -127.997 1.00 48.69 362 SER A N 1
ATOM 2952 C CA . SER A 1 362 ? 75.191 1.432 -128.662 1.00 48.69 362 SER A CA 1
ATOM 2953 C C . SER A 1 362 ? 76.098 0.197 -128.875 1.00 48.69 362 SER A C 1
ATOM 2955 O O . SER A 1 362 ? 77.014 0.235 -129.690 1.00 48.69 362 SER A O 1
ATOM 2957 N N . LYS A 1 363 ? 75.821 -0.931 -128.197 1.00 47.62 363 LYS A N 1
ATOM 2958 C CA . LYS A 1 363 ? 76.507 -2.228 -128.382 1.00 47.62 363 LYS A CA 1
ATOM 2959 C C . LYS A 1 363 ? 75.644 -3.339 -129.007 1.00 47.62 363 LYS A C 1
ATOM 2961 O O . LYS A 1 363 ? 76.192 -4.359 -129.398 1.00 47.62 363 LYS A O 1
ATOM 2966 N N . ARG A 1 364 ? 74.323 -3.164 -129.128 1.00 39.38 364 ARG A N 1
ATOM 2967 C CA . ARG A 1 364 ? 73.358 -4.153 -129.664 1.00 39.38 364 ARG A CA 1
ATOM 2968 C C . ARG A 1 364 ? 73.033 -3.947 -131.146 1.00 39.38 364 ARG A C 1
ATOM 2970 O O . ARG A 1 364 ? 72.039 -4.473 -131.637 1.00 39.38 364 ARG A O 1
ATOM 2977 N N . VAL A 1 365 ? 73.893 -3.233 -131.868 1.00 44.03 365 VAL A N 1
ATOM 2978 C CA . VAL A 1 365 ? 73.977 -3.374 -133.330 1.00 44.03 365 VAL A CA 1
ATOM 2979 C C . VAL A 1 365 ? 74.588 -4.741 -133.694 1.00 44.03 365 VAL A C 1
ATOM 2981 O O . VAL A 1 365 ? 74.248 -5.293 -134.736 1.00 44.03 365 VAL A O 1
ATOM 2984 N N . ASP A 1 366 ? 75.379 -5.345 -132.794 1.00 31.84 366 ASP A N 1
ATOM 2985 C CA . ASP A 1 366 ? 75.962 -6.675 -132.970 1.00 31.84 366 ASP A CA 1
ATOM 2986 C C . ASP A 1 366 ? 75.278 -7.769 -132.113 1.00 31.84 366 ASP A C 1
ATOM 2988 O O . ASP A 1 366 ? 75.254 -7.717 -130.886 1.00 31.84 366 ASP A O 1
ATOM 2992 N N . THR A 1 367 ? 74.840 -8.836 -132.794 1.00 32.31 367 THR A N 1
ATOM 2993 C CA . THR A 1 367 ? 74.810 -10.240 -132.310 1.00 32.31 367 THR A CA 1
ATOM 2994 C C . THR A 1 367 ? 73.756 -10.689 -131.252 1.00 32.31 367 THR A C 1
ATOM 2996 O O . THR A 1 367 ? 74.062 -10.924 -130.090 1.00 32.31 367 THR A O 1
ATOM 2999 N N . SER A 1 368 ? 72.539 -11.002 -131.740 1.00 29.12 368 SER A N 1
ATOM 3000 C CA . SER A 1 368 ? 72.010 -12.397 -131.868 1.00 29.12 368 SER A CA 1
ATOM 3001 C C . SER A 1 368 ? 71.452 -13.251 -130.675 1.00 29.12 368 SER A C 1
ATOM 3003 O O . SER A 1 368 ? 72.221 -13.863 -129.946 1.00 29.12 368 SER A O 1
ATOM 3005 N N . LEU A 1 369 ? 70.118 -13.502 -130.715 1.00 29.59 369 LEU A N 1
ATOM 3006 C CA . LEU A 1 369 ? 69.372 -14.809 -130.625 1.00 29.59 369 LEU A CA 1
ATOM 3007 C C . LEU A 1 369 ? 69.052 -15.613 -129.304 1.00 29.59 369 LEU A C 1
ATOM 3009 O O . LEU A 1 369 ? 69.947 -15.912 -128.527 1.00 29.59 369 LEU A O 1
ATOM 3013 N N . VAL A 1 370 ? 67.773 -16.091 -129.224 1.00 33.97 370 VAL A N 1
ATOM 3014 C CA . VAL A 1 370 ? 67.095 -17.226 -128.467 1.00 33.97 370 VAL A CA 1
ATOM 3015 C C . VAL A 1 370 ? 67.220 -17.359 -126.912 1.00 33.97 370 VAL A C 1
ATOM 3017 O O . VAL A 1 370 ? 68.095 -16.731 -126.333 1.00 33.97 370 VAL A O 1
ATOM 3020 N N . ASP A 1 371 ? 66.385 -18.088 -126.121 1.00 29.97 371 ASP A N 1
ATOM 3021 C CA . ASP A 1 371 ? 65.174 -18.955 -126.322 1.00 29.97 371 ASP A CA 1
ATOM 3022 C C . ASP A 1 371 ? 64.191 -18.966 -125.087 1.00 29.97 371 ASP A C 1
ATOM 3024 O O . ASP A 1 371 ? 64.427 -18.257 -124.109 1.00 29.97 371 ASP A O 1
ATOM 3028 N N . ALA A 1 372 ? 63.103 -19.767 -125.121 1.00 34.38 372 ALA A N 1
ATOM 3029 C CA . ALA A 1 372 ? 62.059 -19.997 -124.080 1.00 34.38 372 ALA A CA 1
ATOM 3030 C C . ALA A 1 372 ? 62.336 -21.246 -123.159 1.00 34.38 372 ALA A C 1
ATOM 3032 O O . ALA A 1 372 ? 63.431 -21.788 -123.224 1.00 34.38 372 ALA A O 1
ATOM 3033 N N . SER A 1 373 ? 61.496 -21.810 -122.251 1.00 33.84 373 SER A N 1
ATOM 3034 C CA . SER A 1 373 ? 60.029 -22.080 -122.204 1.00 33.84 373 SER A CA 1
ATOM 3035 C C . SER A 1 373 ? 59.581 -22.841 -120.898 1.00 33.84 373 SER A C 1
ATOM 3037 O O . SER A 1 373 ? 60.451 -23.209 -120.115 1.00 33.84 373 SER A O 1
ATOM 3039 N N . GLN A 1 374 ? 58.268 -23.159 -120.730 1.00 35.72 374 GLN A N 1
ATOM 3040 C CA . GLN A 1 374 ? 57.626 -24.118 -119.753 1.00 35.72 374 GLN A CA 1
ATOM 3041 C C . GLN A 1 374 ? 57.677 -23.723 -118.241 1.00 35.72 374 GLN A C 1
ATOM 3043 O O . GLN A 1 374 ? 58.430 -22.821 -117.895 1.00 35.72 374 GLN A O 1
ATOM 3048 N N . GLY A 1 375 ? 56.923 -24.259 -117.252 1.00 30.56 375 GLY A N 1
ATOM 3049 C CA . GLY A 1 375 ? 55.798 -25.234 -117.098 1.00 30.56 375 GLY A CA 1
ATOM 3050 C C . GLY A 1 375 ? 55.686 -25.665 -115.594 1.00 30.56 375 GLY A C 1
ATOM 3051 O O . GLY A 1 375 ? 56.630 -25.384 -114.859 1.00 30.56 375 GLY A O 1
ATOM 3052 N N . ASP A 1 376 ? 54.673 -26.316 -114.981 1.00 38.00 376 ASP A N 1
ATOM 3053 C CA . ASP A 1 376 ? 53.263 -26.699 -115.279 1.00 38.00 376 ASP A CA 1
ATOM 3054 C C . ASP A 1 376 ? 52.518 -27.109 -113.937 1.00 38.00 376 ASP A C 1
ATOM 3056 O O . ASP A 1 376 ? 53.180 -27.124 -112.893 1.00 38.00 376 ASP A O 1
ATOM 3060 N N . PRO A 1 377 ? 51.180 -27.384 -113.869 1.00 50.34 377 PRO A N 1
ATOM 3061 C CA . PRO A 1 377 ? 50.369 -27.316 -112.617 1.00 50.34 377 PRO A CA 1
ATOM 3062 C C . PRO A 1 377 ? 49.841 -28.641 -111.983 1.00 50.34 377 PRO A C 1
ATOM 3064 O O . PRO A 1 377 ? 49.731 -29.665 -112.652 1.00 50.34 377 PRO A O 1
ATOM 3067 N N . ILE A 1 378 ? 49.387 -28.595 -110.708 1.00 42.03 378 ILE A N 1
ATOM 3068 C CA . ILE A 1 378 ? 48.581 -29.647 -110.019 1.00 42.03 378 ILE A CA 1
ATOM 3069 C C . ILE A 1 378 ? 47.549 -29.015 -109.052 1.00 42.03 378 ILE A C 1
ATOM 3071 O O . ILE A 1 378 ? 47.950 -28.378 -108.077 1.00 42.03 378 ILE A O 1
ATOM 3075 N N . THR A 1 379 ? 46.236 -29.249 -109.246 1.00 50.88 379 THR A N 1
ATOM 3076 C CA . THR A 1 379 ? 45.165 -28.619 -108.424 1.00 50.88 379 THR A CA 1
ATOM 3077 C C . THR A 1 379 ? 43.900 -29.491 -108.228 1.00 50.88 379 THR A C 1
ATOM 3079 O O . THR A 1 379 ? 42.795 -29.038 -108.509 1.00 50.88 379 THR A O 1
ATOM 3082 N N . GLU A 1 380 ? 44.005 -30.733 -107.727 1.00 45.47 380 GLU A N 1
ATOM 3083 C CA . GLU A 1 380 ? 42.808 -31.594 -107.526 1.00 45.47 380 GLU A CA 1
ATOM 3084 C C . GLU A 1 380 ? 42.859 -32.529 -106.290 1.00 45.47 380 GLU A C 1
ATOM 3086 O O . GLU A 1 380 ? 42.589 -33.723 -106.368 1.00 45.47 380 GLU A O 1
ATOM 3091 N N . TYR A 1 381 ? 43.216 -32.000 -105.109 1.00 47.41 381 TYR A N 1
ATOM 3092 C CA . TYR A 1 381 ? 43.147 -32.771 -103.842 1.00 47.41 381 TYR A CA 1
ATOM 3093 C C . TYR A 1 381 ? 42.810 -31.943 -102.578 1.00 47.41 381 TYR A C 1
ATOM 3095 O O . TYR A 1 381 ? 42.809 -32.444 -101.454 1.00 47.41 381 TYR A O 1
ATOM 3103 N N . ILE A 1 382 ? 42.548 -30.639 -102.726 1.00 54.84 382 ILE A N 1
ATOM 3104 C CA . ILE A 1 382 ? 42.545 -29.701 -101.587 1.00 54.84 382 ILE A CA 1
ATOM 3105 C C . ILE A 1 382 ? 41.172 -29.609 -100.890 1.00 54.84 382 ILE A C 1
ATOM 3107 O O . ILE A 1 382 ? 41.129 -29.448 -99.670 1.00 54.84 382 ILE A O 1
ATOM 3111 N N . ALA A 1 383 ? 40.063 -29.779 -101.623 1.00 53.16 383 ALA A N 1
ATOM 3112 C CA . ALA A 1 383 ? 38.699 -29.572 -101.118 1.00 53.16 383 ALA A CA 1
ATOM 3113 C C . ALA A 1 383 ? 38.352 -30.452 -99.899 1.00 53.16 383 ALA A C 1
ATOM 3115 O O . ALA A 1 383 ? 38.100 -29.932 -98.811 1.00 53.16 383 ALA A O 1
ATOM 3116 N N . SER A 1 384 ? 38.443 -31.779 -100.035 1.00 55.19 384 SER A N 1
ATOM 3117 C CA . SER A 1 384 ? 38.072 -32.745 -98.983 1.00 55.19 384 SER A CA 1
ATOM 3118 C C . SER A 1 384 ? 38.903 -32.616 -97.698 1.00 55.19 384 SER A C 1
ATOM 3120 O O . SER A 1 384 ? 38.491 -33.064 -96.629 1.00 55.19 384 SER A O 1
ATOM 3122 N N . THR A 1 385 ? 40.080 -31.986 -97.783 1.00 58.56 385 THR A N 1
ATOM 3123 C CA . THR A 1 385 ? 40.969 -31.760 -96.634 1.00 58.56 385 THR A CA 1
ATOM 3124 C C . THR A 1 385 ? 40.598 -30.489 -95.854 1.00 58.56 385 THR A C 1
ATOM 3126 O O . THR A 1 385 ? 40.973 -30.357 -94.688 1.00 58.56 385 THR A O 1
ATOM 3129 N N . ALA A 1 386 ? 39.869 -29.548 -96.464 1.00 63.09 386 ALA A N 1
ATOM 3130 C CA . ALA A 1 386 ? 39.434 -28.311 -95.814 1.00 63.09 386 ALA A CA 1
ATOM 3131 C C . ALA A 1 386 ? 38.232 -28.545 -94.884 1.00 63.09 386 ALA A C 1
ATOM 3133 O O . ALA A 1 386 ? 38.263 -28.134 -93.726 1.00 63.09 386 ALA A O 1
ATOM 3134 N N . GLU A 1 387 ? 37.213 -29.271 -95.350 1.00 64.38 387 GLU A N 1
ATOM 3135 C CA . GLU A 1 387 ? 35.974 -29.519 -94.594 1.00 64.38 387 GLU A CA 1
ATOM 3136 C C . GLU A 1 387 ? 36.220 -30.334 -93.313 1.00 64.38 387 GLU A C 1
ATOM 3138 O O . GLU A 1 387 ? 35.715 -29.993 -92.241 1.00 64.38 387 GLU A O 1
ATOM 3143 N N . LEU A 1 388 ? 37.071 -31.366 -93.393 1.00 64.62 388 LEU A N 1
ATOM 3144 C CA . LEU A 1 388 ? 37.488 -32.153 -92.227 1.00 64.62 388 LEU A CA 1
ATOM 3145 C C . LEU A 1 388 ? 38.285 -31.320 -91.213 1.00 64.62 388 LEU A C 1
ATOM 3147 O O . LEU A 1 388 ? 38.111 -31.499 -90.008 1.00 64.62 388 LEU A O 1
ATOM 3151 N N . LYS A 1 389 ? 39.128 -30.386 -91.678 1.00 72.50 389 LYS A N 1
ATOM 3152 C CA . LYS A 1 389 ? 39.850 -29.459 -90.794 1.00 72.50 389 LYS A CA 1
ATOM 3153 C C . LYS A 1 389 ? 38.903 -28.480 -90.114 1.00 72.50 389 LYS A C 1
ATOM 3155 O O . LYS A 1 389 ? 39.029 -28.303 -88.909 1.00 72.50 389 LYS A O 1
ATOM 3160 N N . GLN A 1 390 ? 37.954 -27.897 -90.850 1.00 75.31 390 GLN A N 1
ATOM 3161 C CA . GLN A 1 390 ? 36.967 -26.972 -90.292 1.00 75.31 390 GLN A CA 1
ATOM 3162 C C . GLN A 1 390 ? 36.151 -27.653 -89.190 1.00 75.31 390 GLN A C 1
ATOM 3164 O O . GLN A 1 390 ? 36.138 -27.181 -88.059 1.00 75.31 390 GLN A O 1
ATOM 3169 N N . LYS A 1 391 ? 35.583 -28.832 -89.471 1.00 76.19 391 LYS A N 1
ATOM 3170 C CA . LYS A 1 391 ? 34.744 -29.553 -88.505 1.00 76.19 391 LYS A CA 1
ATOM 3171 C C . LYS A 1 391 ? 35.513 -30.039 -87.270 1.00 76.19 391 LYS A C 1
ATOM 3173 O O . LYS A 1 391 ? 34.940 -30.116 -86.186 1.00 76.19 391 LYS A O 1
ATOM 3178 N N . LEU A 1 392 ? 36.810 -30.330 -87.407 1.00 75.06 392 LEU A N 1
ATOM 3179 C CA . LEU A 1 392 ? 37.694 -30.621 -86.274 1.00 75.06 392 LEU A CA 1
ATOM 3180 C C . LEU A 1 392 ? 37.995 -29.357 -85.448 1.00 75.06 392 LEU A C 1
ATOM 3182 O O . LEU A 1 392 ? 38.024 -29.434 -84.222 1.00 75.06 392 LEU A O 1
ATOM 3186 N N . LEU A 1 393 ? 38.161 -28.200 -86.096 1.00 79.62 393 LEU A N 1
ATOM 3187 C CA . LEU A 1 393 ? 38.323 -26.895 -85.443 1.00 79.62 393 LEU A CA 1
ATOM 3188 C C . LEU A 1 393 ? 37.069 -26.499 -84.651 1.00 79.62 393 LEU A C 1
ATOM 3190 O O . LEU A 1 393 ? 37.180 -26.078 -83.501 1.00 79.62 393 LEU A O 1
ATOM 3194 N N . ASP A 1 394 ? 35.888 -26.686 -85.239 1.00 77.75 394 ASP A N 1
ATOM 3195 C CA . ASP A 1 394 ? 34.601 -26.382 -84.609 1.00 77.75 394 ASP A CA 1
ATOM 3196 C C . ASP A 1 394 ? 34.377 -27.279 -83.375 1.00 77.75 394 ASP A C 1
ATOM 3198 O O . ASP A 1 394 ? 34.105 -26.778 -82.284 1.00 77.75 394 ASP A O 1
ATOM 3202 N N . LEU A 1 395 ? 34.616 -28.594 -83.499 1.00 76.62 395 LEU A N 1
ATOM 3203 C CA . LEU A 1 395 ? 34.548 -29.542 -82.376 1.00 76.62 395 LEU A CA 1
ATOM 3204 C C . LEU A 1 395 ? 35.608 -29.277 -81.293 1.00 76.62 395 LEU A C 1
ATOM 3206 O O . LEU A 1 395 ? 35.353 -29.535 -80.114 1.00 76.62 395 LEU A O 1
ATOM 3210 N N . GLN A 1 396 ? 36.785 -28.748 -81.648 1.00 76.75 396 GLN A N 1
ATOM 3211 C CA . GLN A 1 396 ? 37.786 -28.297 -80.672 1.00 76.75 396 GLN A CA 1
ATOM 3212 C C . GLN A 1 396 ? 37.338 -27.032 -79.929 1.00 76.75 396 GLN A C 1
ATOM 3214 O O . GLN A 1 396 ? 37.548 -26.938 -78.718 1.00 76.75 396 GLN A O 1
ATOM 3219 N N . GLN A 1 397 ? 36.700 -26.077 -80.611 1.00 79.69 397 GLN A N 1
ATOM 3220 C CA . GLN A 1 397 ? 36.130 -24.887 -79.971 1.00 79.69 397 GLN A CA 1
ATOM 3221 C C . GLN A 1 397 ? 34.957 -25.248 -79.052 1.00 79.69 397 GLN A C 1
ATOM 3223 O O . GLN A 1 397 ? 34.886 -24.741 -77.932 1.00 79.69 397 GLN A O 1
ATOM 3228 N N . GLU A 1 398 ? 34.089 -26.171 -79.471 1.00 79.75 398 GLU A N 1
ATOM 3229 C CA . GLU A 1 398 ? 32.987 -26.684 -78.654 1.00 79.75 398 GLU A CA 1
ATOM 3230 C C . GLU A 1 398 ? 33.501 -27.420 -77.407 1.00 79.75 398 GLU A C 1
ATOM 3232 O O . GLU A 1 398 ? 33.110 -27.071 -76.294 1.00 79.75 398 GLU A O 1
ATOM 3237 N N . ASN A 1 399 ? 34.465 -28.340 -77.550 1.00 70.38 399 ASN A N 1
ATOM 3238 C CA . ASN A 1 399 ? 35.107 -29.004 -76.405 1.00 70.38 399 ASN A CA 1
ATOM 3239 C C . ASN A 1 399 ? 35.780 -28.008 -75.450 1.00 70.38 399 ASN A C 1
ATOM 3241 O O . ASN A 1 399 ? 35.677 -28.157 -74.233 1.00 70.38 399 ASN A O 1
ATOM 3245 N N . LYS A 1 400 ? 36.455 -26.979 -75.980 1.00 81.75 400 LYS A N 1
ATOM 3246 C CA . LYS A 1 400 ? 37.089 -25.936 -75.162 1.00 81.75 400 LYS A CA 1
ATOM 3247 C C . LYS A 1 400 ? 36.054 -25.111 -74.389 1.00 81.75 400 LYS A C 1
ATOM 3249 O O . LYS A 1 400 ? 36.293 -24.777 -73.234 1.00 81.75 400 LYS A O 1
ATOM 3254 N N . LYS A 1 401 ? 34.904 -24.812 -75.001 1.00 79.44 401 LYS A N 1
ATOM 3255 C CA . LYS A 1 401 ? 33.801 -24.081 -74.362 1.00 79.44 401 LYS A CA 1
ATOM 3256 C C . LYS A 1 401 ? 33.082 -24.923 -73.304 1.00 79.44 401 LYS A C 1
ATOM 3258 O O . LYS A 1 401 ? 32.768 -24.406 -72.239 1.00 79.44 401 LYS A O 1
ATOM 3263 N N . LEU A 1 402 ? 32.861 -26.212 -73.570 1.00 73.44 402 LEU A N 1
ATOM 3264 C CA . LEU A 1 402 ? 32.270 -27.143 -72.604 1.00 73.44 402 LEU A CA 1
ATOM 3265 C C . LEU A 1 402 ? 33.176 -27.336 -71.381 1.00 73.44 402 LEU A C 1
ATOM 3267 O O . LEU A 1 402 ? 32.685 -27.239 -70.261 1.00 73.44 402 LEU A O 1
ATOM 3271 N N . ARG A 1 403 ? 34.492 -27.507 -71.585 1.00 75.38 403 ARG A N 1
ATOM 3272 C CA . ARG A 1 403 ? 35.474 -27.540 -70.487 1.00 75.38 403 ARG A CA 1
ATOM 3273 C C . ARG A 1 403 ? 35.450 -26.265 -69.656 1.00 75.38 403 ARG A C 1
ATOM 3275 O O . ARG A 1 403 ? 35.261 -26.362 -68.456 1.00 75.38 403 ARG A O 1
ATOM 3282 N N . TYR A 1 404 ? 35.537 -25.093 -70.287 1.00 75.81 404 TYR A N 1
ATOM 3283 C CA . TYR A 1 404 ? 35.524 -23.815 -69.569 1.00 75.81 404 TYR A CA 1
ATOM 3284 C C . TYR A 1 404 ? 34.248 -23.609 -68.733 1.00 75.81 404 TYR A C 1
ATOM 3286 O O . TYR A 1 404 ? 34.318 -23.155 -67.596 1.00 75.81 404 TYR A O 1
ATOM 3294 N N . ASN A 1 405 ? 33.081 -23.989 -69.265 1.00 73.69 405 ASN A N 1
ATOM 3295 C CA . ASN A 1 405 ? 31.821 -23.925 -68.521 1.00 73.69 405 ASN A CA 1
ATOM 3296 C C . ASN A 1 405 ? 31.771 -24.913 -67.340 1.00 73.69 405 ASN A C 1
ATOM 3298 O O . ASN A 1 405 ? 31.166 -24.599 -66.317 1.00 73.69 405 ASN A O 1
ATOM 3302 N N . GLN A 1 406 ? 32.370 -26.099 -67.480 1.00 72.06 406 GLN A N 1
ATOM 3303 C CA . GLN A 1 406 ? 32.432 -27.092 -66.408 1.00 72.06 406 GLN A CA 1
ATOM 3304 C C . GLN A 1 406 ? 33.442 -26.678 -65.327 1.00 72.06 406 GLN A C 1
ATOM 3306 O O . GLN A 1 406 ? 33.077 -26.624 -64.158 1.00 72.06 406 GLN A O 1
ATOM 3311 N N . GLU A 1 407 ? 34.655 -26.289 -65.726 1.00 73.94 407 GLU A N 1
ATOM 3312 C CA . GLU A 1 407 ? 35.707 -25.740 -64.858 1.00 73.94 407 GLU A CA 1
ATOM 3313 C C . GLU A 1 407 ? 35.166 -24.541 -64.052 1.00 73.94 407 GLU A C 1
ATOM 3315 O O . GLU A 1 407 ? 35.261 -24.538 -62.830 1.00 73.94 407 GLU A O 1
ATOM 3320 N N . SER A 1 408 ? 34.457 -23.597 -64.691 1.00 71.38 408 SER A N 1
ATOM 3321 C CA . SER A 1 408 ? 33.818 -22.462 -64.000 1.00 71.38 408 SER A CA 1
ATOM 3322 C C . SER A 1 408 ? 32.747 -22.873 -62.978 1.00 71.38 408 SER A C 1
ATOM 3324 O O . SER A 1 408 ? 32.595 -22.200 -61.961 1.00 71.38 408 SER A O 1
ATOM 3326 N N . SER A 1 409 ? 31.986 -23.945 -63.228 1.00 73.38 409 SER A N 1
ATOM 3327 C CA . SER A 1 409 ? 30.965 -24.426 -62.285 1.00 73.38 409 SER A CA 1
ATOM 3328 C C . SER A 1 409 ? 31.559 -25.247 -61.138 1.00 73.38 409 SER A C 1
ATOM 3330 O O . SER A 1 409 ? 30.937 -25.340 -60.078 1.00 73.38 409 SER A O 1
ATOM 3332 N N . GLU A 1 410 ? 32.715 -25.875 -61.349 1.00 75.50 410 GLU A N 1
ATOM 3333 C CA . GLU A 1 410 ? 33.456 -26.600 -60.318 1.00 75.50 410 GLU A CA 1
ATOM 3334 C C . GLU A 1 410 ? 34.238 -25.609 -59.432 1.00 75.50 410 GLU A C 1
ATOM 3336 O O . GLU A 1 410 ? 34.174 -25.724 -58.208 1.00 75.50 410 GLU A O 1
ATOM 3341 N N . ASP A 1 411 ? 34.837 -24.559 -60.008 1.00 80.38 411 ASP A N 1
ATOM 3342 C CA . ASP A 1 411 ? 35.495 -23.458 -59.283 1.00 80.38 411 ASP A CA 1
ATOM 3343 C C . ASP A 1 411 ? 34.526 -22.679 -58.371 1.00 80.38 411 ASP A C 1
ATOM 3345 O O . ASP A 1 411 ? 34.862 -22.382 -57.222 1.00 80.38 411 ASP A O 1
ATOM 3349 N N . GLU A 1 412 ? 33.301 -22.376 -58.825 1.00 80.31 412 GLU A N 1
ATOM 3350 C CA . GLU A 1 412 ? 32.285 -21.728 -57.976 1.00 80.31 412 GLU A CA 1
ATOM 3351 C C . GLU A 1 412 ? 31.904 -22.601 -56.766 1.00 80.31 412 GLU A C 1
ATOM 3353 O O . GLU A 1 412 ? 31.798 -22.102 -55.641 1.00 80.31 412 GLU A O 1
ATOM 3358 N N . GLN A 1 413 ? 31.755 -23.916 -56.960 1.00 83.12 413 GLN A N 1
ATOM 3359 C CA . GLN A 1 413 ? 31.442 -24.852 -55.874 1.00 83.12 413 GLN A CA 1
ATOM 3360 C C . GLN A 1 413 ? 32.624 -25.041 -54.914 1.00 83.12 413 GLN A C 1
ATOM 3362 O O . GLN A 1 413 ? 32.420 -25.071 -53.698 1.00 83.12 413 GLN A O 1
ATOM 3367 N N . LEU A 1 414 ? 33.854 -25.112 -55.434 1.00 83.56 414 LEU A N 1
ATOM 3368 C CA . LEU A 1 414 ? 35.081 -25.156 -54.635 1.00 83.56 414 LEU A CA 1
ATOM 3369 C C . LEU A 1 414 ? 35.257 -23.882 -53.803 1.00 83.56 414 LEU A C 1
ATOM 3371 O O . LEU A 1 414 ? 35.562 -23.979 -52.618 1.00 83.56 414 LEU A O 1
ATOM 3375 N N . SER A 1 415 ? 34.987 -22.707 -54.376 1.00 86.81 415 SER A N 1
ATOM 3376 C CA . SER A 1 415 ? 35.032 -21.418 -53.674 1.00 86.81 415 SER A CA 1
ATOM 3377 C C . SER A 1 415 ? 34.030 -21.361 -52.512 1.00 86.81 415 SER A C 1
ATOM 3379 O O . SER A 1 415 ? 34.397 -21.023 -51.385 1.00 86.81 415 SER A O 1
ATOM 3381 N N . ILE A 1 416 ? 32.781 -21.792 -52.733 1.00 87.44 416 ILE A N 1
ATOM 3382 C CA . ILE A 1 416 ? 31.757 -21.874 -51.676 1.00 87.44 416 ILE A CA 1
ATOM 3383 C C . ILE A 1 416 ? 32.168 -22.869 -50.577 1.00 87.44 416 ILE A C 1
ATOM 3385 O O . ILE A 1 416 ? 32.041 -22.563 -49.389 1.00 87.44 416 ILE A O 1
ATOM 3389 N N . LEU A 1 417 ? 32.692 -24.043 -50.950 1.00 85.25 417 LEU A N 1
ATOM 3390 C CA . LEU A 1 417 ? 33.206 -25.038 -50.001 1.00 85.25 417 LEU A CA 1
ATOM 3391 C C . LEU A 1 417 ? 34.404 -24.516 -49.200 1.00 85.25 417 LEU A C 1
ATOM 3393 O O . LEU A 1 417 ? 34.495 -24.791 -48.004 1.00 85.25 417 LEU A O 1
ATOM 3397 N N . GLN A 1 418 ? 35.294 -23.747 -49.827 1.00 86.50 418 GLN A N 1
ATOM 3398 C CA . GLN A 1 418 ? 36.462 -23.162 -49.180 1.00 86.50 418 GLN A CA 1
ATOM 3399 C C . GLN A 1 418 ? 36.060 -22.082 -48.166 1.00 86.50 418 GLN A C 1
ATOM 3401 O O . GLN A 1 418 ? 36.499 -22.147 -47.021 1.00 86.50 418 GLN A O 1
ATOM 3406 N N . VAL A 1 419 ? 35.153 -21.166 -48.523 1.00 90.56 419 VAL A N 1
ATOM 3407 C CA . VAL A 1 419 ? 34.607 -20.164 -47.586 1.00 90.56 419 VAL A CA 1
ATOM 3408 C C . VAL A 1 419 ? 33.884 -20.834 -46.409 1.00 90.56 419 VAL A C 1
ATOM 3410 O O . VAL A 1 419 ? 34.051 -20.424 -45.260 1.00 90.56 419 VAL A O 1
ATOM 3413 N N . LEU A 1 420 ? 33.115 -21.899 -46.661 1.00 88.81 420 LEU A N 1
ATOM 3414 C CA . LEU A 1 420 ? 32.435 -22.647 -45.599 1.00 88.81 420 LEU A CA 1
ATOM 3415 C C . LEU A 1 420 ? 33.430 -23.392 -44.687 1.00 88.81 420 LEU A C 1
ATOM 3417 O O . LEU A 1 420 ? 33.216 -23.474 -43.477 1.00 88.81 420 LEU A O 1
ATOM 3421 N N . LEU A 1 421 ? 34.526 -23.917 -45.241 1.00 89.25 421 LEU A N 1
ATOM 3422 C CA . LEU A 1 421 ? 35.604 -24.539 -44.472 1.00 89.25 421 LEU A CA 1
ATOM 3423 C C . LEU A 1 421 ? 36.356 -23.506 -43.621 1.00 89.25 421 LEU A C 1
ATOM 3425 O O . LEU A 1 421 ? 36.635 -23.776 -42.453 1.00 89.25 421 LEU A O 1
ATOM 3429 N N . GLU A 1 422 ? 36.633 -22.320 -44.164 1.00 90.50 422 GLU A N 1
ATOM 3430 C CA . GLU A 1 422 ? 37.261 -21.208 -43.443 1.00 90.50 422 GLU A CA 1
ATOM 3431 C C . GLU A 1 422 ? 36.380 -20.721 -42.274 1.00 90.50 422 GLU A C 1
ATOM 3433 O O . GLU A 1 422 ? 36.891 -20.589 -41.161 1.00 90.50 422 GLU A O 1
ATOM 3438 N N . ASP A 1 423 ? 35.054 -20.597 -42.451 1.00 90.75 423 ASP A N 1
ATOM 3439 C CA . ASP A 1 423 ? 34.100 -20.326 -41.355 1.00 90.75 423 ASP A CA 1
ATOM 3440 C C . ASP A 1 423 ? 34.165 -21.390 -40.243 1.00 90.75 423 ASP A C 1
ATOM 3442 O O . ASP A 1 423 ? 34.262 -21.060 -39.055 1.00 90.75 423 ASP A O 1
ATOM 3446 N N . LYS A 1 424 ? 34.162 -22.685 -40.598 1.00 86.81 424 LYS A N 1
ATOM 3447 C CA . LYS A 1 424 ? 34.243 -23.762 -39.593 1.00 86.81 424 LYS A CA 1
ATOM 3448 C C . LYS A 1 424 ? 35.599 -23.807 -38.891 1.00 86.81 424 LYS A C 1
ATOM 3450 O O . LYS A 1 424 ? 35.638 -24.053 -37.684 1.00 86.81 424 LYS A O 1
ATOM 3455 N N . LEU A 1 425 ? 36.697 -23.532 -39.595 1.00 88.19 425 LEU A N 1
ATOM 3456 C CA . LEU A 1 425 ? 38.029 -23.418 -38.995 1.00 88.19 425 LEU A CA 1
ATOM 3457 C C . LEU A 1 425 ? 38.129 -22.196 -38.071 1.00 88.19 425 LEU A C 1
ATOM 3459 O O . LEU A 1 425 ? 38.695 -22.311 -36.983 1.00 88.19 425 LEU A O 1
ATOM 3463 N N . GLN A 1 426 ? 37.532 -21.059 -38.439 1.00 91.44 426 GLN A N 1
ATOM 3464 C CA . GLN A 1 426 ? 37.474 -19.863 -37.598 1.00 91.44 426 GLN A CA 1
ATOM 3465 C C . GLN A 1 426 ? 36.662 -20.113 -36.318 1.00 91.44 426 GLN A C 1
ATOM 3467 O O . GLN A 1 426 ? 37.146 -19.813 -35.226 1.00 91.44 426 GLN A O 1
ATOM 3472 N N . GLN A 1 427 ? 35.481 -20.729 -36.424 1.00 88.25 427 GLN A N 1
ATOM 3473 C CA . GLN A 1 427 ? 34.652 -21.106 -35.270 1.00 88.25 427 GLN A CA 1
ATOM 3474 C C . GLN A 1 427 ? 35.369 -22.103 -34.346 1.00 88.25 427 GLN A C 1
ATOM 3476 O O . GLN A 1 427 ? 35.358 -21.937 -33.124 1.00 88.25 427 GLN A O 1
ATOM 3481 N N . LEU A 1 428 ? 36.039 -23.113 -34.911 1.00 89.00 428 LEU A N 1
ATOM 3482 C CA . LEU A 1 428 ? 36.808 -24.092 -34.142 1.00 89.00 428 LEU A CA 1
ATOM 3483 C C . LEU A 1 428 ? 38.017 -23.449 -33.448 1.00 89.00 428 LEU A C 1
ATOM 3485 O O . LEU A 1 428 ? 38.266 -23.734 -32.278 1.00 89.00 428 LEU A O 1
ATOM 3489 N N . ASN A 1 429 ? 38.737 -22.549 -34.122 1.00 88.06 429 ASN A N 1
ATOM 3490 C CA . ASN A 1 429 ? 39.859 -21.816 -33.536 1.00 88.06 429 ASN A CA 1
ATOM 3491 C C . ASN A 1 429 ? 39.388 -20.875 -32.413 1.00 88.06 429 ASN A C 1
ATOM 3493 O O . ASN A 1 429 ? 39.966 -20.878 -31.328 1.00 88.06 429 ASN A O 1
ATOM 3497 N N . GLN A 1 430 ? 38.276 -20.157 -32.605 1.00 87.94 430 GLN A N 1
ATOM 3498 C CA . GLN A 1 430 ? 37.659 -19.342 -31.555 1.00 87.94 430 GLN A CA 1
ATOM 3499 C C . GLN A 1 430 ? 37.306 -20.189 -30.321 1.00 87.94 430 GLN A C 1
ATOM 3501 O O . GLN A 1 430 ? 37.661 -19.816 -29.203 1.00 87.94 430 GLN A O 1
ATOM 3506 N N . LYS A 1 431 ? 36.705 -21.372 -30.506 1.00 87.31 431 LYS A N 1
ATOM 3507 C CA . LYS A 1 431 ? 36.408 -22.291 -29.394 1.00 87.31 431 LYS A CA 1
ATOM 3508 C C . LYS A 1 431 ? 37.658 -22.904 -28.756 1.00 87.31 431 LYS A C 1
ATOM 3510 O O . LYS A 1 431 ? 37.657 -23.123 -27.547 1.00 87.31 431 LYS A O 1
ATOM 3515 N N . GLN A 1 432 ? 38.748 -23.108 -29.500 1.00 86.56 432 GLN A N 1
ATOM 3516 C CA . GLN A 1 432 ? 40.042 -23.463 -28.904 1.00 86.56 432 GLN A CA 1
ATOM 3517 C C . GLN A 1 432 ? 40.642 -22.318 -28.076 1.00 86.56 432 GLN A C 1
ATOM 3519 O O . GLN A 1 432 ? 41.222 -22.587 -27.026 1.00 86.56 432 GLN A O 1
ATOM 3524 N N . VAL A 1 433 ? 40.509 -21.060 -28.505 1.00 88.69 433 VAL A N 1
ATOM 3525 C CA . VAL A 1 433 ? 40.977 -19.891 -27.738 1.00 88.69 433 VAL A CA 1
ATOM 3526 C C . VAL A 1 433 ? 40.166 -19.728 -26.451 1.00 88.69 433 VAL A C 1
ATOM 3528 O O . VAL A 1 433 ? 40.768 -19.641 -25.384 1.00 88.69 433 VAL A O 1
ATOM 3531 N N . GLU A 1 434 ? 38.833 -19.788 -26.523 1.00 86.19 434 GLU A N 1
ATOM 3532 C CA . GLU A 1 434 ? 37.954 -19.781 -25.341 1.00 86.19 434 GLU A CA 1
ATOM 3533 C C . GLU A 1 434 ? 38.312 -20.917 -24.367 1.00 86.19 434 GLU A C 1
ATOM 3535 O O . GLU A 1 434 ? 38.483 -20.685 -23.172 1.00 86.19 434 GLU A O 1
ATOM 3540 N N . ASN A 1 435 ? 38.502 -22.146 -24.866 1.00 86.12 435 ASN A N 1
ATOM 3541 C CA . ASN A 1 435 ? 38.873 -23.287 -24.028 1.00 86.12 435 ASN A CA 1
ATOM 3542 C C . ASN A 1 435 ? 40.257 -23.104 -23.374 1.00 86.12 435 ASN A C 1
ATOM 3544 O O . ASN A 1 435 ? 40.410 -23.369 -22.185 1.00 86.12 435 ASN A O 1
ATOM 3548 N N . ARG A 1 436 ? 41.254 -22.581 -24.105 1.00 88.75 436 ARG A N 1
ATOM 3549 C CA . ARG A 1 436 ? 42.577 -22.256 -23.537 1.00 88.75 436 ARG A CA 1
ATOM 355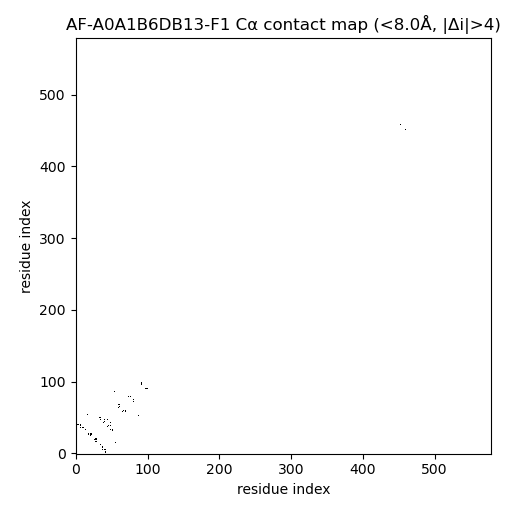0 C C . ARG A 1 436 ? 42.492 -21.171 -22.464 1.00 88.75 436 ARG A C 1
ATOM 3552 O O . ARG A 1 436 ? 43.189 -21.300 -21.463 1.00 88.75 436 ARG A O 1
ATOM 3559 N N . GLN A 1 437 ? 41.661 -20.145 -22.651 1.00 87.12 437 GLN A N 1
ATOM 3560 C CA . GLN A 1 437 ? 41.442 -19.077 -21.666 1.00 87.12 437 GLN A CA 1
ATOM 3561 C C . GLN A 1 437 ? 40.769 -19.608 -20.395 1.00 87.12 437 GLN A C 1
ATOM 3563 O O . GLN A 1 437 ? 41.238 -19.323 -19.296 1.00 87.12 437 GLN A O 1
ATOM 3568 N N . LEU A 1 438 ? 39.731 -20.440 -20.532 1.00 84.25 438 LEU A N 1
ATOM 3569 C CA . LEU A 1 438 ? 39.077 -21.092 -19.394 1.00 84.25 438 LEU A CA 1
ATOM 3570 C C . LEU A 1 438 ? 40.043 -22.017 -18.639 1.00 84.25 438 LEU A C 1
ATOM 3572 O O . LEU A 1 438 ? 40.113 -21.943 -17.417 1.00 84.25 438 LEU A O 1
ATOM 3576 N N . ASN A 1 439 ? 40.851 -22.813 -19.347 1.00 81.00 439 ASN A N 1
ATOM 3577 C CA . ASN A 1 439 ? 41.859 -23.671 -18.716 1.00 81.00 439 ASN A CA 1
ATOM 3578 C C . ASN A 1 439 ? 42.959 -22.856 -18.009 1.00 81.00 439 ASN A C 1
ATOM 3580 O O . ASN A 1 439 ? 43.386 -23.249 -16.928 1.00 81.00 439 ASN A O 1
ATOM 3584 N N . HIS A 1 440 ? 43.386 -21.709 -18.558 1.00 84.81 440 HIS A N 1
ATOM 3585 C CA . HIS A 1 440 ? 44.290 -20.798 -17.842 1.00 84.81 440 HIS A CA 1
ATOM 3586 C C . HIS A 1 440 ? 43.635 -20.265 -16.568 1.00 84.81 440 HIS A C 1
ATOM 3588 O O . HIS A 1 440 ? 44.255 -20.338 -15.513 1.00 84.81 440 HIS A O 1
ATOM 3594 N N . ARG A 1 441 ? 42.371 -19.815 -16.619 1.00 87.81 441 ARG A N 1
ATOM 3595 C CA . ARG A 1 441 ? 41.700 -19.301 -15.416 1.00 87.81 441 ARG A CA 1
ATOM 3596 C C . ARG A 1 441 ? 41.446 -20.387 -14.364 1.00 87.81 441 ARG A C 1
ATOM 3598 O O . ARG A 1 441 ? 41.474 -20.080 -13.178 1.00 87.81 441 ARG A O 1
ATOM 3605 N N . ILE A 1 442 ? 41.250 -21.644 -14.770 1.00 84.06 442 ILE A N 1
ATOM 3606 C CA . ILE A 1 442 ? 41.210 -22.792 -13.850 1.00 84.06 442 ILE A CA 1
ATOM 3607 C C . ILE A 1 442 ? 42.577 -22.980 -13.178 1.00 84.06 442 ILE A C 1
ATOM 3609 O O . ILE A 1 442 ? 42.629 -23.012 -11.956 1.00 84.06 442 ILE A O 1
ATOM 3613 N N . ILE A 1 443 ? 43.677 -23.010 -13.938 1.00 85.75 443 ILE A N 1
ATOM 3614 C CA . ILE A 1 443 ? 45.038 -23.160 -13.387 1.00 85.75 443 ILE A CA 1
ATOM 3615 C C . ILE A 1 443 ? 45.408 -21.984 -12.463 1.00 85.75 443 ILE A C 1
ATOM 3617 O O . ILE A 1 443 ? 46.019 -22.196 -11.419 1.00 85.75 443 ILE A O 1
ATOM 3621 N N . GLU A 1 444 ? 45.010 -20.755 -12.805 1.00 81.69 444 GLU A N 1
ATOM 3622 C CA . GLU A 1 444 ? 45.153 -19.580 -11.934 1.00 81.69 444 GLU A CA 1
ATOM 3623 C C . GLU A 1 444 ? 44.384 -19.760 -10.619 1.00 81.69 444 GLU A C 1
ATOM 3625 O O . GLU A 1 444 ? 44.961 -19.575 -9.554 1.00 81.69 444 GLU A O 1
ATOM 3630 N N . LEU A 1 445 ? 43.112 -20.172 -10.671 1.00 77.06 445 LEU A N 1
ATOM 3631 C CA . LEU A 1 445 ? 42.286 -20.402 -9.480 1.00 77.06 445 LEU A CA 1
ATOM 3632 C C . LEU A 1 445 ? 42.789 -21.580 -8.628 1.00 77.06 445 LEU A C 1
ATOM 3634 O O . LEU A 1 445 ? 42.748 -21.509 -7.403 1.00 77.06 445 LEU A O 1
ATOM 3638 N N . GLU A 1 446 ? 43.289 -22.650 -9.246 1.00 78.88 446 GLU A N 1
ATOM 3639 C CA . GLU A 1 446 ? 43.911 -23.785 -8.552 1.00 78.88 446 GLU A CA 1
ATOM 3640 C C . GLU A 1 446 ? 45.224 -23.376 -7.868 1.00 78.88 446 GLU A C 1
ATOM 3642 O O . GLU A 1 446 ? 45.485 -23.799 -6.740 1.00 78.88 446 GLU A O 1
ATOM 3647 N N . ALA A 1 447 ? 46.021 -22.508 -8.501 1.00 79.56 447 ALA A N 1
ATOM 3648 C CA . ALA A 1 447 ? 47.209 -21.919 -7.892 1.00 79.56 447 ALA A CA 1
ATOM 3649 C C . ALA A 1 447 ? 46.845 -20.954 -6.749 1.00 79.56 447 ALA A C 1
ATOM 3651 O O . ALA A 1 447 ? 47.379 -21.112 -5.656 1.00 79.56 447 ALA A O 1
ATOM 3652 N N . GLU A 1 448 ? 45.902 -20.025 -6.957 1.00 76.69 448 GLU A N 1
ATOM 3653 C CA . GLU A 1 448 ? 45.368 -19.111 -5.931 1.00 76.69 448 GLU A CA 1
ATOM 3654 C C . GLU A 1 448 ? 44.862 -19.893 -4.701 1.00 76.69 448 GLU A C 1
ATOM 3656 O O . GLU A 1 448 ? 45.206 -19.557 -3.567 1.00 76.69 448 GLU A O 1
ATOM 3661 N N . LEU A 1 449 ? 44.103 -20.977 -4.907 1.00 69.75 449 LEU A N 1
ATOM 3662 C CA . LEU A 1 449 ? 43.638 -21.860 -3.831 1.00 69.75 449 LEU A CA 1
ATOM 3663 C C . LEU A 1 449 ? 44.797 -22.566 -3.121 1.00 69.75 449 LEU A C 1
ATOM 3665 O O . LEU A 1 449 ? 44.835 -22.584 -1.890 1.00 69.75 449 LEU A O 1
ATOM 3669 N N . LYS A 1 450 ? 45.756 -23.123 -3.869 1.00 75.69 450 LYS A N 1
ATOM 3670 C CA . LYS A 1 450 ? 46.894 -23.843 -3.290 1.00 75.69 450 LYS A CA 1
ATOM 3671 C C . LYS A 1 450 ? 47.766 -22.924 -2.430 1.00 75.69 450 LYS A C 1
ATOM 3673 O O . LYS A 1 450 ? 48.033 -23.250 -1.271 1.00 75.69 450 LYS A O 1
ATOM 3678 N N . ASP A 1 451 ? 48.109 -21.746 -2.945 1.00 70.75 451 ASP A N 1
ATOM 3679 C CA . ASP A 1 451 ? 48.883 -20.716 -2.244 1.00 70.75 451 ASP A CA 1
ATOM 3680 C C . ASP A 1 451 ? 48.185 -20.214 -0.967 1.00 70.75 451 ASP A C 1
ATOM 3682 O O . ASP A 1 451 ? 48.848 -19.738 -0.043 1.00 70.75 451 ASP A O 1
ATOM 3686 N N . MET A 1 452 ? 46.853 -20.307 -0.906 1.00 60.50 452 MET A N 1
ATOM 3687 C CA . MET A 1 452 ? 46.040 -19.979 0.270 1.00 60.50 452 MET A CA 1
ATOM 3688 C C . MET A 1 452 ? 45.886 -21.154 1.250 1.00 60.50 452 MET A C 1
ATOM 3690 O O . MET A 1 452 ? 45.596 -20.917 2.419 1.00 60.50 452 MET A O 1
ATOM 3694 N N . THR A 1 453 ? 46.116 -22.401 0.821 1.00 59.66 453 THR A N 1
ATOM 3695 C CA . THR A 1 453 ? 46.167 -23.577 1.717 1.00 59.66 453 THR A CA 1
ATOM 3696 C C . THR A 1 453 ? 47.548 -23.845 2.318 1.00 59.66 453 THR A C 1
ATOM 3698 O O . THR A 1 453 ? 47.629 -24.388 3.416 1.00 59.66 453 THR A O 1
ATOM 3701 N N . GLU A 1 454 ? 48.638 -23.442 1.653 1.00 61.91 454 GLU A N 1
ATOM 3702 C CA . GLU A 1 454 ? 50.005 -23.594 2.188 1.00 61.91 454 GLU A CA 1
ATOM 3703 C C . GLU A 1 454 ? 50.375 -22.496 3.215 1.00 61.91 454 GLU A C 1
ATOM 3705 O O . GLU A 1 454 ? 51.378 -22.609 3.922 1.00 61.91 454 GLU A O 1
ATOM 3710 N N . LYS A 1 455 ? 49.535 -21.460 3.366 1.00 56.81 455 LYS A N 1
ATOM 3711 C CA . LYS A 1 455 ? 49.629 -20.431 4.418 1.00 56.81 455 LYS A CA 1
ATOM 3712 C C . LYS A 1 455 ? 48.723 -20.833 5.597 1.00 56.81 455 LYS A C 1
ATOM 3714 O O . LYS A 1 455 ? 47.503 -20.744 5.509 1.00 56.81 455 LYS A O 1
ATOM 3719 N N . GLY A 1 456 ? 49.339 -21.347 6.664 1.00 55.94 456 GLY A N 1
ATOM 3720 C CA . GLY A 1 456 ? 48.688 -22.213 7.658 1.00 55.94 456 GLY A CA 1
ATOM 3721 C C . GLY A 1 456 ? 47.567 -21.626 8.537 1.00 55.94 456 GLY A C 1
ATOM 3722 O O . GLY A 1 456 ? 47.492 -20.425 8.775 1.00 55.94 456 GLY A O 1
ATOM 3723 N N . ASP A 1 457 ? 46.742 -22.555 9.038 1.00 55.41 457 ASP A N 1
ATOM 3724 C CA . ASP A 1 457 ? 45.691 -22.513 10.082 1.00 55.41 457 ASP A CA 1
ATOM 3725 C C . ASP A 1 457 ? 44.697 -21.332 10.123 1.00 55.41 457 ASP A C 1
ATOM 3727 O O . ASP A 1 457 ? 43.493 -21.557 9.968 1.00 55.41 457 ASP A O 1
ATOM 3731 N N . ASP A 1 458 ? 45.139 -20.077 10.251 1.00 56.50 458 ASP A N 1
ATOM 3732 C CA . ASP A 1 458 ? 44.238 -18.908 10.214 1.00 56.50 458 ASP A CA 1
ATOM 3733 C C . ASP A 1 458 ? 43.477 -18.834 8.874 1.00 56.50 458 ASP A C 1
AT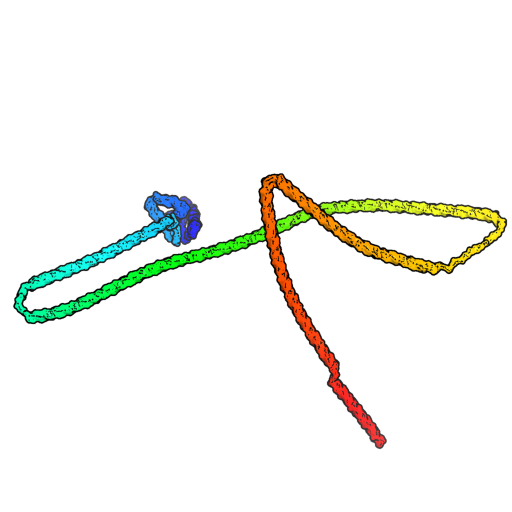OM 3735 O O . ASP A 1 458 ? 42.281 -18.518 8.823 1.00 56.50 458 ASP A O 1
ATOM 3739 N N . GLY A 1 459 ? 44.144 -19.229 7.782 1.00 55.47 459 GLY A N 1
ATOM 3740 C CA . GLY A 1 459 ? 43.539 -19.352 6.455 1.00 55.47 459 GLY A CA 1
ATOM 3741 C C . GLY A 1 459 ? 42.403 -20.381 6.390 1.00 55.47 459 GLY A C 1
ATOM 3742 O O . GLY A 1 459 ? 41.431 -20.167 5.667 1.00 55.47 459 GLY A O 1
ATOM 3743 N N . VAL A 1 460 ? 42.457 -21.460 7.181 1.00 58.03 460 VAL A N 1
ATOM 3744 C CA . VAL A 1 460 ? 41.457 -22.546 7.155 1.00 58.03 460 VAL A CA 1
ATOM 3745 C C . VAL A 1 460 ? 40.103 -22.061 7.674 1.00 58.03 460 VAL A C 1
ATOM 3747 O O . VAL A 1 460 ? 39.063 -22.406 7.109 1.00 58.03 460 VAL A O 1
ATOM 3750 N N . SER A 1 461 ? 40.096 -21.209 8.701 1.00 62.34 461 SER A N 1
ATOM 3751 C CA . SER A 1 461 ? 38.862 -20.621 9.241 1.00 62.34 461 SER A CA 1
ATOM 3752 C C . SER A 1 461 ? 38.224 -19.626 8.266 1.00 62.34 461 SER A C 1
ATOM 3754 O O . SER A 1 461 ? 37.010 -19.659 8.053 1.00 62.34 461 SER A O 1
ATOM 3756 N N . ALA A 1 462 ? 39.035 -18.792 7.606 1.00 63.72 462 ALA A N 1
ATOM 3757 C CA . ALA A 1 462 ? 38.562 -17.874 6.569 1.00 63.72 462 ALA A CA 1
ATOM 3758 C C . ALA A 1 462 ? 38.033 -18.623 5.331 1.00 63.72 462 ALA A C 1
ATOM 3760 O O . ALA A 1 462 ? 36.949 -18.310 4.837 1.00 63.72 462 ALA A O 1
ATOM 3761 N N . LEU A 1 463 ? 38.744 -19.659 4.869 1.00 62.44 463 LEU A N 1
ATOM 3762 C CA . LEU A 1 463 ? 38.306 -20.531 3.776 1.00 62.44 463 LEU A CA 1
ATOM 3763 C C . LEU A 1 463 ? 37.002 -21.258 4.119 1.00 62.44 463 LEU A C 1
ATOM 3765 O O . LEU A 1 463 ? 36.104 -21.301 3.285 1.00 62.44 463 LEU A O 1
ATOM 3769 N N . LYS A 1 464 ? 36.847 -21.771 5.345 1.00 70.94 464 LYS A N 1
ATOM 3770 C CA . LYS A 1 464 ? 35.609 -22.432 5.788 1.00 70.94 464 LYS A CA 1
ATOM 3771 C C . LYS A 1 464 ? 34.409 -21.482 5.762 1.00 70.94 464 LYS A C 1
ATOM 3773 O O . LYS A 1 464 ? 33.353 -21.866 5.264 1.00 70.94 464 LYS A O 1
ATOM 3778 N N . ASN A 1 465 ? 34.581 -20.243 6.224 1.00 73.25 465 ASN A N 1
ATOM 3779 C CA . ASN A 1 465 ? 33.535 -19.223 6.146 1.00 73.25 465 ASN A CA 1
ATOM 3780 C C . ASN A 1 465 ? 33.222 -18.850 4.689 1.00 73.25 465 ASN A C 1
ATOM 3782 O O . ASN A 1 465 ? 32.056 -18.847 4.313 1.00 73.25 465 ASN A O 1
ATOM 3786 N N . ASN A 1 466 ? 34.237 -18.642 3.842 1.00 77.00 466 ASN A N 1
ATOM 3787 C CA . ASN A 1 466 ? 34.047 -18.363 2.414 1.00 77.00 466 ASN A CA 1
ATOM 3788 C C . ASN A 1 466 ? 33.361 -19.522 1.667 1.00 77.00 466 ASN A C 1
ATOM 3790 O O . ASN A 1 466 ? 32.542 -19.275 0.787 1.00 77.00 466 ASN A O 1
ATOM 3794 N N . VAL A 1 467 ? 33.647 -20.780 2.022 1.00 77.88 467 VAL A N 1
ATOM 3795 C CA . VAL A 1 467 ? 32.971 -21.964 1.465 1.00 77.88 467 VAL A CA 1
ATOM 3796 C C . VAL A 1 467 ? 31.506 -22.018 1.895 1.00 77.88 467 VAL A C 1
ATOM 3798 O O . VAL A 1 467 ? 30.658 -22.293 1.052 1.00 77.88 467 VAL A O 1
ATOM 3801 N N . ILE A 1 468 ? 31.185 -21.702 3.154 1.00 81.19 468 ILE A N 1
ATOM 3802 C CA . ILE A 1 468 ? 29.791 -21.578 3.619 1.00 81.19 468 ILE A CA 1
ATOM 3803 C C . ILE A 1 468 ? 29.078 -20.447 2.861 1.00 81.19 468 ILE A C 1
ATOM 3805 O O . ILE A 1 468 ? 27.971 -20.636 2.367 1.00 81.19 468 ILE A O 1
ATOM 3809 N N . ASP A 1 469 ? 29.732 -19.302 2.681 1.00 80.69 469 ASP A N 1
ATOM 3810 C CA . ASP A 1 469 ? 29.192 -18.159 1.940 1.00 80.69 469 ASP A CA 1
ATOM 3811 C C . ASP A 1 469 ? 28.956 -18.468 0.452 1.00 80.69 469 ASP A C 1
ATOM 3813 O O . ASP A 1 469 ? 27.960 -18.035 -0.127 1.00 80.69 469 ASP A O 1
ATOM 3817 N N . LEU A 1 470 ? 29.850 -19.236 -0.178 1.00 81.06 470 LEU A N 1
ATOM 3818 C CA . LEU A 1 470 ? 29.701 -19.713 -1.556 1.00 81.06 470 LEU A CA 1
ATOM 3819 C C . LEU A 1 470 ? 28.632 -20.807 -1.675 1.00 81.06 470 LEU A C 1
ATOM 3821 O O . LEU A 1 470 ? 27.894 -20.814 -2.656 1.00 81.06 470 LEU A O 1
ATOM 3825 N N . GLN A 1 471 ? 28.489 -21.686 -0.679 1.00 80.62 471 GLN A N 1
ATOM 3826 C CA . GLN A 1 471 ? 27.391 -22.656 -0.608 1.00 80.62 471 GLN A CA 1
ATOM 3827 C C . GLN A 1 471 ? 26.037 -21.952 -0.453 1.00 80.62 471 GLN A C 1
ATOM 3829 O O . GLN A 1 471 ? 25.102 -22.293 -1.172 1.00 80.62 471 GLN A O 1
ATOM 3834 N N . ASN A 1 472 ? 25.950 -20.925 0.396 1.00 82.56 472 ASN A N 1
ATOM 3835 C CA . ASN A 1 472 ? 24.755 -20.095 0.556 1.00 82.56 472 ASN A CA 1
ATOM 3836 C C . ASN A 1 472 ? 24.411 -19.346 -0.743 1.00 82.56 472 ASN A C 1
ATOM 3838 O O . ASN A 1 472 ? 23.263 -19.376 -1.178 1.00 82.56 472 ASN A O 1
ATOM 3842 N N . LYS A 1 473 ? 25.398 -18.730 -1.412 1.00 86.00 473 LYS A N 1
ATOM 3843 C CA . LYS A 1 473 ? 25.202 -18.060 -2.714 1.00 86.00 473 LYS A CA 1
ATOM 3844 C C . LYS A 1 473 ? 24.742 -19.040 -3.797 1.00 86.00 473 LYS A C 1
ATOM 3846 O O . LYS A 1 473 ? 23.783 -18.746 -4.500 1.00 86.00 473 LYS A O 1
ATOM 3851 N N . LEU A 1 474 ? 25.354 -20.223 -3.882 1.00 86.94 474 LEU A N 1
ATOM 3852 C CA . LEU A 1 474 ? 24.954 -21.285 -4.813 1.00 86.94 474 LEU A CA 1
ATOM 3853 C C . LEU A 1 474 ? 23.555 -21.842 -4.503 1.00 86.94 474 LEU A C 1
ATOM 3855 O O . LEU A 1 474 ? 22.841 -22.246 -5.418 1.00 86.94 474 LEU A O 1
ATOM 3859 N N . GLN A 1 475 ? 23.155 -21.886 -3.231 1.00 86.06 475 GLN A N 1
ATOM 3860 C CA . GLN A 1 475 ? 21.814 -22.305 -2.828 1.00 86.06 475 GLN A CA 1
ATOM 3861 C C . GLN A 1 475 ? 20.764 -21.259 -3.230 1.00 86.06 475 GLN A C 1
ATOM 3863 O O . GLN A 1 475 ? 19.781 -21.616 -3.873 1.00 86.06 475 GLN A O 1
ATOM 3868 N N . VAL A 1 476 ? 21.021 -19.972 -2.968 1.00 89.62 476 VAL A N 1
ATOM 3869 C CA . VAL A 1 476 ? 20.162 -18.864 -3.424 1.00 89.62 476 VAL A CA 1
ATOM 3870 C C . VAL A 1 476 ? 20.068 -18.825 -4.953 1.00 89.62 476 VAL A C 1
ATOM 3872 O O . VAL A 1 476 ? 18.976 -18.660 -5.486 1.00 89.62 476 VAL A O 1
ATOM 3875 N N . GLU A 1 477 ? 21.168 -19.045 -5.680 1.00 86.31 477 GLU A N 1
ATOM 3876 C CA . GLU A 1 477 ? 21.146 -19.095 -7.149 1.00 86.31 477 GLU A CA 1
ATOM 3877 C C . GLU A 1 477 ? 20.327 -20.290 -7.678 1.00 86.31 477 GLU A C 1
ATOM 3879 O O . GLU A 1 477 ? 19.622 -20.169 -8.678 1.00 86.31 477 GLU A O 1
ATOM 3884 N N . LYS A 1 478 ? 20.368 -21.447 -7.002 1.00 86.06 478 LYS A N 1
ATOM 3885 C CA . LYS A 1 478 ? 19.507 -22.597 -7.334 1.00 86.06 478 LYS A CA 1
ATOM 3886 C C . LYS A 1 478 ? 18.033 -22.312 -7.065 1.00 86.06 478 LYS A C 1
ATOM 3888 O O . LYS A 1 478 ? 17.201 -22.702 -7.875 1.00 86.06 478 LYS A O 1
ATOM 3893 N N . GLU A 1 479 ? 17.714 -21.653 -5.955 1.00 88.50 479 GLU A N 1
ATOM 3894 C CA . GLU A 1 479 ? 16.343 -21.277 -5.593 1.00 88.50 479 GLU A CA 1
ATOM 3895 C C . GLU A 1 479 ? 15.779 -20.224 -6.562 1.00 88.50 479 GLU A C 1
ATOM 3897 O O . GLU A 1 479 ? 14.645 -20.362 -7.015 1.00 88.50 479 GLU A O 1
ATOM 3902 N N . GLN A 1 480 ? 16.594 -19.250 -6.979 1.00 88.06 480 GLN A N 1
ATOM 3903 C CA . GLN A 1 480 ? 16.254 -18.299 -8.044 1.00 88.06 480 GLN A CA 1
ATOM 3904 C C . GLN A 1 480 ? 16.016 -19.010 -9.382 1.00 88.06 480 GLN A C 1
ATOM 3906 O O . GLN A 1 480 ? 14.935 -18.888 -9.948 1.00 88.06 480 GLN A O 1
ATOM 3911 N N . ARG A 1 481 ? 16.959 -19.845 -9.844 1.00 87.19 481 ARG A N 1
ATOM 3912 C CA . ARG A 1 481 ? 16.797 -20.621 -11.088 1.00 87.19 481 ARG A CA 1
ATOM 3913 C C . ARG A 1 481 ? 15.590 -21.568 -11.050 1.00 87.19 481 ARG A C 1
ATOM 3915 O O . ARG A 1 481 ? 15.022 -21.849 -12.100 1.00 87.19 481 ARG A O 1
ATOM 3922 N N . ALA A 1 482 ? 15.203 -22.080 -9.880 1.00 87.88 482 ALA A N 1
ATOM 3923 C CA . ALA A 1 482 ? 13.995 -22.891 -9.727 1.00 87.88 482 ALA A CA 1
ATOM 3924 C C . ALA A 1 482 ? 12.719 -22.047 -9.894 1.00 87.88 482 ALA A C 1
ATOM 3926 O O . ALA A 1 482 ? 11.819 -22.459 -10.622 1.00 87.88 482 ALA A O 1
ATOM 3927 N N . ALA A 1 483 ? 12.673 -20.849 -9.300 1.00 90.25 483 ALA A N 1
ATOM 3928 C CA . ALA A 1 483 ? 11.570 -19.905 -9.484 1.00 90.25 483 ALA A CA 1
ATOM 3929 C C . ALA A 1 483 ? 11.458 -19.412 -10.942 1.00 90.25 483 ALA A C 1
ATOM 3931 O O . ALA A 1 483 ? 10.358 -19.395 -11.491 1.00 90.25 483 ALA A O 1
ATOM 3932 N N . ASP A 1 484 ? 12.583 -19.108 -11.603 1.00 87.69 484 ASP A N 1
ATOM 3933 C CA . ASP A 1 484 ? 12.628 -18.734 -13.028 1.00 87.69 484 ASP A CA 1
ATOM 3934 C C . ASP A 1 484 ? 12.046 -19.839 -13.935 1.00 87.69 484 ASP A C 1
ATOM 3936 O O . ASP A 1 484 ? 11.418 -19.562 -14.962 1.00 87.69 484 ASP A O 1
ATOM 3940 N N . ILE A 1 485 ? 12.267 -21.110 -13.571 1.00 87.50 485 ILE A N 1
ATOM 3941 C CA . ILE A 1 485 ? 11.710 -22.274 -14.271 1.00 87.50 485 ILE A CA 1
ATOM 3942 C C . ILE A 1 485 ? 10.203 -22.384 -14.011 1.00 87.50 485 ILE A C 1
ATOM 3944 O O . ILE A 1 485 ? 9.452 -22.541 -14.971 1.00 87.50 485 ILE A O 1
ATOM 3948 N N . GLU A 1 486 ? 9.743 -22.251 -12.765 1.00 91.50 486 GLU A N 1
ATOM 3949 C CA . GLU A 1 486 ? 8.315 -22.317 -12.416 1.00 91.50 486 GLU A CA 1
ATOM 3950 C C . GLU A 1 486 ? 7.503 -21.187 -13.083 1.00 91.50 486 GLU A C 1
ATOM 3952 O O . GLU A 1 486 ? 6.439 -21.437 -13.660 1.00 91.50 486 GLU A O 1
ATOM 3957 N N . GLU A 1 487 ? 8.035 -19.958 -13.124 1.00 90.62 487 GLU A N 1
ATOM 3958 C CA . GLU A 1 487 ? 7.438 -18.846 -13.878 1.00 90.62 487 GLU A CA 1
ATOM 3959 C C . GLU A 1 487 ? 7.366 -19.166 -15.381 1.00 90.62 487 GLU A C 1
ATOM 3961 O O . GLU A 1 487 ? 6.329 -18.956 -16.020 1.00 90.62 487 GLU A O 1
ATOM 3966 N N . ARG A 1 488 ? 8.428 -19.745 -15.958 1.00 88.62 488 ARG A N 1
ATOM 3967 C CA . ARG A 1 488 ? 8.456 -20.128 -17.379 1.00 88.62 488 ARG A CA 1
ATOM 3968 C C . ARG A 1 488 ? 7.538 -21.295 -17.719 1.00 88.62 488 ARG A C 1
ATOM 3970 O O . ARG A 1 488 ? 6.968 -21.302 -18.813 1.00 88.62 488 ARG A O 1
ATOM 3977 N N . GLU A 1 489 ? 7.345 -22.252 -16.819 1.00 89.12 489 GLU A N 1
ATOM 3978 C CA . GLU A 1 489 ? 6.352 -23.316 -16.986 1.00 89.12 489 GLU A CA 1
ATOM 3979 C C . GLU A 1 489 ? 4.923 -22.760 -16.908 1.00 89.12 489 GLU A C 1
ATOM 3981 O O . GLU A 1 489 ? 4.080 -23.139 -17.727 1.00 89.12 489 GLU A O 1
ATOM 3986 N N . SER A 1 490 ? 4.671 -21.786 -16.026 1.00 90.88 490 SER A N 1
ATOM 3987 C CA . SER A 1 490 ? 3.400 -21.055 -15.937 1.00 90.88 490 SER A CA 1
ATOM 3988 C C . SER A 1 490 ? 3.104 -20.230 -17.203 1.00 90.88 490 SER A C 1
ATOM 3990 O O . SER A 1 490 ? 2.034 -20.380 -17.806 1.00 90.88 490 SER A O 1
ATOM 3992 N N . GLU A 1 491 ? 4.075 -19.449 -17.705 1.00 91.12 491 GLU A N 1
ATOM 3993 C CA . GLU A 1 491 ? 3.988 -18.772 -19.012 1.00 91.12 491 GLU A CA 1
ATOM 3994 C C . GLU A 1 491 ? 3.624 -19.760 -20.136 1.00 91.12 491 GLU A C 1
ATOM 3996 O O . GLU A 1 491 ? 2.790 -19.475 -21.002 1.00 91.12 491 GLU A O 1
ATOM 4001 N N . LEU A 1 492 ? 4.289 -20.919 -20.156 1.00 90.75 492 LEU A N 1
ATOM 4002 C CA . LEU A 1 492 ? 4.147 -21.934 -21.194 1.00 90.75 492 LEU A CA 1
ATOM 4003 C C . LEU A 1 492 ? 2.793 -22.657 -21.099 1.00 90.75 492 LEU A C 1
ATOM 4005 O O . LEU A 1 492 ? 2.215 -23.004 -22.133 1.00 90.75 492 LEU A O 1
ATOM 4009 N N . LEU A 1 493 ? 2.240 -22.821 -19.894 1.00 93.75 493 LEU A N 1
ATOM 4010 C CA . LEU A 1 493 ? 0.874 -23.297 -19.673 1.00 93.75 493 LEU A CA 1
ATOM 4011 C C . LEU A 1 493 ? -0.161 -22.295 -20.213 1.00 93.75 493 LEU A C 1
ATOM 4013 O O . LEU A 1 493 ? -1.059 -22.693 -20.957 1.00 93.75 493 LEU A O 1
ATOM 4017 N N . GLY A 1 494 ? 0.002 -20.999 -19.928 1.00 92.44 494 GLY A N 1
ATOM 4018 C CA . GLY A 1 494 ? -0.856 -19.941 -20.476 1.00 92.44 494 GLY A CA 1
ATOM 4019 C C . GLY A 1 494 ? -0.803 -19.875 -22.008 1.00 92.44 494 GLY A C 1
ATOM 4020 O O . GLY A 1 494 ? -1.837 -19.814 -22.676 1.00 92.44 494 GLY A O 1
ATOM 4021 N N . LYS A 1 495 ? 0.396 -19.998 -22.593 1.00 91.50 495 LYS A N 1
ATOM 4022 C CA . LYS A 1 495 ? 0.591 -20.080 -24.053 1.00 91.50 495 LYS A CA 1
ATOM 4023 C C . LYS A 1 495 ? -0.087 -21.320 -24.658 1.00 91.50 495 LYS A C 1
ATOM 4025 O O . LYS A 1 495 ? -0.728 -21.200 -25.700 1.00 91.50 495 LYS A O 1
ATOM 4030 N N . LYS A 1 496 ? -0.035 -22.485 -23.994 1.00 93.06 496 LYS A N 1
ATOM 4031 C CA . LYS A 1 496 ? -0.784 -23.694 -24.402 1.00 93.06 496 LYS A CA 1
ATOM 4032 C C . LYS A 1 496 ? -2.302 -23.477 -24.380 1.00 93.06 496 LYS A C 1
ATOM 4034 O O . LYS A 1 496 ? -2.969 -23.855 -25.338 1.00 93.06 496 LYS A O 1
ATOM 4039 N N . GLN A 1 497 ? -2.847 -22.844 -23.338 1.00 93.56 497 GLN A N 1
ATOM 4040 C CA . GLN A 1 497 ? -4.281 -22.526 -23.262 1.00 93.56 497 GLN A CA 1
ATOM 4041 C C . GLN A 1 497 ? -4.715 -21.576 -24.389 1.00 93.56 497 GLN A C 1
ATOM 4043 O O . GLN A 1 497 ? -5.725 -21.821 -25.046 1.00 93.56 497 GLN A O 1
ATOM 4048 N N . MET A 1 498 ? -3.914 -20.546 -24.686 1.00 94.81 498 MET A N 1
ATOM 4049 C CA . MET A 1 498 ? -4.182 -19.629 -25.799 1.00 94.81 498 MET A CA 1
ATOM 4050 C C . MET A 1 498 ? -4.177 -20.344 -27.162 1.00 94.81 498 MET A C 1
ATOM 4052 O O . MET A 1 498 ? -5.033 -20.068 -28.000 1.00 94.81 498 MET A O 1
ATOM 4056 N N . ILE A 1 499 ? -3.265 -21.300 -27.379 1.00 94.00 499 ILE A N 1
ATOM 4057 C CA . ILE A 1 499 ? -3.237 -22.127 -28.599 1.00 94.00 499 ILE A CA 1
ATOM 4058 C C . ILE A 1 499 ? -4.530 -22.946 -28.745 1.00 94.00 499 ILE A C 1
ATOM 4060 O O . ILE A 1 499 ? -5.072 -23.008 -29.846 1.00 94.00 499 ILE A O 1
ATOM 4064 N N . ILE A 1 500 ? -5.067 -23.515 -27.659 1.00 95.69 500 ILE A N 1
ATOM 4065 C CA . ILE A 1 500 ? -6.339 -24.263 -27.688 1.00 95.69 500 ILE A CA 1
ATOM 4066 C C . ILE A 1 500 ? -7.506 -23.342 -28.087 1.00 95.69 500 ILE A C 1
ATOM 4068 O O . ILE A 1 500 ? -8.238 -23.662 -29.020 1.00 95.69 500 ILE A O 1
ATOM 4072 N N . ILE A 1 501 ? -7.626 -22.158 -27.476 1.00 95.06 501 ILE A N 1
ATOM 4073 C CA . ILE A 1 501 ? -8.688 -21.177 -27.785 1.00 95.06 501 ILE A CA 1
ATOM 4074 C C . ILE A 1 501 ? -8.606 -20.684 -29.245 1.00 95.06 501 ILE A C 1
ATOM 4076 O O . ILE A 1 501 ? -9.629 -20.472 -29.910 1.00 95.06 501 ILE A O 1
ATOM 4080 N N . LEU A 1 502 ? -7.388 -20.511 -29.769 1.00 94.06 502 LEU A N 1
ATOM 4081 C CA . LEU A 1 502 ? -7.163 -20.174 -31.175 1.00 94.06 502 LEU A CA 1
ATOM 4082 C C . LEU A 1 502 ? -7.549 -21.336 -32.100 1.00 94.06 502 LEU A C 1
ATOM 4084 O O . LEU A 1 502 ? -8.233 -21.096 -33.093 1.00 94.06 502 LEU A O 1
ATOM 4088 N N . GLN A 1 503 ? -7.202 -22.579 -31.757 1.00 94.31 503 GLN A N 1
ATOM 4089 C CA . GLN A 1 503 ? -7.582 -23.768 -32.524 1.00 94.31 503 GLN A CA 1
ATOM 4090 C C . GLN A 1 503 ? -9.108 -23.951 -32.569 1.00 94.31 503 GLN A C 1
ATOM 4092 O O . GLN A 1 503 ? -9.670 -24.122 -33.645 1.00 94.31 503 GLN A O 1
ATOM 4097 N N . GLU A 1 504 ? -9.807 -23.822 -31.439 1.00 95.62 504 GLU A N 1
ATOM 4098 C CA . GLU A 1 504 ? -11.279 -23.834 -31.389 1.00 95.62 504 GLU A CA 1
ATOM 4099 C C . GLU A 1 504 ? -11.895 -22.724 -32.256 1.00 95.62 504 GLU A C 1
ATOM 4101 O O . GLU A 1 504 ? -12.913 -22.922 -32.923 1.00 95.62 504 GLU A O 1
ATOM 4106 N N . THR A 1 505 ? -11.257 -21.550 -32.291 1.00 95.19 505 THR A N 1
ATOM 4107 C CA . THR A 1 505 ? -11.699 -20.421 -33.116 1.00 95.19 505 THR A CA 1
ATOM 4108 C C . THR A 1 505 ? -11.484 -20.664 -34.610 1.00 95.19 505 THR A C 1
ATOM 4110 O O . THR A 1 505 ? -12.361 -20.295 -35.394 1.00 95.19 505 THR A O 1
ATOM 4113 N N . VAL A 1 506 ? -10.381 -21.312 -35.000 1.00 94.19 506 VAL A N 1
ATOM 4114 C CA . VAL A 1 506 ? -10.131 -21.764 -36.380 1.00 94.19 506 VAL A CA 1
ATOM 4115 C C . VAL A 1 506 ? -11.161 -22.816 -36.783 1.00 94.19 506 VAL A C 1
ATOM 4117 O O . VAL A 1 506 ? -11.894 -22.584 -37.739 1.00 94.19 506 VAL A O 1
ATOM 4120 N N . ASN A 1 507 ? -11.322 -23.888 -36.001 1.00 95.00 507 ASN A N 1
ATOM 4121 C CA . ASN A 1 507 ? -12.275 -24.967 -36.283 1.00 95.00 507 ASN A CA 1
ATOM 4122 C C . ASN A 1 507 ? -13.717 -24.430 -36.450 1.00 95.00 507 ASN A C 1
ATOM 4124 O O . ASN A 1 507 ? -14.449 -24.828 -37.354 1.00 95.00 507 ASN A O 1
ATOM 4128 N N . ARG A 1 508 ? -14.129 -23.463 -35.615 1.00 96.25 508 ARG A N 1
ATOM 4129 C CA . ARG A 1 508 ? -15.420 -22.763 -35.752 1.00 96.25 508 ARG A CA 1
ATOM 4130 C C . ARG A 1 508 ? -15.530 -21.981 -37.066 1.00 96.25 508 ARG A C 1
ATOM 4132 O O . ARG A 1 508 ? -16.584 -22.008 -37.696 1.00 96.25 508 ARG A O 1
ATOM 4139 N N . LYS A 1 509 ? -14.468 -21.291 -37.492 1.00 94.44 509 LYS A N 1
ATOM 4140 C CA . LYS A 1 509 ? -14.449 -20.545 -38.763 1.00 94.44 509 LYS A CA 1
ATOM 4141 C C . LYS A 1 509 ? -14.431 -21.465 -39.983 1.00 94.44 509 LYS A C 1
ATOM 4143 O O . LYS A 1 509 ? -15.067 -21.137 -40.980 1.00 94.44 509 LYS A O 1
ATOM 4148 N N . GLU A 1 510 ? -13.798 -22.629 -39.886 1.00 95.31 510 GLU A N 1
ATOM 4149 C CA . GLU A 1 510 ? -13.884 -23.687 -40.897 1.00 95.31 510 GLU A CA 1
ATOM 4150 C C . GLU A 1 510 ? -15.324 -24.211 -41.026 1.00 95.31 510 GLU A C 1
ATOM 4152 O O . GLU A 1 510 ? -15.828 -24.319 -42.141 1.00 95.31 510 GLU A O 1
ATOM 4157 N N . MET A 1 511 ? -16.038 -24.432 -39.913 1.00 95.56 511 MET A N 1
ATOM 4158 C CA . MET A 1 511 ? -17.464 -24.800 -39.946 1.00 95.56 511 MET A CA 1
ATOM 4159 C C . MET A 1 511 ? -18.357 -23.702 -40.550 1.00 95.56 511 MET A C 1
ATOM 4161 O O . MET A 1 511 ? -19.225 -24.008 -41.368 1.00 95.56 511 MET A O 1
ATOM 4165 N N . GLU A 1 512 ? -18.142 -22.428 -40.202 1.00 95.06 512 GLU A N 1
ATOM 4166 C CA . GLU A 1 512 ? -18.864 -21.298 -40.815 1.00 95.06 512 GLU A CA 1
ATOM 4167 C C . GLU A 1 512 ? -18.647 -21.228 -42.340 1.00 95.06 512 GLU A C 1
ATOM 4169 O O . GLU A 1 512 ? -19.585 -20.942 -43.090 1.00 95.06 512 GLU A O 1
ATOM 4174 N N . LEU A 1 513 ? -17.425 -21.512 -42.803 1.00 94.00 513 LEU A N 1
ATOM 4175 C CA . LEU A 1 513 ? -17.057 -21.507 -44.220 1.00 94.00 513 LEU A CA 1
ATOM 4176 C C . LEU A 1 513 ? -17.630 -22.728 -44.960 1.00 94.00 513 LEU A C 1
ATOM 4178 O O . LEU A 1 513 ? -18.219 -22.565 -46.026 1.00 94.00 513 LEU A O 1
ATOM 4182 N N . GLN A 1 514 ? -17.572 -23.920 -44.359 1.00 95.94 514 GLN A N 1
ATOM 4183 C CA . GLN A 1 514 ? -18.230 -25.138 -44.851 1.00 95.94 514 GLN A CA 1
ATOM 4184 C C . GLN A 1 514 ? -19.743 -24.915 -45.042 1.00 95.94 514 GLN A C 1
ATOM 4186 O O . GLN A 1 514 ? -20.317 -25.276 -46.072 1.00 95.94 514 GLN A O 1
ATOM 4191 N N . GLU A 1 515 ? -20.397 -24.263 -44.073 1.00 96.25 515 GLU A N 1
ATOM 4192 C CA . GLU A 1 515 ? -21.802 -23.866 -44.171 1.00 96.25 515 GLU A CA 1
ATOM 4193 C C . GLU A 1 515 ? -22.065 -22.863 -45.305 1.00 96.25 515 GLU A C 1
ATOM 4195 O O . GLU A 1 515 ? -23.113 -22.936 -45.955 1.00 96.25 515 GLU A O 1
ATOM 4200 N N . ALA A 1 516 ? -21.163 -21.903 -45.528 1.00 94.31 516 ALA A N 1
ATOM 4201 C CA . ALA A 1 516 ? -21.272 -20.933 -46.615 1.00 94.31 516 ALA A CA 1
ATOM 4202 C C . ALA A 1 516 ? -21.147 -21.615 -47.986 1.00 94.31 516 ALA A C 1
ATOM 4204 O O . ALA A 1 516 ? -21.996 -21.398 -48.853 1.00 94.31 516 ALA A O 1
ATOM 4205 N N . ASP A 1 517 ? -20.175 -22.512 -48.147 1.00 93.88 517 ASP A N 1
ATOM 4206 C CA . ASP A 1 517 ? -19.986 -23.319 -49.353 1.00 93.88 517 ASP A CA 1
ATOM 4207 C C . ASP A 1 517 ? -21.200 -24.205 -49.649 1.00 93.88 517 ASP A C 1
ATOM 4209 O O . ASP A 1 517 ? -21.657 -24.269 -50.790 1.00 93.88 517 ASP A O 1
ATOM 4213 N N . ASP A 1 518 ? -21.790 -24.853 -48.642 1.00 95.81 518 ASP A N 1
ATOM 4214 C CA . ASP A 1 518 ? -22.997 -25.666 -48.833 1.00 95.81 518 ASP A CA 1
ATOM 4215 C C . ASP A 1 518 ? -24.245 -24.825 -49.149 1.00 95.81 518 ASP A C 1
ATOM 4217 O O . ASP A 1 518 ? -25.138 -25.288 -49.866 1.00 95.81 518 ASP A O 1
ATOM 4221 N N . LYS A 1 519 ? -24.313 -23.571 -48.681 1.00 95.81 519 LYS A N 1
ATOM 4222 C CA . LYS A 1 519 ? -25.335 -22.603 -49.118 1.00 95.81 519 LYS A CA 1
ATOM 4223 C C . LYS A 1 519 ? -25.098 -22.200 -50.580 1.00 95.81 519 LYS A C 1
ATOM 4225 O O . LYS A 1 519 ? -26.047 -22.211 -51.363 1.00 95.81 519 LYS A O 1
ATOM 4230 N N . ILE A 1 520 ? -23.852 -21.929 -50.979 1.00 93.06 520 ILE A N 1
ATOM 4231 C CA . ILE A 1 520 ? -23.466 -21.597 -52.363 1.00 93.06 520 ILE A CA 1
ATOM 4232 C C . ILE A 1 520 ? -23.772 -22.760 -53.321 1.00 93.06 520 ILE A C 1
ATOM 4234 O O . ILE A 1 520 ? -24.421 -22.537 -54.344 1.00 93.06 520 ILE A O 1
ATOM 4238 N N . LYS A 1 521 ? -23.418 -24.007 -52.973 1.00 95.12 521 LYS A N 1
ATOM 4239 C CA . LYS A 1 521 ? -23.759 -25.218 -53.751 1.00 95.12 521 LYS A CA 1
ATOM 4240 C C . LYS A 1 521 ? -25.267 -25.313 -54.000 1.00 95.12 521 LYS A C 1
ATOM 4242 O O . LYS A 1 521 ? -25.681 -25.431 -55.150 1.00 95.12 521 LYS A O 1
ATOM 4247 N N . LYS A 1 522 ? -26.093 -25.135 -52.960 1.00 95.38 522 LYS A N 1
ATOM 4248 C CA . LYS A 1 522 ? -27.568 -25.144 -53.067 1.00 95.38 522 LYS A CA 1
ATOM 4249 C C . LYS A 1 522 ? -28.118 -24.011 -53.944 1.00 95.38 522 LYS A C 1
ATOM 4251 O O . LYS A 1 522 ? -29.136 -24.200 -54.610 1.00 95.38 522 LYS A O 1
ATOM 4256 N N . TYR A 1 523 ? -27.478 -22.840 -53.978 1.00 93.06 523 TYR A N 1
ATOM 4257 C CA . TYR A 1 523 ? -27.847 -21.774 -54.921 1.00 93.06 523 TYR A CA 1
ATOM 4258 C C . TYR A 1 523 ? -27.438 -22.105 -56.364 1.00 93.06 523 TYR A C 1
ATOM 4260 O O . TYR A 1 523 ? -28.220 -21.856 -57.280 1.00 93.06 523 TYR A O 1
ATOM 4268 N N . ILE A 1 524 ? -26.272 -22.725 -56.573 1.00 93.31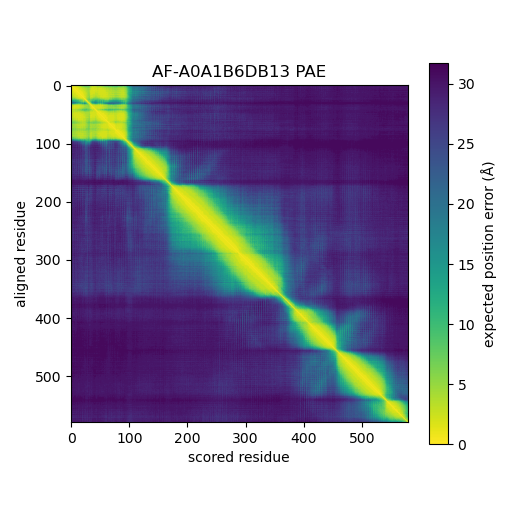 524 ILE A N 1
ATOM 4269 C CA . ILE A 1 524 ? -25.818 -23.200 -57.891 1.00 93.31 524 ILE A CA 1
ATOM 4270 C C . ILE A 1 524 ? -26.735 -24.312 -58.425 1.00 93.31 524 ILE A C 1
ATOM 4272 O O . ILE A 1 524 ? -27.070 -24.307 -59.608 1.00 93.31 524 ILE A O 1
ATOM 4276 N N . GLU A 1 525 ? -27.185 -25.240 -57.581 1.00 93.44 525 GLU A N 1
ATOM 4277 C CA . GLU A 1 525 ? -28.160 -26.277 -57.952 1.00 93.44 525 GLU A CA 1
ATOM 4278 C C . GLU A 1 525 ? -29.508 -25.668 -58.347 1.00 93.44 525 GLU A C 1
ATOM 4280 O O . GLU A 1 525 ? -29.992 -25.928 -59.447 1.00 93.44 525 GLU A O 1
ATOM 4285 N N . LYS A 1 526 ? -30.058 -24.752 -57.537 1.00 94.12 526 LYS A N 1
ATOM 4286 C CA . LYS A 1 526 ? -31.278 -24.006 -57.896 1.00 94.12 526 LYS A CA 1
ATOM 4287 C C . LYS A 1 526 ? -31.131 -23.236 -59.211 1.00 94.12 526 LYS A C 1
ATOM 4289 O O . LYS A 1 526 ? -32.067 -23.213 -60.005 1.00 94.12 526 LYS A O 1
ATOM 4294 N N . ALA A 1 527 ? -29.972 -22.627 -59.469 1.00 90.25 527 ALA A N 1
ATOM 4295 C CA . ALA A 1 527 ? -29.701 -21.940 -60.731 1.00 90.25 527 ALA A CA 1
ATOM 4296 C C . ALA A 1 527 ? -29.657 -22.914 -61.924 1.00 90.25 527 ALA A C 1
ATOM 4298 O O . ALA A 1 527 ? -30.231 -22.615 -62.971 1.00 90.25 527 ALA A O 1
ATOM 4299 N N . LYS A 1 528 ? -29.050 -24.100 -61.759 1.00 91.56 528 LYS A N 1
ATOM 4300 C CA . LYS A 1 528 ? -29.055 -25.176 -62.766 1.00 91.56 528 LYS A CA 1
ATOM 4301 C C . LYS A 1 528 ? -30.465 -25.699 -63.041 1.00 91.56 528 LYS A C 1
ATOM 4303 O O . LYS A 1 528 ? -30.809 -25.884 -64.204 1.00 91.56 528 LYS A O 1
ATOM 4308 N N . ASP A 1 529 ? -31.293 -25.889 -62.015 1.00 90.50 529 ASP A N 1
ATOM 4309 C CA . ASP A 1 529 ? -32.685 -26.319 -62.189 1.00 90.50 529 ASP A CA 1
ATOM 4310 C C . ASP A 1 529 ? -33.543 -25.241 -62.860 1.00 90.50 529 ASP A C 1
ATOM 4312 O O . ASP A 1 529 ? -34.340 -25.553 -63.742 1.00 90.50 529 ASP A O 1
ATOM 4316 N N . VAL A 1 530 ? -33.365 -23.960 -62.518 1.00 89.94 530 VAL A N 1
ATOM 4317 C CA . VAL A 1 530 ? -34.027 -22.853 -63.232 1.00 89.94 530 VAL A CA 1
ATOM 4318 C C . VAL A 1 530 ? -33.596 -22.819 -64.700 1.00 89.94 530 VAL A C 1
ATOM 4320 O O . VAL A 1 530 ? -34.460 -22.747 -65.571 1.00 89.94 530 VAL A O 1
ATOM 4323 N N . TYR A 1 531 ? -32.298 -22.944 -64.990 1.00 85.69 531 TYR A N 1
ATOM 4324 C CA . TYR A 1 531 ? -31.780 -23.002 -66.360 1.00 85.69 531 TYR A CA 1
ATOM 4325 C C . TYR A 1 531 ? -32.373 -24.188 -67.137 1.00 85.69 531 TYR A C 1
ATOM 4327 O O . TYR A 1 531 ? -32.967 -24.002 -68.195 1.00 85.69 531 TYR A O 1
ATOM 4335 N N . LYS A 1 532 ? -32.342 -25.392 -66.555 1.00 87.12 532 LYS A N 1
ATOM 4336 C CA . LYS A 1 532 ? -32.924 -26.619 -67.121 1.00 87.12 532 LYS A CA 1
ATOM 4337 C C . LYS A 1 532 ? -34.433 -26.508 -67.366 1.00 87.12 532 LYS A C 1
ATOM 4339 O O . LYS A 1 532 ? -34.918 -27.003 -68.379 1.00 87.12 532 LYS A O 1
ATOM 4344 N N . ASN A 1 533 ? -35.178 -25.847 -66.479 1.00 81.44 533 ASN A N 1
ATOM 4345 C CA . ASN A 1 533 ? -36.611 -25.592 -66.658 1.00 81.44 533 ASN A CA 1
ATOM 4346 C C . ASN A 1 533 ? -36.891 -24.553 -67.761 1.00 81.44 533 ASN A C 1
ATOM 4348 O O . ASN A 1 533 ? -37.903 -24.655 -68.457 1.00 81.44 533 ASN A O 1
ATOM 4352 N N . MET A 1 534 ? -36.008 -23.568 -67.948 1.00 76.62 534 MET A N 1
ATOM 4353 C CA . MET A 1 534 ? -36.091 -22.609 -69.057 1.00 76.62 534 MET A CA 1
ATOM 4354 C C . MET A 1 534 ? -35.753 -23.280 -70.396 1.00 76.62 534 MET A C 1
ATOM 4356 O O . MET A 1 534 ? -36.522 -23.138 -71.345 1.00 76.62 534 MET A O 1
ATOM 4360 N N . ASP A 1 535 ? -34.704 -24.104 -70.449 1.00 70.31 535 ASP A N 1
ATOM 4361 C CA . ASP A 1 535 ? -34.372 -24.943 -71.609 1.00 70.31 535 ASP A CA 1
ATOM 4362 C C . ASP A 1 535 ? -35.496 -25.931 -71.942 1.00 70.31 535 ASP A C 1
ATOM 4364 O O . ASP A 1 535 ? -35.850 -26.094 -73.108 1.00 70.31 535 ASP A O 1
ATOM 4368 N N . GLN A 1 536 ? -36.122 -26.562 -70.942 1.00 65.19 536 GLN A N 1
ATOM 4369 C CA . GLN A 1 536 ? -37.280 -27.431 -71.168 1.00 65.19 536 GLN A CA 1
ATOM 4370 C C . GLN A 1 536 ? -38.487 -26.658 -71.708 1.00 65.19 536 GLN A C 1
ATOM 4372 O O . GLN A 1 536 ? -39.164 -27.168 -72.599 1.00 65.19 536 GLN A O 1
ATOM 4377 N N . LYS A 1 537 ? -38.738 -25.417 -71.269 1.00 60.91 537 LYS A N 1
ATOM 4378 C CA . LYS A 1 537 ? -39.743 -24.551 -71.915 1.00 60.91 537 LYS A CA 1
ATOM 4379 C C . LYS A 1 537 ? -39.367 -24.208 -73.359 1.00 60.91 537 LYS A C 1
ATOM 4381 O O . LYS A 1 537 ? -40.256 -24.135 -74.200 1.00 60.91 537 LYS A O 1
ATOM 4386 N N . HIS A 1 538 ? -38.078 -24.052 -73.655 1.00 59.59 538 HIS A N 1
ATOM 4387 C CA . HIS A 1 538 ? -37.586 -23.774 -75.005 1.00 59.59 538 HIS A CA 1
ATOM 4388 C C . HIS A 1 538 ? -37.618 -24.998 -75.943 1.00 59.59 538 HIS A C 1
ATOM 4390 O O . HIS A 1 538 ? -37.785 -24.828 -77.149 1.00 59.59 538 HIS A O 1
ATOM 4396 N N . ASN A 1 539 ? -37.496 -26.214 -75.393 1.00 53.66 539 ASN A N 1
ATOM 4397 C CA . ASN A 1 539 ? -37.542 -27.496 -76.112 1.00 53.66 539 ASN A CA 1
ATOM 4398 C C . ASN A 1 539 ? -38.897 -28.223 -76.041 1.00 53.66 539 ASN A C 1
ATOM 4400 O O . ASN A 1 539 ? -39.062 -29.264 -76.678 1.00 53.66 539 ASN A O 1
ATOM 4404 N N . THR A 1 540 ? -39.887 -27.712 -75.301 1.00 58.28 540 THR A N 1
ATOM 4405 C CA . THR A 1 540 ? -41.252 -28.256 -75.365 1.00 58.28 540 THR A CA 1
ATOM 4406 C C . THR A 1 540 ? -41.798 -27.983 -76.774 1.00 58.28 540 THR A C 1
ATOM 4408 O O . THR A 1 540 ? -41.853 -26.815 -77.168 1.00 58.28 540 THR A O 1
ATOM 4411 N N . PRO A 1 541 ? -42.208 -29.000 -77.560 1.00 56.97 541 PRO A N 1
ATOM 4412 C CA . PRO A 1 541 ? -42.681 -28.807 -78.929 1.00 56.97 541 PRO A CA 1
ATOM 4413 C C . PRO A 1 541 ? -44.051 -28.125 -78.904 1.00 56.97 541 PRO A C 1
ATOM 4415 O O . PRO A 1 541 ? -45.074 -28.800 -78.839 1.00 56.97 541 PRO A O 1
ATOM 4418 N N . ASN A 1 542 ? -44.047 -26.787 -78.927 1.00 64.44 542 ASN A N 1
ATOM 4419 C CA . ASN A 1 542 ? -45.190 -25.920 -78.629 1.00 64.44 542 ASN A CA 1
ATOM 4420 C C . ASN A 1 542 ? -46.483 -26.410 -79.313 1.00 64.44 542 ASN A C 1
ATOM 4422 O O . ASN A 1 542 ? -46.686 -26.250 -80.521 1.00 64.44 542 ASN A O 1
ATOM 4426 N N . THR A 1 543 ? -47.334 -27.064 -78.518 1.00 63.81 543 THR A N 1
ATOM 4427 C CA . THR A 1 543 ? -48.435 -27.892 -79.019 1.00 63.81 543 THR A CA 1
ATOM 4428 C C . THR A 1 543 ? -49.512 -27.044 -79.679 1.00 63.81 543 THR A C 1
ATOM 4430 O O . THR A 1 543 ? -50.043 -27.436 -80.714 1.00 63.81 543 THR A O 1
ATOM 4433 N N . GLU A 1 544 ? -49.771 -25.847 -79.149 1.00 64.25 544 GLU A N 1
ATOM 4434 C CA . GLU A 1 544 ? -50.675 -24.868 -79.757 1.00 64.25 544 GLU A CA 1
ATOM 4435 C C . GLU A 1 544 ? -50.156 -24.412 -81.123 1.00 64.25 544 GLU A C 1
ATOM 4437 O O . GLU A 1 544 ? -50.920 -24.373 -82.084 1.00 64.25 544 GLU A O 1
ATOM 4442 N N . LEU A 1 545 ? -48.848 -24.160 -81.254 1.00 68.62 545 LEU A N 1
ATOM 4443 C CA . LEU A 1 545 ? -48.230 -23.815 -82.539 1.00 68.62 545 LEU A CA 1
ATOM 4444 C C . LEU A 1 545 ? -48.382 -24.944 -83.569 1.00 68.62 545 LEU A C 1
ATOM 4446 O O . LEU A 1 545 ? -48.681 -24.678 -84.732 1.00 68.62 545 LEU A O 1
ATOM 4450 N N . ASN A 1 546 ? -48.228 -26.203 -83.150 1.00 70.31 546 ASN A N 1
ATOM 4451 C CA . ASN A 1 546 ? -48.435 -27.365 -84.019 1.00 70.31 546 ASN A CA 1
ATOM 4452 C C . ASN A 1 546 ? -49.915 -27.557 -84.405 1.00 70.31 546 ASN A C 1
ATOM 4454 O O . ASN A 1 546 ? -50.204 -27.837 -85.570 1.00 70.31 546 ASN A O 1
ATOM 4458 N N . ILE A 1 547 ? -50.854 -27.337 -83.477 1.00 76.31 547 ILE A N 1
ATOM 4459 C CA . ILE A 1 547 ? -52.303 -27.362 -83.743 1.00 76.31 547 ILE A CA 1
ATOM 4460 C C . ILE A 1 547 ? -52.690 -26.244 -84.723 1.00 76.31 547 ILE A C 1
ATOM 4462 O O . ILE A 1 547 ? -53.352 -26.513 -85.725 1.00 76.31 547 ILE A O 1
ATOM 4466 N N . LEU A 1 548 ? -52.225 -25.012 -84.496 1.00 77.31 548 LEU A N 1
ATOM 4467 C CA . LEU A 1 548 ? -52.439 -23.871 -85.391 1.00 77.31 548 LEU A CA 1
ATOM 4468 C C . LEU A 1 548 ? -51.852 -24.133 -86.785 1.00 77.31 548 LEU A C 1
ATOM 4470 O O . LEU A 1 548 ? -52.507 -23.863 -87.790 1.00 77.31 548 LEU A O 1
ATOM 4474 N N . ARG A 1 549 ? -50.655 -24.728 -86.871 1.00 79.00 549 ARG A N 1
ATOM 4475 C CA . ARG A 1 549 ? -50.040 -25.126 -88.149 1.00 79.00 549 ARG A CA 1
ATOM 4476 C C . ARG A 1 549 ? -50.876 -26.185 -88.877 1.00 79.00 549 ARG A C 1
ATOM 4478 O O . ARG A 1 549 ? -51.045 -26.085 -90.091 1.00 79.00 549 ARG A O 1
ATOM 4485 N N . GLY A 1 550 ? -51.452 -27.141 -88.145 1.00 80.50 550 GLY A N 1
ATOM 4486 C CA . GLY A 1 550 ? -52.424 -28.105 -88.668 1.00 80.50 550 GLY A CA 1
ATOM 4487 C C . GLY A 1 550 ? -53.683 -27.431 -89.223 1.00 80.50 550 GLY A C 1
ATOM 4488 O O . GLY A 1 550 ? -54.036 -27.660 -90.378 1.00 80.50 550 GLY A O 1
ATOM 4489 N N . GLN A 1 551 ? -54.299 -26.529 -88.454 1.00 83.94 551 GLN A N 1
ATOM 4490 C CA . GLN A 1 551 ? -55.483 -25.765 -88.873 1.00 83.94 551 GLN A CA 1
ATOM 4491 C C . GLN A 1 551 ? -55.217 -24.875 -90.100 1.00 83.94 551 GLN A C 1
ATOM 4493 O O . GLN A 1 551 ? -56.093 -24.724 -90.952 1.00 83.94 551 GLN A O 1
ATOM 4498 N N . VAL A 1 552 ? -54.016 -24.299 -90.229 1.00 84.50 552 VAL A N 1
ATOM 4499 C CA . VAL A 1 552 ? -53.604 -23.535 -91.421 1.00 84.50 552 VAL A CA 1
ATOM 4500 C C . VAL A 1 552 ? -53.497 -24.444 -92.650 1.00 84.50 552 VAL A C 1
ATOM 4502 O O . VAL A 1 552 ? -54.014 -24.090 -93.709 1.00 84.50 552 VAL A O 1
ATOM 4505 N N . ILE A 1 553 ? -52.899 -25.633 -92.517 1.00 86.44 553 ILE A N 1
ATOM 4506 C CA . ILE A 1 553 ? -52.823 -26.626 -93.605 1.00 86.44 553 ILE A CA 1
ATOM 4507 C C . ILE A 1 553 ? -54.225 -27.108 -94.009 1.00 86.44 553 ILE A C 1
ATOM 4509 O O . ILE A 1 553 ? -54.516 -27.249 -95.196 1.00 86.44 553 ILE A O 1
ATOM 4513 N N . GLU A 1 554 ? -55.112 -27.339 -93.042 1.00 84.44 554 GLU A N 1
ATOM 4514 C CA . GLU A 1 554 ? -56.489 -27.774 -93.285 1.00 84.44 554 GLU A CA 1
ATOM 4515 C C . GLU A 1 554 ? -57.326 -26.690 -93.980 1.00 84.44 554 GLU A C 1
ATOM 4517 O O . GLU A 1 554 ? -57.955 -26.965 -95.003 1.00 84.44 554 GLU A O 1
ATOM 4522 N N . LYS A 1 555 ? -57.244 -25.431 -93.529 1.00 86.25 555 LYS A N 1
ATOM 4523 C CA . LYS A 1 555 ? -57.853 -24.294 -94.239 1.00 86.25 555 LYS A CA 1
ATOM 4524 C C . LYS A 1 555 ? -57.280 -24.119 -95.647 1.00 86.25 555 LYS A C 1
ATOM 4526 O O . LYS A 1 555 ? -58.047 -23.850 -96.566 1.00 86.25 555 LYS A O 1
ATOM 4531 N N . GLY A 1 556 ? -55.980 -24.350 -95.850 1.00 84.06 556 GLY A N 1
ATOM 4532 C CA . GLY A 1 556 ? -55.362 -24.373 -97.181 1.00 84.06 556 GLY A CA 1
ATOM 4533 C C . GLY A 1 556 ? -55.958 -25.443 -98.106 1.00 84.06 556 GLY A C 1
ATOM 4534 O O . GLY A 1 556 ? -56.259 -25.158 -99.264 1.00 84.06 556 GLY A O 1
ATOM 4535 N N . LYS A 1 557 ? -56.224 -26.655 -97.595 1.00 86.75 557 LYS A N 1
ATOM 4536 C CA . LYS A 1 557 ? -56.930 -27.7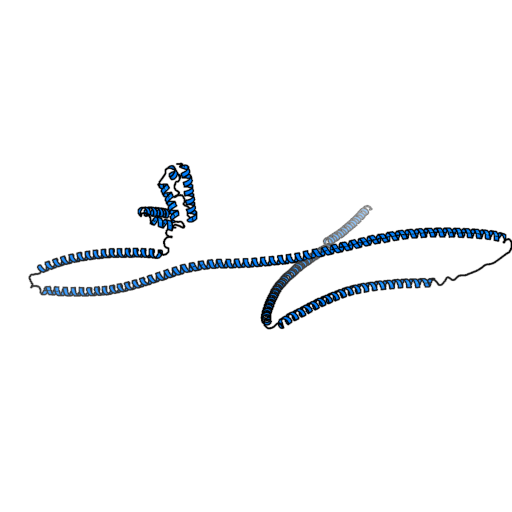05 -98.357 1.00 86.75 557 LYS A CA 1
ATOM 4537 C C . LYS A 1 557 ? -58.357 -27.290 -98.725 1.00 86.75 557 LYS A C 1
ATOM 4539 O O . LYS A 1 557 ? -58.771 -27.525 -99.857 1.00 86.75 557 LYS A O 1
ATOM 4544 N N . ILE A 1 558 ? -59.089 -26.664 -97.800 1.00 86.00 558 ILE A N 1
ATOM 4545 C CA . ILE A 1 558 ? -60.456 -26.172 -98.044 1.00 86.00 558 ILE A CA 1
ATOM 4546 C C . ILE A 1 558 ? -60.450 -25.058 -99.102 1.00 86.00 558 ILE A C 1
ATOM 4548 O O . ILE A 1 558 ? -61.281 -25.083 -100.006 1.00 86.00 558 ILE A O 1
ATOM 4552 N N . ILE A 1 559 ? -59.491 -24.126 -99.050 1.00 84.56 559 ILE A N 1
ATOM 4553 C CA . ILE A 1 559 ? -59.318 -23.082 -100.073 1.00 84.56 559 ILE A CA 1
ATOM 4554 C C . ILE A 1 559 ? -59.057 -23.717 -101.444 1.00 84.56 559 ILE A C 1
ATOM 4556 O O . ILE A 1 559 ? -59.813 -23.444 -102.371 1.00 84.56 559 ILE A O 1
ATOM 4560 N N . ASN A 1 560 ? -58.104 -24.649 -101.561 1.00 83.31 560 ASN A N 1
ATOM 4561 C CA . ASN A 1 560 ? -57.843 -25.354 -102.823 1.00 83.31 560 ASN A CA 1
ATOM 4562 C C . ASN A 1 560 ? -59.083 -26.109 -103.346 1.00 83.31 560 ASN A C 1
ATOM 4564 O O . ASN A 1 560 ? -59.346 -26.111 -104.546 1.00 83.31 560 ASN A O 1
ATOM 4568 N N . GLN A 1 561 ? -59.883 -26.731 -102.470 1.00 81.62 561 GLN A N 1
ATOM 4569 C CA . GLN A 1 561 ? -61.146 -27.370 -102.868 1.00 81.62 561 GLN A CA 1
ATOM 4570 C C . GLN A 1 561 ? -62.192 -26.354 -103.352 1.00 81.62 561 GLN A C 1
ATOM 4572 O O . GLN A 1 561 ? -62.901 -26.626 -104.324 1.00 81.62 561 GLN A O 1
ATOM 4577 N N . MET A 1 562 ? -62.281 -25.178 -102.723 1.00 81.31 562 MET A N 1
ATOM 4578 C CA . MET A 1 562 ? -63.152 -24.094 -103.186 1.00 81.31 562 MET A CA 1
ATOM 4579 C C . MET A 1 562 ? -62.672 -23.496 -104.511 1.00 81.31 562 MET A C 1
ATOM 4581 O O . MET A 1 562 ? -63.509 -23.227 -105.367 1.00 81.31 562 MET A O 1
ATOM 4585 N N . GLU A 1 563 ? -61.364 -23.353 -104.730 1.00 81.38 563 GLU A N 1
ATOM 4586 C CA . GLU A 1 563 ? -60.795 -22.901 -106.005 1.00 81.38 563 GLU A CA 1
ATOM 4587 C C . GLU A 1 563 ? -61.048 -23.907 -107.132 1.00 81.38 563 GLU A C 1
ATOM 4589 O O . GLU A 1 563 ? -61.506 -23.510 -108.202 1.00 81.38 563 GLU A O 1
ATOM 4594 N N . VAL A 1 564 ? -60.862 -25.210 -106.888 1.00 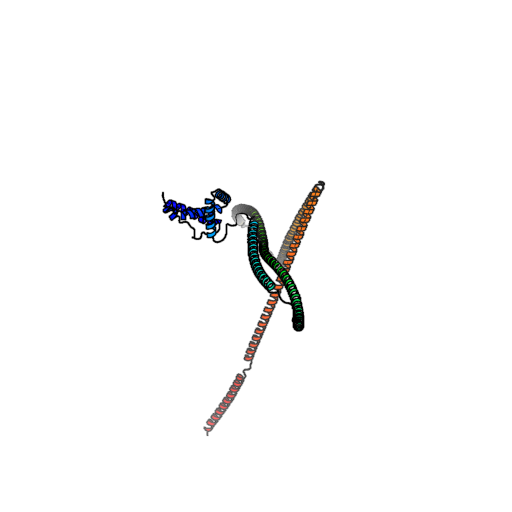81.75 564 VAL A N 1
ATOM 4595 C CA . VAL A 1 564 ? -61.214 -26.272 -107.849 1.00 81.75 564 VAL A CA 1
ATOM 4596 C C . VAL A 1 564 ? -62.720 -26.282 -108.132 1.00 81.75 564 VAL A C 1
ATOM 4598 O O . VAL A 1 564 ? -63.123 -26.364 -109.290 1.00 81.75 564 VAL A O 1
ATOM 4601 N N . SER A 1 565 ? -63.567 -26.135 -107.108 1.00 75.19 565 SER A N 1
ATOM 4602 C CA . SER A 1 565 ? -65.028 -26.044 -107.269 1.00 75.19 565 SER A CA 1
ATOM 4603 C C . SER A 1 565 ? -65.449 -24.786 -108.042 1.00 75.19 565 SER A C 1
ATOM 4605 O O . SER A 1 565 ? -66.338 -24.844 -108.892 1.00 75.19 565 SER A O 1
ATOM 4607 N N . TYR A 1 566 ? -64.778 -23.655 -107.809 1.00 78.06 566 TYR A N 1
ATOM 4608 C CA . TYR A 1 566 ? -64.985 -22.404 -108.534 1.00 78.06 566 TYR A CA 1
ATOM 4609 C C . TYR A 1 566 ? -64.540 -22.522 -109.997 1.00 78.06 566 TYR A C 1
ATOM 4611 O O . TYR A 1 566 ? -65.306 -22.156 -110.886 1.00 78.06 566 TYR A O 1
ATOM 4619 N N . PHE A 1 567 ? -63.368 -23.104 -110.273 1.00 74.69 567 PHE A N 1
ATOM 4620 C CA . PHE A 1 567 ? -62.915 -23.406 -111.635 1.00 74.69 567 PHE A CA 1
ATOM 4621 C C . PHE A 1 567 ? -63.877 -24.350 -112.356 1.00 74.69 567 PHE A C 1
ATOM 4623 O O . PHE A 1 567 ? -64.258 -24.075 -113.491 1.00 74.69 567 PHE A O 1
ATOM 4630 N N . HIS A 1 568 ? -64.334 -25.416 -111.696 1.00 72.75 568 HIS A N 1
ATOM 4631 C CA . HIS A 1 568 ? -65.288 -26.357 -112.277 1.00 72.75 568 HIS A CA 1
ATOM 4632 C C . HIS A 1 568 ? -66.630 -25.676 -112.590 1.00 72.75 568 HIS A C 1
ATOM 4634 O O . HIS A 1 568 ? -67.130 -25.793 -113.706 1.00 72.75 568 HIS A O 1
ATOM 4640 N N . LYS A 1 569 ? -67.168 -24.862 -111.669 1.00 72.19 569 LYS A N 1
ATOM 4641 C CA . LYS A 1 569 ? -68.360 -24.034 -111.927 1.00 72.19 569 LYS A CA 1
ATOM 4642 C C . LYS A 1 569 ? -68.152 -23.042 -113.072 1.00 72.19 569 LYS A C 1
ATOM 4644 O O . LYS A 1 569 ? -69.070 -22.862 -113.860 1.00 72.19 569 LYS A O 1
ATOM 4649 N N . LYS A 1 570 ? -66.966 -22.436 -113.187 1.00 69.06 570 LYS A N 1
ATOM 4650 C CA . LYS A 1 570 ? -66.611 -21.477 -114.247 1.00 69.06 570 LYS A CA 1
ATOM 4651 C C . LYS A 1 570 ? -66.475 -22.145 -115.620 1.00 69.06 570 LYS A C 1
ATOM 4653 O O . LYS A 1 570 ? -66.873 -21.557 -116.619 1.00 69.06 570 LYS A O 1
ATOM 4658 N N . ILE A 1 571 ? -65.979 -23.383 -115.665 1.00 66.06 571 ILE A N 1
ATOM 4659 C CA . ILE A 1 571 ? -65.980 -24.231 -116.867 1.00 66.06 571 ILE A CA 1
ATOM 4660 C C . ILE A 1 571 ? -67.419 -24.596 -117.254 1.00 66.06 571 ILE A C 1
ATOM 4662 O O . ILE A 1 571 ? -67.782 -24.460 -118.418 1.00 66.06 571 ILE A O 1
ATOM 4666 N N . VAL A 1 572 ? -68.266 -24.981 -116.291 1.00 62.66 572 VAL A N 1
ATOM 4667 C CA . VAL A 1 572 ? -69.684 -25.289 -116.548 1.00 62.66 572 VAL A CA 1
ATOM 4668 C C . VAL A 1 572 ? -70.456 -24.060 -117.049 1.00 62.66 572 VAL A C 1
ATOM 4670 O O . VAL A 1 572 ? -71.195 -24.187 -118.021 1.00 62.66 572 VAL A O 1
ATOM 4673 N N . THR A 1 573 ? -70.264 -22.861 -116.481 1.00 59.97 573 THR A N 1
ATOM 4674 C CA . THR A 1 573 ? -70.921 -21.650 -117.013 1.00 59.97 573 THR A CA 1
ATOM 4675 C C . THR A 1 573 ? -70.401 -21.224 -118.382 1.00 59.97 573 THR A C 1
ATOM 4677 O O . THR A 1 573 ? -71.195 -20.717 -119.165 1.00 59.97 573 THR A O 1
ATOM 4680 N N . PHE A 1 574 ? -69.132 -21.472 -118.724 1.00 57.47 574 PHE A N 1
ATOM 4681 C CA . PHE A 1 574 ? -68.662 -21.300 -120.106 1.00 57.47 574 PHE A CA 1
ATOM 4682 C C . PHE A 1 574 ? -69.245 -22.354 -121.062 1.00 57.47 574 PHE A C 1
ATOM 4684 O O . PHE A 1 574 ? -69.584 -22.020 -122.192 1.00 57.47 574 PHE A O 1
ATOM 4691 N N . GLY A 1 575 ? -69.423 -23.602 -120.616 1.00 56.69 575 GLY A N 1
ATOM 4692 C CA . GLY A 1 575 ? -70.046 -24.662 -121.417 1.00 56.69 575 GLY A CA 1
ATOM 4693 C C . GLY A 1 575 ? -71.511 -24.378 -121.767 1.00 56.69 575 GLY A C 1
ATOM 4694 O O . GLY A 1 575 ? -71.927 -24.615 -122.895 1.00 56.69 575 GLY A O 1
ATOM 4695 N N . VAL A 1 576 ? -72.275 -23.800 -120.834 1.00 56.28 576 VAL A N 1
ATOM 4696 C CA . VAL A 1 576 ? -73.693 -23.427 -121.031 1.00 56.28 576 VAL A CA 1
ATOM 4697 C C . VAL A 1 576 ? -73.877 -22.216 -121.970 1.00 56.28 576 VAL A C 1
ATOM 4699 O O . VAL A 1 576 ? -74.992 -21.938 -122.391 1.00 56.28 576 VAL A O 1
ATOM 4702 N N . ILE A 1 577 ? -72.800 -21.516 -122.348 1.00 53.12 577 ILE A N 1
ATOM 4703 C CA . ILE A 1 577 ? -72.832 -20.391 -123.305 1.00 53.12 577 ILE A CA 1
ATOM 4704 C C . ILE A 1 577 ? -72.600 -20.861 -124.764 1.00 53.12 577 ILE A C 1
ATOM 4706 O O . ILE A 1 577 ? -72.737 -20.070 -125.694 1.00 53.12 577 ILE A O 1
ATOM 4710 N N . CYS A 1 578 ? -72.300 -22.149 -124.985 1.00 51.19 578 CYS A N 1
ATOM 4711 C CA . CYS A 1 578 ? -71.973 -22.721 -126.301 1.00 51.19 578 CYS A CA 1
ATOM 4712 C C . CYS A 1 578 ? -72.949 -23.820 -126.781 1.00 51.19 578 CYS A C 1
ATOM 4714 O O . CYS A 1 578 ? -72.518 -24.752 -127.463 1.00 51.19 578 CYS A O 1
ATOM 4716 N N . CYS A 1 579 ? -74.241 -23.699 -126.450 1.00 42.22 579 CYS A N 1
ATOM 4717 C CA . CYS A 1 579 ? -75.348 -24.503 -126.991 1.00 42.22 579 CYS A CA 1
ATOM 4718 C C . CYS A 1 579 ? -76.552 -23.606 -127.310 1.00 42.22 579 CYS A C 1
ATOM 4720 O O . CYS A 1 579 ? -76.902 -22.793 -126.426 1.00 42.22 579 CYS A O 1
#

Foldseek 3Di:
DDLVVQLVVVVVLLVVLQVCCCVQVVARPPPVQRQPSSCCSPVVDVVSVLSSVLSVLLCCCRDPNNVVVVVVLVVDDPVSNVVSVVSNVVVVVSRPDDDPVPDPDPPCPVVVVVVVVVVVVVVVVVVVVVVVVVVVVVVVVVVVVVVVVVVVVVVVVVVVVVVPDDDDDDDVPPVVVVVVVVVVVVVVVVVVVVVVVVVVVVVVVVVVVVVVVVVVVVVVVVVVVVVVVVVVVVVVVVVVVVVVVVVVVVVVVVVVVVVVVVVVVVVVVVVVVVVVVVVVVVVVVVVVVVVVVVVVVVVVVVVVVVVVVVVVVVVVVVVVVVVVVVVVVVVVVVVVVVVVVVVVVVVVVVVVVVVVVVVVVVVVVDDYDDDDDDDDDDDPDVVVVVVVVVVVVVVVVVVVVVVVVVVVVVVVVVVVVVVVVVVVVVVVVVVVVVVVVVVVVVVVVVVVVVVLPVPDDVSVVVVVVVVVVVVVVVVVVVVVVVVVVVVVVVVVVVVVVVVVVVVVVVVVVVVVVVVVVVVVVVVVVVVVVVVVVVVCVVPVPPVVVVVVVVVVVVVVVVVVVVVVVVVVVVVVVVVVVPD